Protein AF-A0A1Y2H604-F1 (afdb_monomer_lite)

Sequence (660 aa):
MEHTRHADSGSDPVETLRKCTEHIHALYSLLQQQQFPTAHSVPIAALVSTASDILSSHQLALAACRTLLATVADIRLENAQLRAKLTAARFDQTQTSELSQARKPPSANRRPLKRARVLDSESESDDGQNEEREIGIMRETELVAPLPLPLPQARPGSRPPKRPHAIPSSFRSLTTFARRRYMDGKFAISTPNTLVLAHSLATPRRFDAADAQLFTGKLCDEFRSHGELVQSIASLLIHAGSIMSFSLADVLASAPKVKTHMQFEETVFAYLMRWTLRPLVVVRVLAKGENSDIVDQLVDAVAENERYMIQAAQLVVMVGIECDGYDDGLFEDSVFPAKESARFRVRERYGLVAGDLTDQRHAIAGDNEEEGELAHGYDWDQKVGGPNAVGLPPPTRKLISTLPPFDNVEPPNFDIHLDIPAELIKSVRSRNPTCRLRYEHGHLLSNQSSLRILSHLLVPARVLDQPALNNYLAILNANASFKRKMSPAIVQALLPYGLGTPVSHETLRGKLAATDANYTFVYTWRSMLYSFVRPVLVLETATKGERPDLWAVLRARIEPGVDVPKDAHLALLLGVECVGMEEPTREAQVQPVGERWYTLRERVGIVAKAKRQVGKRRRTAAIAEEEEQRERRRADAGDQQRDQEDDEEEDEDEDPVDID

Radius of gyration: 36.84 Å; chains: 1; bounding box: 116×135×80 Å

Structure (mmCIF, N/CA/C/O backbone):
data_AF-A0A1Y2H604-F1
#
_entry.id   AF-A0A1Y2H604-F1
#
loop_
_atom_site.group_PDB
_atom_site.id
_atom_site.type_symbol
_atom_site.label_atom_id
_atom_site.label_alt_id
_atom_site.label_comp_id
_atom_site.label_asym_id
_atom_site.label_entity_id
_atom_site.label_seq_id
_atom_site.pdbx_PDB_ins_code
_atom_site.Cartn_x
_atom_site.Cartn_y
_atom_site.Cartn_z
_atom_site.occupancy
_atom_site.B_iso_or_equiv
_atom_site.auth_seq_id
_atom_site.auth_comp_id
_atom_site.auth_asym_id
_atom_site.auth_atom_id
_atom_site.pdbx_PDB_model_num
ATOM 1 N N . MET A 1 1 ? -7.056 22.194 -39.343 1.00 43.56 1 MET A N 1
ATOM 2 C CA . MET A 1 1 ? -6.606 20.791 -39.477 1.00 43.56 1 MET A CA 1
ATOM 3 C C . MET A 1 1 ? -5.267 20.688 -40.196 1.00 43.56 1 MET A C 1
ATOM 5 O O . MET A 1 1 ? -4.355 20.128 -39.614 1.00 43.56 1 MET A O 1
ATOM 9 N N . GLU A 1 2 ? -5.089 21.246 -41.399 1.00 42.53 2 GLU A N 1
ATOM 10 C CA . GLU A 1 2 ? -3.748 21.292 -42.026 1.00 42.53 2 GLU A CA 1
ATOM 11 C C . GLU A 1 2 ? -2.777 22.229 -41.296 1.00 42.53 2 GLU A C 1
ATOM 13 O O . GLU A 1 2 ? -1.636 21.854 -41.067 1.00 42.53 2 GLU A O 1
ATOM 18 N N . HIS A 1 3 ? -3.229 23.393 -40.815 1.00 46.41 3 HIS A N 1
ATOM 19 C CA . HIS A 1 3 ? -2.372 24.263 -39.995 1.00 46.41 3 HIS A CA 1
ATOM 20 C C . HIS A 1 3 ? -1.946 23.629 -38.666 1.00 46.41 3 HIS A C 1
ATOM 22 O O . HIS A 1 3 ? -0.806 23.806 -38.260 1.00 46.41 3 HIS A O 1
ATOM 28 N N . THR A 1 4 ? -2.809 22.833 -38.030 1.00 50.03 4 THR A N 1
ATOM 29 C CA . THR A 1 4 ? -2.434 22.063 -36.836 1.00 50.03 4 THR A CA 1
ATOM 30 C C . THR A 1 4 ? -1.451 20.935 -37.149 1.00 50.03 4 THR A C 1
ATOM 32 O O . THR A 1 4 ? -0.633 20.629 -36.302 1.00 50.03 4 THR A O 1
ATOM 35 N N . ARG A 1 5 ? -1.464 20.371 -38.366 1.00 46.69 5 ARG A N 1
ATOM 36 C CA . ARG A 1 5 ? -0.437 19.415 -38.825 1.00 46.69 5 ARG A CA 1
ATOM 37 C C . ARG A 1 5 ? 0.901 20.071 -39.175 1.00 46.69 5 ARG A C 1
ATOM 39 O O . ARG A 1 5 ? 1.921 19.398 -39.157 1.00 46.69 5 ARG A O 1
ATOM 46 N N . HIS A 1 6 ? 0.906 21.358 -39.517 1.00 44.44 6 HIS A N 1
ATOM 47 C CA . HIS A 1 6 ? 2.137 22.112 -39.772 1.00 44.44 6 HIS A CA 1
ATOM 48 C C . HIS A 1 6 ? 2.744 22.736 -38.506 1.00 44.44 6 HIS A C 1
ATOM 50 O O . HIS A 1 6 ? 3.927 23.068 -38.527 1.00 44.44 6 HIS A O 1
ATOM 56 N N . ALA A 1 7 ? 1.994 22.827 -37.401 1.00 50.00 7 ALA A N 1
ATOM 57 C CA . ALA A 1 7 ? 2.526 23.223 -36.093 1.00 50.00 7 ALA A CA 1
ATOM 58 C C . ALA A 1 7 ? 3.688 22.318 -35.645 1.00 50.00 7 ALA A C 1
ATOM 60 O O . ALA A 1 7 ? 4.695 22.815 -35.152 1.00 50.00 7 ALA A O 1
ATOM 61 N N . ASP A 1 8 ? 3.604 21.023 -35.967 1.00 45.94 8 ASP A N 1
ATOM 62 C CA . ASP A 1 8 ? 4.630 20.008 -35.688 1.00 45.94 8 ASP A CA 1
ATOM 63 C C . ASP A 1 8 ? 5.952 20.220 -36.466 1.00 45.94 8 ASP A C 1
ATOM 65 O O . ASP A 1 8 ? 6.914 19.484 -36.272 1.00 45.94 8 ASP A O 1
ATOM 69 N N . SER A 1 9 ? 6.023 21.217 -37.362 1.00 48.94 9 SER A N 1
ATOM 70 C CA . SER A 1 9 ? 7.208 21.525 -38.185 1.00 48.94 9 SER A CA 1
ATOM 71 C C . SER A 1 9 ? 7.973 22.787 -37.754 1.00 48.94 9 SER A C 1
ATOM 73 O O . SER A 1 9 ? 8.768 23.321 -38.527 1.00 48.94 9 SER A O 1
ATOM 75 N N . GLY A 1 10 ? 7.757 23.262 -36.521 1.00 49.47 10 GLY A N 1
ATOM 76 C CA . GLY A 1 10 ? 8.507 24.384 -35.938 1.00 49.47 10 GLY A CA 1
ATOM 77 C C . GLY A 1 10 ? 7.938 25.771 -36.254 1.00 49.47 10 GLY A C 1
ATOM 78 O O . GLY A 1 10 ? 8.649 26.771 -36.165 1.00 49.47 10 GLY A O 1
ATOM 79 N N . SER A 1 11 ? 6.665 25.864 -36.645 1.00 55.75 11 SER A N 1
ATOM 80 C CA . SER A 1 11 ? 5.993 27.157 -36.805 1.00 55.75 11 SER A CA 1
ATOM 81 C C . SER A 1 11 ? 5.521 27.705 -35.457 1.00 55.75 11 SER A C 1
ATOM 83 O O . SER A 1 11 ? 4.957 26.952 -34.668 1.00 55.75 11 SER A O 1
ATOM 85 N N . ASP A 1 12 ? 5.666 29.017 -35.238 1.00 68.25 12 ASP A N 1
ATOM 86 C CA . ASP A 1 12 ? 5.225 29.706 -34.017 1.00 68.25 12 ASP A CA 1
ATOM 87 C C . ASP A 1 12 ? 3.766 29.325 -33.649 1.00 68.25 12 ASP A C 1
ATOM 89 O O . ASP A 1 12 ? 2.833 29.578 -34.433 1.00 68.25 12 ASP A O 1
ATOM 93 N N . PRO A 1 13 ? 3.539 28.695 -32.479 1.00 54.88 13 PRO A N 1
ATOM 94 C CA . PRO A 1 13 ? 2.218 28.230 -32.068 1.00 54.88 13 PRO A CA 1
ATOM 95 C C . PRO A 1 13 ? 1.211 29.377 -31.910 1.00 54.88 13 PRO A C 1
ATOM 97 O O . PRO A 1 13 ? 0.018 29.181 -32.157 1.00 54.88 13 PRO A O 1
ATOM 100 N N . VAL A 1 14 ? 1.668 30.594 -31.590 1.00 60.12 14 VAL A N 1
ATOM 101 C CA . VAL A 1 14 ? 0.806 31.781 -31.485 1.00 60.12 14 VAL A CA 1
ATOM 102 C C . VAL A 1 14 ? 0.290 32.199 -32.863 1.00 60.12 14 VAL A C 1
ATOM 104 O O . VAL A 1 14 ? -0.899 32.484 -33.030 1.00 60.12 14 VAL A O 1
ATOM 107 N N . GLU A 1 15 ? 1.156 32.173 -33.873 1.00 66.94 15 GLU A N 1
ATOM 108 C CA . GLU A 1 15 ? 0.805 32.502 -35.256 1.00 66.94 15 GLU A CA 1
ATOM 109 C C . GLU A 1 15 ? -0.122 31.444 -35.878 1.00 66.94 15 GLU A C 1
ATOM 111 O O . GLU A 1 15 ? -1.049 31.765 -36.629 1.00 66.94 15 GLU A O 1
ATOM 116 N N . THR A 1 16 ? 0.067 30.175 -35.512 1.00 63.69 16 THR A N 1
ATOM 117 C CA . THR A 1 16 ? -0.793 29.067 -35.951 1.00 63.69 16 THR A CA 1
ATOM 118 C C . THR A 1 16 ? -2.198 29.167 -35.351 1.00 63.69 16 THR A C 1
ATOM 120 O O . THR A 1 16 ? -3.195 29.005 -36.065 1.00 63.69 16 THR A O 1
ATOM 123 N N . LEU A 1 17 ? -2.296 29.505 -34.061 1.00 60.12 17 LEU A N 1
ATOM 124 C CA . LEU A 1 17 ? -3.566 29.785 -33.383 1.00 60.12 17 LEU A CA 1
ATOM 125 C C . LEU A 1 17 ? -4.271 31.014 -33.972 1.00 60.12 17 LEU A C 1
ATOM 127 O O . LEU A 1 17 ? -5.488 30.977 -34.185 1.00 60.12 17 LEU A O 1
ATOM 131 N N . ARG A 1 18 ? -3.524 32.075 -34.304 1.00 75.12 18 ARG A N 1
ATOM 132 C CA . ARG A 1 18 ? -4.063 33.274 -34.963 1.00 75.12 18 ARG A CA 1
ATOM 133 C C . ARG A 1 18 ? -4.690 32.936 -36.318 1.00 75.12 18 ARG A C 1
ATOM 135 O O . ARG A 1 18 ? -5.856 33.256 -36.535 1.00 75.12 18 ARG A O 1
ATOM 142 N N . LYS A 1 19 ? -3.978 32.206 -37.184 1.00 69.12 19 LYS A N 1
ATOM 143 C CA . LYS A 1 19 ? -4.485 31.787 -38.507 1.00 69.12 19 LYS A CA 1
ATOM 144 C C . LYS A 1 19 ? -5.702 30.870 -38.417 1.00 69.12 19 LYS A C 1
ATOM 146 O O . LYS A 1 19 ? -6.653 31.024 -39.180 1.00 69.12 19 LYS A O 1
ATOM 151 N N . CYS A 1 20 ? -5.716 29.936 -37.463 1.00 63.97 20 CYS A N 1
ATOM 152 C CA . CYS A 1 20 ? -6.896 29.101 -37.228 1.00 63.97 20 CYS A CA 1
ATOM 153 C C . CYS A 1 20 ? -8.107 29.946 -36.806 1.00 63.97 20 CYS A C 1
ATOM 155 O O . CYS A 1 20 ? -9.208 29.729 -37.307 1.00 63.97 20 CYS A O 1
ATOM 157 N N . THR A 1 21 ? -7.895 30.944 -35.946 1.00 66.50 21 THR A N 1
ATOM 158 C CA . THR A 1 21 ? -8.944 31.873 -35.501 1.00 66.50 21 THR A CA 1
ATOM 159 C C . THR A 1 21 ? -9.486 32.713 -36.663 1.00 66.50 21 THR A C 1
ATOM 161 O O . THR A 1 21 ? -10.700 32.852 -36.805 1.00 66.50 21 THR A O 1
ATOM 164 N N . GLU A 1 22 ? -8.612 33.214 -37.540 1.00 72.94 22 GLU A N 1
ATOM 165 C CA . GLU A 1 22 ? -8.994 33.966 -38.744 1.00 72.94 22 GLU A CA 1
ATOM 166 C C . GLU A 1 22 ? -9.815 33.117 -39.719 1.00 72.94 22 GLU A C 1
ATOM 168 O O . GLU A 1 22 ? -10.846 33.571 -40.218 1.00 72.94 22 GLU A O 1
ATOM 173 N N . HIS A 1 23 ? -9.425 31.858 -39.936 1.00 69.31 23 HIS A N 1
ATOM 174 C CA . HIS A 1 23 ? -10.181 30.939 -40.785 1.00 69.31 23 HIS A CA 1
ATOM 175 C C . HIS A 1 23 ? -11.556 30.597 -40.205 1.00 69.31 23 HIS A C 1
ATOM 177 O O . HIS A 1 23 ? -12.526 30.558 -40.959 1.00 69.31 23 HIS A O 1
ATOM 183 N N . ILE A 1 24 ? -11.675 30.403 -38.887 1.00 67.69 24 ILE A N 1
ATOM 184 C CA . ILE A 1 24 ? -12.978 30.179 -38.241 1.00 67.69 24 ILE A CA 1
ATOM 185 C C . ILE A 1 24 ? -13.859 31.431 -38.381 1.00 67.69 24 ILE A C 1
ATOM 187 O O . ILE A 1 24 ? -15.034 31.310 -38.727 1.00 67.69 24 ILE A O 1
ATOM 191 N N . HIS A 1 25 ? -13.302 32.634 -38.204 1.00 67.25 25 HIS A N 1
ATOM 192 C CA . HIS A 1 25 ? -14.031 33.891 -38.413 1.00 67.25 25 HIS A CA 1
ATOM 193 C C . HIS A 1 25 ? -14.490 34.090 -39.866 1.00 67.25 25 HIS A C 1
ATOM 195 O O . HIS A 1 25 ? -15.610 34.555 -40.100 1.00 67.25 25 HIS A O 1
ATOM 201 N N . ALA A 1 26 ? -13.662 33.720 -40.845 1.00 68.88 26 ALA A N 1
ATOM 202 C CA . ALA A 1 26 ? -14.024 33.771 -42.260 1.00 68.88 26 ALA A CA 1
ATOM 203 C C . ALA A 1 26 ? -15.165 32.792 -42.588 1.00 68.88 26 ALA A C 1
ATOM 205 O O . ALA A 1 26 ? -16.122 33.163 -43.268 1.00 68.88 26 ALA A O 1
ATOM 206 N N . LEU A 1 27 ? -15.111 31.573 -42.041 1.00 62.81 27 LEU A N 1
ATOM 207 C CA . LEU A 1 27 ? -16.161 30.558 -42.182 1.00 62.81 27 LEU A CA 1
ATOM 208 C C . LEU A 1 27 ? -17.479 31.016 -41.544 1.00 62.81 27 LEU A C 1
ATOM 210 O O . LEU A 1 27 ? -18.541 30.883 -42.148 1.00 62.81 27 LEU A O 1
ATOM 214 N N . TYR A 1 28 ? -17.404 31.626 -40.361 1.00 63.88 28 TYR A N 1
ATOM 215 C CA . TYR A 1 28 ? -18.552 32.213 -39.673 1.00 63.88 28 TYR A CA 1
ATOM 216 C C . TYR A 1 28 ? -19.184 33.360 -40.478 1.00 63.88 28 TYR A C 1
ATOM 218 O O . TYR A 1 28 ? -20.404 33.429 -40.619 1.00 63.88 28 TYR A O 1
ATOM 226 N N . SER A 1 29 ? -18.360 34.224 -41.076 1.00 68.25 29 SER A N 1
ATOM 227 C CA . SER A 1 29 ? -18.825 35.339 -41.912 1.00 68.25 29 SER A CA 1
ATOM 228 C C . SER A 1 29 ? -19.491 34.851 -43.205 1.00 68.25 29 SER A C 1
ATOM 230 O O . SER A 1 29 ? -20.533 35.375 -43.596 1.00 68.25 29 SER A O 1
ATOM 232 N N . LEU A 1 30 ? -18.946 33.806 -43.838 1.00 64.44 30 LEU A N 1
ATOM 233 C CA . LEU A 1 30 ? -19.553 33.151 -45.004 1.00 64.44 30 LEU A CA 1
ATOM 234 C C . LEU A 1 30 ? -20.908 32.513 -44.666 1.00 64.44 30 LEU A C 1
ATOM 236 O O . LEU A 1 30 ? -21.855 32.639 -45.441 1.00 64.44 30 LEU A O 1
ATOM 240 N N . LEU A 1 31 ? -21.021 31.879 -43.495 1.00 62.19 31 LEU A N 1
ATOM 241 C CA . LEU A 1 31 ? -22.278 31.305 -43.008 1.00 62.19 31 LEU A CA 1
ATOM 242 C C . LEU A 1 31 ? -23.338 32.376 -42.706 1.00 62.19 31 LEU A C 1
ATOM 244 O O . LEU A 1 31 ? -24.520 32.121 -42.915 1.00 62.19 31 LEU A O 1
ATOM 248 N N . GLN A 1 32 ? -22.940 33.575 -42.268 1.00 63.56 32 GLN A N 1
ATOM 249 C CA . GLN A 1 32 ? -23.864 34.701 -42.073 1.00 63.56 32 GLN A CA 1
ATOM 250 C C . GLN A 1 32 ? -24.319 35.357 -43.386 1.00 63.56 32 GLN A C 1
ATOM 252 O O . GLN A 1 32 ? -25.426 35.889 -43.447 1.00 63.56 32 GLN A O 1
ATOM 257 N N . GLN A 1 33 ? -23.484 35.339 -44.429 1.00 71.38 33 GLN A N 1
ATOM 258 C CA . GLN A 1 33 ? -23.800 35.961 -45.720 1.00 71.38 33 GLN A CA 1
ATOM 259 C C . GLN A 1 33 ? -24.717 35.104 -46.603 1.00 71.38 33 GLN A C 1
ATOM 261 O O . GLN A 1 33 ? -25.425 35.650 -47.451 1.00 71.38 33 GLN A O 1
ATOM 266 N N . GLN A 1 34 ? -24.748 33.781 -46.418 1.00 55.66 34 GLN A N 1
ATOM 267 C CA . GLN A 1 34 ? -25.672 32.923 -47.157 1.00 55.66 34 GLN A CA 1
ATOM 268 C C . GLN A 1 34 ? -27.065 32.922 -46.512 1.00 55.66 34 GLN A C 1
ATOM 270 O O . GLN A 1 34 ? -27.313 32.256 -45.508 1.00 55.66 34 GLN A O 1
ATOM 275 N N . GLN A 1 35 ? -28.007 33.645 -47.127 1.00 53.78 35 GLN A N 1
ATOM 276 C CA . GLN A 1 35 ? -29.438 33.512 -46.842 1.00 53.78 35 GLN A CA 1
ATOM 277 C C . GLN A 1 35 ? -29.939 32.156 -47.362 1.00 53.78 35 GLN A C 1
ATOM 279 O O . GLN A 1 35 ? -30.432 32.046 -48.483 1.00 53.78 35 GLN A O 1
ATOM 284 N N . PHE A 1 36 ? -29.793 31.101 -46.561 1.00 51.78 36 PHE A N 1
ATOM 285 C CA . PHE A 1 36 ? -30.382 29.804 -46.886 1.00 51.78 36 PHE A CA 1
ATOM 286 C C . PHE A 1 36 ? -31.911 29.856 -46.725 1.00 51.78 36 PHE A C 1
ATOM 288 O O . PHE A 1 36 ? -32.395 30.224 -45.650 1.00 51.78 36 PHE A O 1
ATOM 295 N N . PRO A 1 37 ? -32.691 29.476 -47.755 1.00 47.25 37 PRO A N 1
ATOM 296 C CA . PRO A 1 37 ? -34.139 29.436 -47.654 1.00 47.25 37 PRO A CA 1
ATOM 297 C C . PRO A 1 37 ? -34.573 28.330 -46.684 1.00 47.25 37 PRO A C 1
ATOM 299 O O . PRO A 1 37 ? -34.073 27.206 -46.676 1.00 47.25 37 PRO A O 1
ATOM 302 N N . THR A 1 38 ? -35.506 28.712 -45.825 1.00 51.59 38 THR A N 1
ATOM 303 C CA . THR A 1 38 ? -36.053 27.989 -44.679 1.00 51.59 38 THR A CA 1
ATOM 304 C C . THR A 1 38 ? -36.608 26.605 -45.030 1.00 51.59 38 THR A C 1
ATOM 306 O O . THR A 1 38 ? -37.676 26.513 -45.629 1.00 51.59 38 THR A O 1
ATOM 309 N N . ALA A 1 39 ? -35.941 25.535 -44.584 1.00 44.31 39 ALA A N 1
ATOM 310 C CA . ALA A 1 39 ? -36.582 24.221 -44.398 1.00 44.31 39 ALA A CA 1
ATOM 311 C C . ALA A 1 39 ? -35.905 23.319 -43.343 1.00 44.31 39 ALA A C 1
ATOM 313 O O . ALA A 1 39 ? -36.578 22.485 -42.746 1.00 44.31 39 ALA A O 1
ATOM 314 N N . HIS A 1 40 ? -34.618 23.511 -43.023 1.00 48.91 40 HIS A N 1
ATOM 315 C CA . HIS A 1 40 ? -33.917 22.733 -41.987 1.00 48.91 40 HIS A CA 1
ATOM 316 C C . HIS A 1 40 ? -32.992 23.631 -41.144 1.00 48.91 40 HIS A C 1
ATOM 318 O O . HIS A 1 40 ? -31.774 23.581 -41.266 1.00 48.91 40 HIS A O 1
ATOM 324 N N . SER A 1 41 ? -33.562 24.511 -40.315 1.00 50.34 41 SER A N 1
ATOM 325 C CA . SER A 1 41 ? -32.812 25.576 -39.618 1.00 50.34 41 SER A CA 1
ATOM 326 C C . SER A 1 41 ? -32.225 25.201 -38.249 1.00 50.34 41 SER A C 1
ATOM 328 O O . SER A 1 41 ? -31.507 26.002 -37.658 1.00 50.34 41 SER A O 1
ATOM 330 N N . VAL A 1 42 ? -32.469 23.996 -37.731 1.00 49.59 42 VAL A N 1
ATOM 331 C CA . VAL A 1 42 ? -32.002 23.606 -36.385 1.00 49.59 42 VAL A CA 1
ATOM 332 C C . VAL A 1 42 ? -30.506 23.210 -36.318 1.00 49.59 42 VAL A C 1
ATOM 334 O O . VAL A 1 42 ? -29.867 23.557 -35.326 1.00 49.59 42 VAL A O 1
ATOM 337 N N . PRO A 1 43 ? -29.873 22.581 -37.337 1.00 55.56 43 PRO A N 1
ATOM 338 C CA . PRO A 1 43 ? -28.463 22.177 -37.228 1.00 55.56 43 PRO A CA 1
ATOM 339 C C . PRO A 1 43 ? -27.469 23.344 -37.326 1.00 55.56 43 PRO A C 1
ATOM 341 O O . PRO A 1 43 ? -26.404 23.300 -36.715 1.00 55.56 43 PRO A O 1
ATOM 344 N N . ILE A 1 44 ? -27.806 24.397 -38.081 1.00 53.09 44 ILE A N 1
ATOM 345 C CA . ILE A 1 44 ? -26.874 25.500 -38.363 1.00 53.09 44 ILE A CA 1
ATOM 346 C C . ILE A 1 44 ? -26.752 26.432 -37.154 1.00 53.09 44 ILE A C 1
ATOM 348 O O . ILE A 1 44 ? -25.641 26.804 -36.797 1.00 53.09 44 ILE A O 1
ATOM 352 N N . ALA A 1 45 ? -27.854 26.749 -36.466 1.00 54.91 45 ALA A N 1
ATOM 353 C CA . ALA A 1 45 ? -27.808 27.577 -35.258 1.00 54.91 45 ALA A CA 1
ATOM 354 C C . ALA A 1 45 ? -26.988 26.918 -34.131 1.00 54.91 45 ALA A C 1
ATOM 356 O O . ALA A 1 45 ? -26.223 27.599 -33.451 1.00 54.91 45 ALA A O 1
ATOM 357 N N . ALA A 1 46 ? -27.086 25.592 -33.980 1.00 57.03 46 ALA A N 1
ATOM 358 C CA . ALA A 1 46 ? -26.278 24.834 -33.027 1.00 57.03 46 ALA A CA 1
ATOM 359 C C . ALA A 1 46 ? -24.785 24.850 -33.400 1.00 57.03 46 ALA A C 1
ATOM 361 O O . ALA A 1 46 ? -23.952 25.125 -32.545 1.00 57.03 46 ALA A O 1
ATOM 362 N N . LEU A 1 47 ? -24.446 24.650 -34.679 1.00 54.56 47 LEU A N 1
ATOM 363 C CA . LEU A 1 47 ? -23.068 24.747 -35.181 1.00 54.56 47 LEU A CA 1
ATOM 364 C C . LEU A 1 47 ? -22.468 26.149 -35.001 1.00 54.56 47 LEU A C 1
ATOM 366 O O . LEU A 1 47 ? -21.316 26.273 -34.597 1.00 54.56 47 LEU A O 1
ATOM 370 N N . VAL A 1 48 ? -23.256 27.194 -35.257 1.00 58.69 48 VAL A N 1
ATOM 371 C CA . VAL A 1 48 ? -22.880 28.603 -35.057 1.00 58.69 48 VAL A CA 1
ATOM 372 C C . VAL A 1 48 ? -22.659 28.896 -33.569 1.00 58.69 48 VAL A C 1
ATOM 374 O O . VAL A 1 48 ? -21.652 29.511 -33.222 1.00 58.69 48 VAL A O 1
ATOM 377 N N . SER A 1 49 ? -23.529 28.395 -32.683 1.00 63.25 49 SER A N 1
ATOM 378 C CA . SER A 1 49 ? -23.358 28.510 -31.227 1.00 63.25 49 SER A CA 1
ATOM 379 C C . SER A 1 49 ? -22.100 27.786 -30.749 1.00 63.25 49 SER A C 1
ATOM 381 O O . SER A 1 49 ? -21.273 28.385 -30.076 1.00 63.25 49 SER A O 1
ATOM 383 N N . THR A 1 50 ? -21.895 26.530 -31.158 1.00 61.91 50 THR A N 1
ATOM 384 C CA . THR A 1 50 ? -20.710 25.749 -30.778 1.00 61.91 50 THR A CA 1
ATOM 385 C C . THR A 1 50 ? -19.421 26.380 -31.308 1.00 61.91 50 THR A C 1
ATOM 387 O O . THR A 1 50 ? -18.429 26.438 -30.587 1.00 61.91 50 THR A O 1
ATOM 390 N N . ALA A 1 51 ? -19.418 26.907 -32.535 1.00 56.12 51 ALA A N 1
ATOM 391 C CA . ALA A 1 51 ? -18.267 27.629 -33.076 1.00 56.12 51 ALA A CA 1
ATOM 392 C C . ALA A 1 51 ? -17.977 28.921 -32.292 1.00 56.12 51 ALA A C 1
ATOM 394 O O . ALA A 1 51 ? -16.811 29.225 -32.038 1.00 56.12 51 ALA A O 1
ATOM 395 N N . SER A 1 52 ? -19.018 29.648 -31.869 1.00 62.25 52 SER A N 1
ATOM 396 C CA . SER A 1 52 ? -18.888 30.832 -31.013 1.00 62.25 52 SER A CA 1
ATOM 397 C C . SER A 1 52 ? -18.323 30.477 -29.637 1.00 62.25 52 SER A C 1
ATOM 399 O O . SER A 1 52 ? -17.388 31.131 -29.184 1.00 62.25 52 SER A O 1
ATOM 401 N N . ASP A 1 53 ? -18.813 29.410 -29.002 1.00 61.41 53 ASP A N 1
ATOM 402 C CA . ASP A 1 53 ? -18.328 28.952 -27.694 1.00 61.41 53 ASP A CA 1
ATOM 403 C C . ASP A 1 53 ? -16.862 28.499 -27.764 1.00 61.41 53 ASP A C 1
ATOM 405 O O . ASP A 1 53 ? -16.058 28.809 -26.877 1.00 61.41 53 ASP A O 1
ATOM 409 N N . ILE A 1 54 ? -16.476 27.826 -28.854 1.00 59.44 54 ILE A N 1
ATOM 410 C CA . ILE A 1 54 ? -15.086 27.439 -29.123 1.00 59.44 54 ILE A CA 1
ATOM 411 C C . ILE A 1 54 ? -14.210 28.685 -29.306 1.00 59.44 54 ILE A C 1
ATOM 413 O O . ILE A 1 54 ? -13.132 28.750 -28.714 1.00 59.44 54 ILE A O 1
ATOM 417 N N . LEU A 1 55 ? -14.659 29.681 -30.076 1.00 61.31 55 LEU A N 1
ATOM 418 C CA . LEU A 1 55 ? -13.938 30.943 -30.284 1.00 61.31 55 LEU A CA 1
ATOM 419 C C . LEU A 1 55 ? -13.763 31.726 -28.978 1.00 61.31 55 LEU A C 1
ATOM 421 O O . LEU A 1 55 ? -12.653 32.163 -28.678 1.00 61.31 55 LEU A O 1
ATOM 425 N N . SER A 1 56 ? -14.819 31.862 -28.174 1.00 67.25 56 SER A N 1
ATOM 426 C CA . SER A 1 56 ? -14.750 32.513 -26.861 1.00 67.25 56 SER A CA 1
ATOM 427 C C . SER A 1 56 ? -13.808 31.776 -25.906 1.00 67.25 56 SER A C 1
ATOM 429 O O . SER A 1 56 ? -12.992 32.415 -25.242 1.00 67.25 56 SER A O 1
ATOM 431 N N . SER A 1 57 ? -13.839 30.441 -25.892 1.00 62.53 57 SER A N 1
ATOM 432 C CA . SER A 1 57 ? -12.913 29.632 -25.088 1.00 62.53 57 SER A CA 1
ATOM 433 C C . SER A 1 57 ? -11.456 29.816 -25.531 1.00 62.53 57 SER A C 1
ATOM 435 O O . SER A 1 57 ? -10.567 29.945 -24.691 1.00 62.53 57 SER A O 1
ATOM 437 N N . HIS A 1 58 ? -11.198 29.908 -26.840 1.00 66.00 58 HIS A N 1
ATOM 438 C CA . HIS A 1 58 ? -9.853 30.152 -27.369 1.00 66.00 58 HIS A CA 1
ATOM 439 C C . HIS A 1 58 ? -9.355 31.573 -27.082 1.00 66.00 58 HIS A C 1
ATOM 441 O O . HIS A 1 58 ? -8.187 31.754 -26.746 1.00 66.00 58 HIS A O 1
ATOM 447 N N . GLN A 1 59 ? -10.220 32.587 -27.166 1.00 68.25 59 GLN A N 1
ATOM 448 C CA . GLN A 1 59 ? -9.860 33.959 -26.800 1.00 68.25 59 GLN A CA 1
ATOM 449 C C . GLN A 1 59 ? -9.536 34.079 -25.306 1.00 68.25 59 GLN A C 1
ATOM 451 O O . GLN A 1 59 ? -8.575 34.760 -24.945 1.00 68.25 59 GLN A O 1
ATOM 456 N N . LEU A 1 60 ? -10.283 33.376 -24.447 1.00 64.50 60 LEU A N 1
ATOM 457 C CA . LEU A 1 60 ? -10.002 33.296 -23.014 1.00 64.50 60 LEU A CA 1
ATOM 458 C C . LEU A 1 60 ? -8.654 32.606 -22.746 1.00 64.50 60 LEU A C 1
ATOM 460 O O . LEU A 1 60 ? -7.858 33.107 -21.952 1.00 64.50 60 LEU A O 1
ATOM 464 N N . ALA A 1 61 ? -8.366 31.505 -23.447 1.00 55.16 61 ALA A N 1
ATOM 465 C CA . ALA A 1 61 ? -7.083 30.813 -23.356 1.00 55.16 61 ALA A CA 1
ATOM 466 C C . ALA A 1 61 ? -5.916 31.708 -23.811 1.00 55.16 61 ALA A C 1
ATOM 468 O O . ALA A 1 61 ? -4.921 31.827 -23.102 1.00 55.16 61 ALA A O 1
ATOM 469 N N . LEU A 1 62 ? -6.058 32.423 -24.934 1.00 66.56 62 LEU A N 1
ATOM 470 C CA . LEU A 1 62 ? -5.053 33.381 -25.411 1.00 66.56 62 LEU A CA 1
ATOM 471 C C . LEU A 1 62 ? -4.837 34.544 -24.432 1.00 66.56 62 LEU A C 1
ATOM 473 O O . LEU A 1 62 ? -3.700 34.975 -24.237 1.00 66.56 62 LEU A O 1
ATOM 477 N N . ALA A 1 63 ? -5.900 35.050 -23.800 1.00 69.81 63 ALA A N 1
ATOM 478 C CA . ALA A 1 63 ? -5.785 36.069 -22.761 1.00 69.81 63 ALA A CA 1
ATOM 479 C C . ALA A 1 63 ? -5.019 35.538 -21.538 1.00 69.81 63 ALA A C 1
ATOM 481 O O . ALA A 1 63 ? -4.094 36.201 -21.073 1.00 69.81 63 ALA A O 1
ATOM 482 N N . ALA A 1 64 ? -5.328 34.320 -21.081 1.00 55.06 64 ALA A N 1
ATOM 483 C CA . ALA A 1 64 ? -4.617 33.668 -19.983 1.00 55.06 64 ALA A CA 1
ATOM 484 C C . ALA A 1 64 ? -3.130 33.437 -20.309 1.00 55.06 64 ALA A C 1
ATOM 486 O O . ALA A 1 64 ? -2.270 33.734 -19.480 1.00 55.06 64 ALA A O 1
ATOM 487 N N . CYS A 1 65 ? -2.807 32.995 -21.530 1.00 56.44 65 CYS A N 1
ATOM 488 C CA . CYS A 1 65 ? -1.424 32.850 -21.990 1.00 56.44 65 CYS A CA 1
ATOM 489 C C . CYS A 1 65 ? -0.674 34.191 -22.002 1.00 56.44 65 CYS A C 1
ATOM 491 O O . CYS A 1 65 ? 0.472 34.252 -21.563 1.00 56.44 65 CYS A O 1
ATOM 493 N N . ARG A 1 66 ? -1.310 35.285 -22.446 1.00 70.62 66 ARG A N 1
ATOM 494 C CA . ARG A 1 66 ? -0.706 36.632 -22.405 1.00 70.62 66 ARG A CA 1
ATOM 495 C C . ARG A 1 66 ? -0.444 37.101 -20.976 1.00 70.62 66 ARG A C 1
ATOM 497 O O . ARG A 1 66 ? 0.619 37.657 -20.716 1.00 70.62 66 ARG A O 1
ATOM 504 N N . THR A 1 67 ? -1.377 36.858 -20.056 1.00 68.19 67 THR A N 1
ATOM 505 C CA . THR A 1 67 ? -1.190 37.174 -18.634 1.00 68.19 67 THR A CA 1
ATOM 506 C C . THR A 1 67 ? -0.038 36.369 -18.039 1.00 68.19 67 THR A C 1
ATOM 508 O O . THR A 1 67 ? 0.824 36.954 -17.392 1.00 68.19 67 THR A O 1
ATOM 511 N N . LEU A 1 68 ? 0.037 35.064 -18.320 1.00 58.00 68 LEU A N 1
ATOM 512 C CA . LEU A 1 68 ? 1.139 34.208 -17.871 1.00 58.00 68 LEU A CA 1
ATOM 513 C C . LEU A 1 68 ? 2.495 34.687 -18.403 1.00 58.00 68 LEU A C 1
ATOM 515 O O . LEU A 1 68 ? 3.444 34.793 -17.632 1.00 58.00 68 LEU A O 1
ATOM 519 N N . LEU A 1 69 ? 2.585 35.038 -19.689 1.00 67.12 69 LEU A N 1
ATOM 520 C CA . LEU A 1 69 ? 3.818 35.566 -20.282 1.00 67.12 69 LEU A CA 1
ATOM 521 C C . LEU A 1 69 ? 4.254 36.892 -19.641 1.00 67.12 69 LEU A C 1
ATOM 523 O O . LEU A 1 69 ? 5.444 37.076 -19.384 1.00 67.12 69 LEU A O 1
ATOM 527 N N . ALA A 1 70 ? 3.311 37.787 -19.335 1.00 75.38 70 ALA A N 1
ATOM 528 C CA . ALA A 1 70 ? 3.605 39.021 -18.606 1.00 75.38 70 ALA A CA 1
ATOM 529 C C . ALA A 1 70 ? 4.127 38.728 -17.188 1.00 75.38 70 ALA A C 1
ATOM 531 O O . ALA A 1 70 ? 5.154 39.269 -16.788 1.00 75.38 70 ALA A O 1
ATOM 532 N N . THR A 1 71 ? 3.496 37.798 -16.462 1.00 67.88 71 THR A N 1
ATOM 533 C CA . THR A 1 71 ? 3.947 37.385 -15.123 1.00 67.88 71 THR A CA 1
ATOM 534 C C . THR A 1 71 ? 5.348 36.767 -15.148 1.00 67.88 71 THR A C 1
ATOM 536 O O . THR A 1 71 ? 6.173 37.069 -14.290 1.00 67.88 71 THR A O 1
ATOM 539 N N . VAL A 1 72 ? 5.662 35.937 -16.148 1.00 66.75 72 VAL A N 1
ATOM 540 C CA . VAL A 1 72 ? 7.007 35.358 -16.310 1.00 66.75 72 VAL A CA 1
ATOM 541 C C . VAL A 1 72 ? 8.052 36.444 -16.593 1.00 66.75 72 VAL A C 1
ATOM 543 O O . VAL A 1 72 ? 9.166 36.370 -16.070 1.00 66.75 72 VAL A O 1
ATOM 546 N N . ALA A 1 73 ? 7.713 37.467 -17.383 1.00 74.00 73 ALA A N 1
ATOM 547 C CA . ALA A 1 73 ? 8.604 38.598 -17.639 1.00 74.00 73 ALA A CA 1
ATOM 548 C C . ALA A 1 73 ? 8.897 39.406 -16.361 1.00 74.00 73 ALA 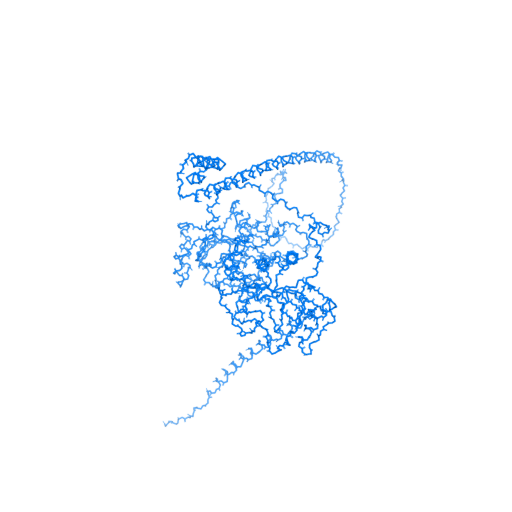A C 1
ATOM 550 O O . ALA A 1 73 ? 10.061 39.724 -16.099 1.00 74.00 73 ALA A O 1
ATOM 551 N N . ASP A 1 74 ? 7.879 39.656 -15.532 1.00 77.75 74 ASP A N 1
ATOM 552 C CA . ASP A 1 74 ? 8.031 40.349 -14.247 1.00 77.75 74 ASP A CA 1
ATOM 553 C C . ASP A 1 74 ? 8.913 39.552 -13.272 1.00 77.75 74 ASP A C 1
ATOM 555 O O . ASP A 1 74 ? 9.849 40.102 -12.686 1.00 77.75 74 ASP A O 1
ATOM 559 N N . ILE A 1 75 ? 8.702 38.233 -13.170 1.00 69.44 75 ILE A N 1
ATOM 560 C CA . ILE A 1 75 ? 9.528 37.338 -12.338 1.00 69.44 75 ILE A CA 1
ATOM 561 C C . ILE A 1 75 ? 10.992 37.350 -12.801 1.00 69.44 75 ILE A C 1
ATOM 563 O O . ILE A 1 75 ? 11.917 37.382 -11.984 1.00 69.44 75 ILE A O 1
ATOM 567 N N . ARG A 1 76 ? 11.240 37.340 -14.117 1.00 73.19 76 ARG A N 1
ATOM 568 C CA . ARG A 1 76 ? 12.604 37.422 -14.667 1.00 73.19 76 ARG A CA 1
ATOM 569 C C . ARG A 1 76 ? 13.276 38.751 -14.320 1.00 73.19 76 ARG A C 1
ATOM 571 O O . ARG A 1 76 ? 14.459 38.752 -13.973 1.00 73.19 76 ARG A O 1
ATOM 578 N N . LEU A 1 77 ? 12.536 39.858 -14.371 1.00 84.19 77 LEU A N 1
ATOM 579 C CA . LEU A 1 77 ? 13.039 41.177 -13.992 1.00 84.19 77 LEU A CA 1
ATOM 580 C C . LEU A 1 77 ? 13.377 41.246 -12.495 1.00 84.19 77 LEU A C 1
ATOM 582 O O . LEU A 1 77 ? 14.455 41.721 -12.134 1.00 84.19 77 LEU A O 1
ATOM 586 N N . GLU A 1 78 ? 12.507 40.726 -11.628 1.00 82.19 78 GLU A N 1
ATOM 587 C CA . GLU A 1 78 ? 12.743 40.672 -10.181 1.00 82.19 78 GLU A CA 1
ATOM 588 C C . GLU A 1 78 ? 13.977 39.819 -9.842 1.00 82.19 78 GLU A C 1
ATOM 590 O O . GLU A 1 78 ? 14.862 40.254 -9.099 1.00 82.19 78 GLU A O 1
ATOM 595 N N . ASN A 1 79 ? 14.112 38.647 -10.467 1.00 68.44 79 ASN A N 1
ATOM 596 C CA . ASN A 1 79 ? 15.281 37.784 -10.297 1.00 68.44 79 ASN A CA 1
ATOM 597 C C . ASN A 1 79 ? 16.584 38.456 -10.755 1.00 68.44 79 ASN A C 1
ATOM 599 O O . ASN A 1 79 ? 17.618 38.319 -10.093 1.00 68.44 79 ASN A O 1
ATOM 603 N N . ALA A 1 80 ? 16.556 39.217 -11.852 1.00 81.31 80 ALA A N 1
ATOM 604 C CA . ALA A 1 80 ? 17.712 39.990 -12.302 1.00 81.31 80 ALA A CA 1
ATOM 605 C C . ALA A 1 80 ? 18.106 41.074 -11.279 1.00 81.31 80 ALA A C 1
ATOM 607 O O . ALA A 1 80 ? 19.288 41.225 -10.959 1.00 81.31 80 ALA A O 1
ATOM 608 N N . GLN A 1 81 ? 17.127 41.775 -10.699 1.00 88.69 81 GLN A N 1
ATOM 609 C CA . GLN A 1 81 ? 17.366 42.772 -9.650 1.00 88.69 81 GLN A CA 1
ATOM 610 C C . GLN A 1 81 ? 17.929 42.144 -8.366 1.00 88.69 81 GLN A C 1
ATOM 612 O O . GLN A 1 81 ? 18.847 42.701 -7.757 1.00 88.69 81 GLN A O 1
ATOM 617 N N . LEU A 1 82 ? 17.428 40.974 -7.959 1.00 82.44 82 LEU A N 1
ATOM 618 C CA . LEU A 1 82 ? 17.944 40.236 -6.803 1.00 82.44 82 LEU A CA 1
ATOM 619 C C . LEU A 1 82 ? 19.393 39.783 -7.023 1.00 82.44 82 LEU A C 1
ATOM 621 O O . LEU A 1 82 ? 20.232 39.973 -6.141 1.00 82.44 82 LEU A O 1
ATOM 625 N N . ARG A 1 83 ? 19.723 39.265 -8.212 1.00 83.00 83 ARG A N 1
ATOM 626 C CA . ARG A 1 83 ? 21.104 38.895 -8.578 1.00 83.00 83 ARG A CA 1
ATOM 627 C C . ARG A 1 83 ? 22.050 40.100 -8.563 1.00 83.00 83 ARG A C 1
ATOM 629 O O . ARG A 1 83 ? 23.180 39.977 -8.081 1.00 83.00 83 ARG A O 1
ATOM 636 N N . ALA A 1 84 ? 21.593 41.269 -9.016 1.00 87.19 84 ALA A N 1
ATOM 637 C CA . ALA A 1 84 ? 22.371 42.506 -8.949 1.00 87.19 84 ALA A CA 1
ATOM 638 C C . ALA A 1 84 ? 22.641 42.936 -7.494 1.00 87.19 84 ALA A C 1
ATOM 640 O O . ALA A 1 84 ? 23.786 43.216 -7.136 1.00 87.19 84 ALA A O 1
ATOM 641 N N . LYS A 1 85 ? 21.620 42.900 -6.623 1.00 88.50 85 LYS A N 1
ATOM 642 C CA . LYS A 1 85 ? 21.767 43.204 -5.186 1.00 88.50 85 LYS A CA 1
ATOM 643 C C . LYS A 1 85 ? 22.715 42.235 -4.477 1.00 88.50 85 LYS A C 1
ATOM 645 O O . LYS A 1 85 ? 23.533 42.659 -3.666 1.00 88.50 85 LYS A O 1
ATOM 650 N N . LEU A 1 86 ? 22.634 40.943 -4.796 1.00 84.44 86 LEU A N 1
ATOM 651 C CA . LEU A 1 86 ? 23.470 39.914 -4.175 1.00 84.44 86 LEU A CA 1
ATOM 652 C C . LEU A 1 86 ? 24.942 40.044 -4.594 1.00 84.44 86 LEU A C 1
ATOM 654 O O . LEU A 1 86 ? 25.840 39.847 -3.777 1.00 84.44 86 LEU A O 1
ATOM 658 N N . THR A 1 87 ? 25.186 40.436 -5.846 1.00 85.56 87 THR A N 1
ATOM 659 C CA . THR A 1 87 ? 26.530 40.758 -6.345 1.00 85.56 87 THR A CA 1
ATOM 660 C C . THR A 1 87 ? 27.108 41.989 -5.640 1.00 85.56 87 THR A C 1
ATOM 662 O O . THR A 1 87 ? 28.252 41.941 -5.193 1.00 85.56 87 THR A O 1
ATOM 665 N N . ALA A 1 88 ? 26.313 43.050 -5.454 1.00 86.75 88 ALA A N 1
ATOM 666 C CA . ALA A 1 88 ? 26.738 44.243 -4.716 1.00 86.75 88 ALA A CA 1
ATOM 667 C C . ALA A 1 88 ? 27.078 43.930 -3.245 1.00 86.75 88 ALA A C 1
ATOM 669 O O . ALA A 1 88 ? 28.136 44.314 -2.756 1.00 86.75 88 ALA A O 1
ATOM 670 N N . ALA A 1 89 ? 26.240 43.143 -2.562 1.00 84.25 89 ALA A N 1
ATOM 671 C CA . ALA A 1 89 ? 26.476 42.755 -1.169 1.00 84.25 89 ALA A CA 1
ATOM 672 C C . ALA A 1 89 ? 27.743 41.897 -0.988 1.00 84.25 89 ALA A C 1
ATOM 674 O O . ALA A 1 89 ? 28.464 42.050 -0.001 1.00 84.25 89 ALA A O 1
ATOM 675 N N . ARG A 1 90 ? 28.041 41.005 -1.945 1.00 82.81 90 ARG A N 1
ATOM 676 C CA . ARG A 1 90 ? 29.283 40.214 -1.930 1.00 82.81 90 ARG A CA 1
ATOM 677 C C . ARG A 1 90 ? 30.517 41.096 -2.082 1.00 82.81 90 ARG A C 1
ATOM 679 O O . ARG A 1 90 ? 31.496 40.850 -1.387 1.00 82.81 90 ARG A O 1
ATOM 686 N N . PHE A 1 91 ? 30.449 42.119 -2.933 1.00 84.81 91 PHE A N 1
ATOM 687 C CA . PHE A 1 91 ? 31.548 43.061 -3.143 1.00 84.81 91 PHE A CA 1
ATOM 688 C C . PHE A 1 91 ? 31.898 43.839 -1.859 1.00 84.81 91 PHE A C 1
ATOM 690 O O . PHE A 1 91 ? 33.070 43.893 -1.470 1.00 84.81 91 PHE A O 1
ATOM 697 N N . ASP A 1 92 ? 30.888 44.328 -1.133 1.00 81.94 92 ASP A N 1
ATOM 698 C CA . ASP A 1 92 ? 31.069 45.018 0.156 1.00 81.94 92 ASP A CA 1
ATOM 699 C C . ASP A 1 92 ? 31.637 44.090 1.248 1.00 81.94 92 ASP A C 1
ATOM 701 O O . ASP A 1 92 ? 32.467 44.491 2.077 1.00 81.94 92 ASP A O 1
ATOM 705 N N . GLN A 1 93 ? 31.237 42.815 1.244 1.00 78.38 93 GLN A N 1
ATOM 706 C CA . GLN A 1 93 ? 31.741 41.823 2.194 1.00 78.38 93 GLN A CA 1
ATOM 707 C C . GLN A 1 93 ? 33.225 41.489 1.956 1.00 78.38 93 GLN A C 1
ATOM 709 O O . GLN A 1 93 ? 33.986 41.319 2.911 1.00 78.38 93 GLN A O 1
ATOM 714 N N . THR A 1 94 ? 33.670 41.451 0.697 1.00 76.19 94 THR A N 1
ATOM 715 C CA . THR A 1 94 ? 35.095 41.294 0.363 1.00 76.19 94 THR A CA 1
ATOM 716 C C . THR A 1 94 ? 35.930 42.497 0.801 1.00 76.19 94 THR A C 1
ATOM 718 O O . THR A 1 94 ? 36.956 42.299 1.450 1.00 76.19 94 THR A O 1
ATOM 721 N N . GLN A 1 95 ? 35.464 43.734 0.579 1.00 76.44 95 GLN A N 1
ATOM 722 C CA . GLN A 1 95 ? 36.200 44.927 1.028 1.00 76.44 95 GLN A CA 1
ATOM 723 C C . GLN A 1 95 ? 36.347 44.997 2.556 1.00 76.44 95 GLN A C 1
ATOM 725 O O . GLN A 1 95 ? 37.408 45.345 3.079 1.00 76.44 95 GLN A O 1
ATOM 730 N N . THR A 1 96 ? 35.299 44.635 3.298 1.00 73.50 96 THR A N 1
ATOM 731 C CA . THR A 1 96 ? 35.334 44.637 4.771 1.00 73.50 96 THR A CA 1
ATOM 732 C C . THR A 1 96 ? 36.210 43.517 5.345 1.00 73.50 96 THR A C 1
ATOM 734 O O . THR A 1 96 ? 36.866 43.711 6.376 1.00 73.50 96 THR A O 1
ATOM 737 N N . SER A 1 97 ? 36.295 42.369 4.666 1.00 70.81 97 SER A N 1
ATOM 738 C CA . SER A 1 97 ? 37.195 41.266 5.031 1.00 70.81 97 SER A CA 1
ATOM 739 C C . SER A 1 97 ? 38.673 41.608 4.790 1.00 70.81 97 SER A C 1
ATOM 741 O O . SER A 1 97 ? 39.524 41.308 5.627 1.00 70.81 97 SER A O 1
ATOM 743 N N . GLU A 1 98 ? 38.998 42.284 3.688 1.00 69.06 98 GLU A N 1
ATOM 744 C CA . GLU A 1 98 ? 40.377 42.697 3.390 1.00 69.06 98 GLU A CA 1
ATOM 745 C C . GLU A 1 98 ? 40.881 43.768 4.373 1.00 69.06 98 GLU A C 1
ATOM 747 O O . GLU A 1 98 ? 41.993 43.666 4.900 1.00 69.06 98 GLU A O 1
ATOM 752 N N . LEU A 1 99 ? 40.029 44.732 4.739 1.00 67.56 99 LEU A N 1
ATOM 753 C CA . LEU A 1 99 ? 40.358 45.755 5.742 1.00 67.56 99 LEU A CA 1
ATOM 754 C C . LEU A 1 99 ? 40.558 45.185 7.156 1.00 67.56 99 LEU A C 1
ATOM 756 O O . LEU A 1 99 ? 41.314 45.748 7.954 1.00 67.56 99 LEU A O 1
ATOM 760 N N . SER A 1 100 ? 39.905 44.068 7.485 1.00 64.31 100 SER A N 1
ATOM 761 C CA . SER A 1 100 ? 40.017 43.429 8.802 1.00 64.31 100 SER A CA 1
ATOM 762 C C . SER A 1 100 ? 41.203 42.461 8.914 1.00 64.31 100 SER A C 1
ATOM 764 O O . SER A 1 100 ? 41.729 42.277 10.017 1.00 64.31 100 SER A O 1
ATOM 766 N N . GLN A 1 101 ? 41.705 41.912 7.802 1.00 60.34 101 GLN A N 1
ATOM 767 C CA . GLN A 1 101 ? 42.932 41.104 7.794 1.00 60.34 101 GLN A CA 1
ATOM 768 C C . GLN A 1 101 ? 44.215 41.943 7.888 1.00 60.34 101 GLN A C 1
ATOM 770 O O . GLN A 1 101 ? 45.188 41.490 8.488 1.00 60.34 101 GLN A O 1
ATOM 775 N N . ALA A 1 102 ? 44.204 43.198 7.429 1.00 60.12 102 ALA A N 1
ATOM 776 C CA . ALA A 1 102 ? 45.363 44.094 7.504 1.00 60.12 102 ALA A CA 1
ATOM 777 C C . ALA A 1 102 ? 45.733 44.576 8.931 1.00 60.12 102 ALA A C 1
ATOM 779 O O . ALA A 1 102 ? 46.728 45.279 9.102 1.00 60.1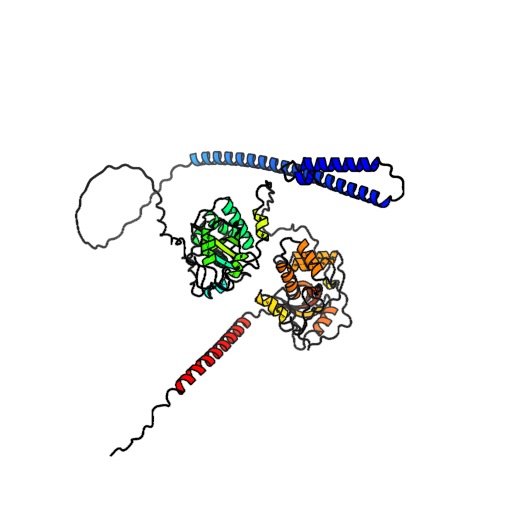2 102 ALA A O 1
ATOM 780 N N . ARG A 1 103 ? 44.957 44.232 9.976 1.00 56.09 103 ARG A N 1
ATOM 781 C CA . ARG A 1 103 ? 45.114 44.786 11.342 1.00 56.09 103 ARG A CA 1
ATOM 782 C C . ARG A 1 103 ? 45.533 43.804 12.446 1.00 56.09 103 ARG A C 1
ATOM 784 O O . ARG A 1 103 ? 45.529 44.198 13.611 1.00 56.09 103 ARG A O 1
ATOM 791 N N . LYS A 1 104 ? 45.915 42.554 12.154 1.00 47.56 104 LYS A N 1
ATOM 792 C CA . LYS A 1 104 ? 46.346 41.613 13.214 1.00 47.56 104 LYS A CA 1
ATOM 793 C C . LYS A 1 104 ? 47.874 41.591 13.413 1.00 47.56 104 LYS A C 1
ATOM 795 O O . LYS A 1 104 ? 48.582 41.230 12.478 1.00 47.56 104 LYS A O 1
ATOM 800 N N . PRO A 1 105 ? 48.397 41.910 14.617 1.00 47.62 105 PRO A N 1
ATOM 801 C CA . PRO A 1 105 ? 49.816 41.750 14.935 1.00 47.62 105 PRO A CA 1
ATOM 802 C C . PRO A 1 105 ? 50.161 40.286 15.289 1.00 47.62 105 PRO A C 1
ATOM 804 O O . PRO A 1 105 ? 49.289 39.543 15.751 1.00 47.62 105 PRO A O 1
ATOM 807 N N . PRO A 1 106 ? 51.424 39.851 15.106 1.00 45.28 106 PRO A N 1
ATOM 808 C CA . PRO A 1 106 ? 51.822 38.460 15.302 1.00 45.28 106 PRO A CA 1
ATOM 809 C C . PRO A 1 106 ? 52.036 38.142 16.790 1.00 45.28 106 PRO A C 1
ATOM 811 O O . PRO A 1 106 ? 52.859 38.765 17.459 1.00 45.28 106 PRO A O 1
ATOM 814 N N . SER A 1 107 ? 51.318 37.145 17.318 1.00 39.03 107 SER A N 1
ATOM 815 C CA . SER A 1 107 ? 51.507 36.661 18.690 1.00 39.03 107 SER A CA 1
ATOM 816 C C . SER A 1 107 ? 52.502 35.501 18.739 1.00 39.03 107 SER A C 1
ATOM 818 O O . SER A 1 107 ? 52.256 34.428 18.184 1.00 39.03 107 SER A O 1
ATOM 820 N N . ALA A 1 108 ? 53.600 35.707 19.459 1.00 46.50 108 ALA A N 1
ATOM 821 C CA . ALA A 1 108 ? 54.540 34.677 19.869 1.00 46.50 108 ALA A CA 1
ATOM 822 C C . ALA A 1 108 ? 53.972 33.857 21.040 1.00 46.50 108 ALA A C 1
ATOM 824 O O . ALA A 1 108 ? 53.525 34.439 22.024 1.00 46.50 108 ALA A O 1
ATOM 825 N N . ASN A 1 109 ? 54.038 32.522 20.966 1.00 38.59 109 ASN A N 1
ATOM 826 C CA . ASN A 1 109 ? 54.244 31.672 22.144 1.00 38.59 109 ASN A CA 1
ATOM 827 C C . ASN A 1 109 ? 54.626 30.233 21.754 1.00 38.59 109 ASN A C 1
ATOM 829 O O . ASN A 1 109 ? 53.811 29.450 21.275 1.00 38.59 109 ASN A O 1
ATOM 833 N N . ARG A 1 110 ? 55.896 29.897 22.013 1.00 42.19 110 ARG A N 1
ATOM 834 C CA . ARG A 1 110 ? 56.445 28.536 22.100 1.00 42.19 110 ARG A CA 1
ATOM 835 C C . ARG A 1 110 ? 56.323 28.038 23.545 1.00 42.19 110 ARG A C 1
ATOM 837 O O . ARG A 1 110 ? 56.613 28.795 24.468 1.00 42.19 110 ARG A O 1
ATOM 844 N N . ARG A 1 111 ? 56.052 26.743 23.745 1.00 35.94 111 ARG A N 1
ATOM 845 C CA . ARG A 1 111 ? 56.480 25.995 24.946 1.00 35.94 111 ARG A CA 1
ATOM 846 C C . ARG A 1 111 ? 56.992 24.592 24.570 1.00 35.94 111 ARG A C 1
ATOM 848 O O . ARG A 1 111 ? 56.467 24.023 23.617 1.00 35.94 111 ARG A O 1
ATOM 855 N N . PRO A 1 112 ? 58.004 24.051 25.283 1.00 47.38 112 PRO A N 1
ATOM 856 C CA . PRO A 1 112 ? 58.706 22.822 24.911 1.00 47.38 112 PRO A CA 1
ATOM 857 C C . PRO A 1 112 ? 58.212 21.582 25.681 1.00 47.38 112 PRO A C 1
ATOM 859 O O . PRO A 1 112 ? 57.777 21.680 26.829 1.00 47.38 112 PRO A O 1
ATOM 862 N N . LEU A 1 113 ? 58.344 20.406 25.059 1.00 38.38 113 LEU A N 1
ATOM 863 C CA . LEU A 1 113 ? 58.101 19.087 25.655 1.00 38.38 113 LEU A CA 1
ATOM 864 C C . LEU A 1 113 ? 59.403 18.472 26.198 1.00 38.38 113 LEU A C 1
ATOM 866 O O . LEU A 1 113 ? 60.475 18.618 25.612 1.00 38.38 113 LEU A O 1
ATOM 870 N N . LYS A 1 114 ? 59.283 17.812 27.356 1.00 39.72 114 LYS A N 1
ATOM 871 C CA . LYS A 1 114 ? 60.352 17.185 28.149 1.00 39.72 114 LYS A CA 1
ATOM 872 C C . LYS A 1 114 ? 60.700 15.768 27.659 1.00 39.72 114 LYS A C 1
ATOM 874 O O . LYS A 1 114 ? 59.827 15.026 27.227 1.00 39.72 114 LYS A O 1
ATOM 879 N N . ARG A 1 115 ? 61.981 15.413 27.828 1.00 37.12 115 ARG A N 1
ATOM 880 C CA . ARG A 1 115 ? 62.625 14.089 27.670 1.00 37.12 115 ARG A CA 1
ATOM 881 C C . ARG A 1 115 ? 62.346 13.121 28.834 1.00 37.12 115 ARG A C 1
ATOM 883 O O . ARG A 1 115 ? 62.314 13.575 29.975 1.00 37.12 115 ARG A O 1
ATOM 890 N N . ALA A 1 116 ? 62.330 11.816 28.529 1.00 33.34 116 ALA A N 1
ATOM 891 C CA . ALA A 1 116 ? 62.919 10.646 29.237 1.00 33.34 116 ALA A CA 1
ATOM 892 C C . ALA A 1 116 ? 62.377 9.364 28.545 1.00 33.34 116 ALA A C 1
ATOM 894 O O . ALA A 1 116 ? 61.242 9.412 28.093 1.00 33.34 116 ALA A O 1
ATOM 895 N N . ARG A 1 117 ? 63.009 8.188 28.405 1.00 33.81 117 ARG A N 1
ATOM 896 C CA . ARG A 1 117 ? 64.312 7.559 28.730 1.00 33.81 117 ARG A CA 1
ATOM 897 C C . ARG A 1 117 ? 64.330 6.239 27.902 1.00 33.81 117 ARG A C 1
ATOM 899 O O . ARG A 1 117 ? 63.300 5.581 27.862 1.00 33.81 117 ARG A O 1
ATOM 906 N N . VAL A 1 118 ? 65.366 5.973 27.101 1.00 35.50 118 VAL A N 1
ATOM 907 C CA . VAL A 1 118 ? 66.332 4.841 27.184 1.00 35.50 118 VAL A CA 1
ATOM 908 C C . VAL A 1 118 ? 65.747 3.448 27.486 1.00 35.50 118 VAL A C 1
ATOM 910 O O . VAL A 1 118 ? 65.292 3.227 28.605 1.00 35.50 118 VAL A O 1
ATOM 913 N N . LEU A 1 119 ? 65.890 2.511 26.537 1.00 38.22 119 LEU A N 1
ATOM 914 C CA . LEU A 1 119 ? 66.591 1.230 26.735 1.00 38.22 119 LEU A CA 1
ATOM 915 C C . LEU A 1 119 ? 67.016 0.621 25.386 1.00 38.22 119 LEU A C 1
ATOM 917 O O . LEU A 1 119 ? 66.302 0.730 24.390 1.00 38.22 119 LEU A O 1
ATOM 921 N N . ASP A 1 120 ? 68.216 0.054 25.419 1.00 34.25 120 ASP A N 1
ATOM 922 C CA . ASP A 1 120 ? 69.065 -0.412 24.327 1.00 34.25 120 ASP A CA 1
ATOM 923 C C . ASP A 1 120 ? 68.652 -1.774 23.754 1.00 34.25 120 ASP A C 1
ATOM 925 O O . ASP A 1 120 ? 68.129 -2.621 24.477 1.00 34.25 120 ASP A O 1
ATOM 929 N N . SER A 1 121 ? 69.014 -2.018 22.492 1.00 37.59 121 SER A N 1
ATOM 930 C CA . SER A 1 121 ? 69.605 -3.294 22.067 1.00 37.59 121 SER A CA 1
ATOM 931 C C . SER A 1 121 ? 70.211 -3.156 20.669 1.00 37.59 121 SER A C 1
ATOM 933 O O . SER A 1 121 ? 69.543 -2.763 19.714 1.00 37.59 121 SER A O 1
ATOM 935 N N . GLU A 1 122 ? 71.503 -3.453 20.622 1.00 34.97 122 GLU A N 1
ATOM 936 C CA . GLU A 1 122 ? 72.451 -3.385 19.516 1.00 34.97 122 GLU A CA 1
ATOM 937 C C . GLU A 1 122 ? 72.209 -4.484 18.464 1.00 34.97 122 GLU A C 1
ATOM 939 O O . GLU A 1 122 ? 71.793 -5.596 18.789 1.00 34.97 122 GLU A O 1
ATOM 944 N N . SER A 1 123 ? 72.526 -4.202 17.200 1.00 39.12 123 SER A N 1
ATOM 945 C CA . SER A 1 123 ? 73.344 -5.092 16.358 1.00 39.12 123 SER A CA 1
ATOM 946 C C . SER A 1 123 ? 73.756 -4.368 15.076 1.00 39.12 123 SER A C 1
ATOM 948 O O . SER A 1 123 ? 72.933 -3.896 14.296 1.00 39.12 123 SER A O 1
ATOM 950 N N . GLU A 1 124 ? 75.074 -4.277 14.931 1.00 36.22 124 GLU A N 1
ATOM 951 C CA . GLU A 1 124 ? 75.872 -3.945 13.752 1.00 36.22 124 GLU A CA 1
ATOM 952 C C . GLU A 1 124 ? 75.427 -4.814 12.553 1.00 36.22 124 GLU A C 1
ATOM 954 O O . GLU A 1 124 ? 74.979 -5.942 12.727 1.00 36.22 124 GLU A O 1
ATOM 959 N N . SER A 1 125 ? 75.502 -4.412 11.289 1.00 34.66 125 SER A N 1
ATOM 960 C CA . SER A 1 125 ? 76.665 -3.909 10.561 1.00 34.66 125 SER A CA 1
ATOM 961 C C . SER A 1 125 ? 76.234 -3.645 9.108 1.00 34.66 125 SER A C 1
ATOM 963 O O . SER A 1 125 ? 75.327 -4.304 8.601 1.00 34.66 125 SER A O 1
ATOM 965 N N . ASP A 1 126 ? 76.915 -2.707 8.456 1.00 38.69 126 ASP A N 1
ATOM 966 C CA . ASP A 1 126 ? 77.680 -2.930 7.218 1.00 38.69 126 ASP A CA 1
ATOM 967 C C . ASP A 1 126 ? 77.533 -1.810 6.175 1.00 38.69 126 ASP A C 1
ATOM 969 O O . ASP A 1 126 ? 76.465 -1.246 5.929 1.00 38.69 126 ASP A O 1
ATOM 973 N N . ASP A 1 127 ? 78.699 -1.465 5.647 1.00 38.47 127 ASP A N 1
ATOM 974 C CA . ASP A 1 127 ? 79.094 -0.232 4.989 1.00 38.47 127 ASP A CA 1
ATOM 975 C C . ASP A 1 127 ? 78.627 -0.118 3.531 1.00 38.47 127 ASP A C 1
ATOM 977 O O . ASP A 1 127 ? 78.444 -1.105 2.821 1.00 38.47 127 ASP A O 1
ATOM 981 N N . GLY A 1 128 ? 78.542 1.119 3.026 1.00 34.28 128 GLY A N 1
ATOM 982 C CA . GLY A 1 128 ? 78.423 1.338 1.583 1.00 34.28 128 GLY A CA 1
ATOM 983 C C . GLY A 1 128 ? 78.063 2.752 1.142 1.00 34.28 128 GLY A C 1
ATOM 984 O O . GLY A 1 128 ? 76.936 3.004 0.741 1.00 34.28 128 GLY A O 1
ATOM 985 N N . GLN A 1 129 ? 79.045 3.652 1.225 1.00 32.81 129 GLN A N 1
ATOM 986 C CA . GLN A 1 129 ? 79.290 4.840 0.384 1.00 32.81 129 GLN A CA 1
ATOM 987 C C . GLN A 1 129 ? 78.308 5.074 -0.794 1.00 32.81 129 GLN A C 1
ATOM 989 O O . GLN A 1 129 ? 78.180 4.205 -1.649 1.00 32.81 129 GLN A O 1
ATOM 994 N N . ASN A 1 130 ? 77.730 6.277 -0.944 1.00 33.94 130 ASN A N 1
ATOM 995 C CA . ASN A 1 130 ? 78.292 7.286 -1.860 1.00 33.94 130 ASN A CA 1
ATOM 996 C C . ASN A 1 130 ? 77.500 8.616 -1.921 1.00 33.94 130 ASN A C 1
ATOM 998 O O . ASN A 1 130 ? 76.276 8.636 -1.991 1.00 33.94 130 ASN A O 1
ATOM 1002 N N . GLU A 1 131 ? 78.289 9.688 -2.003 1.00 38.69 131 GLU A N 1
ATOM 1003 C CA . GLU A 1 131 ? 78.097 10.958 -2.724 1.00 38.69 131 GLU A CA 1
ATOM 1004 C C . GLU A 1 131 ? 77.009 11.986 -2.344 1.00 38.69 131 GLU A C 1
ATOM 1006 O O . GLU A 1 131 ? 75.813 11.882 -2.609 1.00 38.69 131 GLU A O 1
ATOM 1011 N N . GLU A 1 132 ? 77.551 13.092 -1.833 1.00 36.12 132 GLU A N 1
ATOM 1012 C CA . GLU A 1 132 ? 77.034 14.452 -1.759 1.00 36.12 132 GLU A CA 1
ATOM 1013 C C . GLU A 1 132 ? 76.425 14.939 -3.086 1.00 36.12 132 GLU A C 1
ATOM 1015 O O . GLU A 1 132 ? 77.123 15.023 -4.096 1.00 36.12 132 GLU A O 1
ATOM 1020 N N . ARG A 1 133 ? 75.167 15.408 -3.060 1.00 37.56 133 ARG A N 1
ATOM 1021 C CA . ARG A 1 133 ? 74.723 16.516 -3.921 1.00 37.56 133 ARG A CA 1
ATOM 1022 C C . ARG A 1 133 ? 73.761 17.461 -3.204 1.00 37.56 133 ARG A C 1
ATOM 1024 O O . ARG A 1 133 ? 72.735 17.070 -2.662 1.00 37.56 133 ARG A O 1
ATOM 1031 N N . GLU A 1 134 ? 74.205 18.708 -3.236 1.00 36.16 134 GLU A N 1
ATOM 1032 C CA . GLU A 1 134 ? 73.587 20.010 -3.006 1.00 36.16 134 GLU A CA 1
ATOM 1033 C C . GLU A 1 134 ? 72.096 20.113 -2.648 1.00 36.16 134 GLU A C 1
ATOM 1035 O O . GLU A 1 134 ? 71.178 19.648 -3.319 1.00 36.16 134 GLU A O 1
ATOM 1040 N N . ILE A 1 135 ? 71.906 20.900 -1.592 1.00 35.09 135 ILE A N 1
ATOM 1041 C CA . ILE A 1 135 ? 70.666 21.399 -1.017 1.00 35.09 135 ILE A CA 1
ATOM 1042 C C . ILE A 1 135 ? 70.002 22.385 -1.990 1.00 35.09 135 ILE A C 1
ATOM 1044 O O . ILE A 1 135 ? 70.443 23.523 -2.137 1.00 35.09 135 ILE A O 1
ATOM 1048 N N . GLY A 1 136 ? 68.888 21.967 -2.590 1.00 30.00 136 GLY A N 1
ATOM 1049 C CA . GLY A 1 136 ? 67.910 22.831 -3.247 1.00 30.00 136 GLY A CA 1
ATOM 1050 C C . GLY A 1 136 ? 66.585 22.790 -2.490 1.00 30.00 136 GLY A C 1
ATOM 1051 O O . GLY A 1 136 ? 65.823 21.835 -2.592 1.00 30.00 136 GLY A O 1
ATOM 1052 N N . ILE A 1 137 ? 66.317 23.822 -1.694 1.00 38.81 137 ILE A N 1
ATOM 1053 C CA . ILE A 1 137 ? 65.061 24.012 -0.964 1.00 38.81 137 ILE A CA 1
ATOM 1054 C C . ILE A 1 137 ? 63.955 24.363 -1.970 1.00 38.81 137 ILE A C 1
ATOM 1056 O O . ILE A 1 137 ? 63.915 25.497 -2.436 1.00 38.81 137 ILE A O 1
ATOM 1060 N N . MET A 1 138 ? 63.011 23.454 -2.230 1.00 31.70 138 MET A N 1
ATOM 1061 C CA . MET A 1 138 ? 61.629 23.812 -2.574 1.00 31.70 138 MET A CA 1
ATOM 1062 C C . MET A 1 138 ? 60.648 22.830 -1.927 1.00 31.70 138 MET A C 1
ATOM 1064 O O . MET A 1 138 ? 60.772 21.614 -2.026 1.00 31.70 138 MET A O 1
ATOM 1068 N N . ARG A 1 139 ? 59.698 23.406 -1.188 1.00 41.59 139 ARG A N 1
ATOM 1069 C CA . ARG A 1 139 ? 58.578 22.733 -0.537 1.00 41.59 139 ARG A CA 1
ATOM 1070 C C . ARG A 1 139 ? 57.473 22.499 -1.563 1.00 41.59 139 ARG A C 1
ATOM 1072 O O . ARG A 1 139 ? 56.810 23.462 -1.928 1.00 41.59 139 ARG A O 1
ATOM 1079 N N . GLU A 1 140 ? 57.189 21.244 -1.874 1.00 35.31 140 GLU A N 1
ATOM 1080 C CA . GLU A 1 140 ? 55.861 20.796 -2.295 1.00 35.31 140 GLU A CA 1
ATOM 1081 C C . GLU A 1 140 ? 55.531 19.529 -1.502 1.00 35.31 140 GLU A C 1
ATOM 1083 O O . GLU A 1 140 ? 56.071 18.452 -1.729 1.00 35.31 140 GLU A O 1
ATOM 1088 N N . THR A 1 141 ? 54.686 19.672 -0.483 1.00 35.53 141 THR A N 1
ATOM 1089 C CA . THR A 1 141 ? 54.001 18.535 0.131 1.00 35.53 141 THR A CA 1
ATOM 1090 C C . THR A 1 141 ? 52.894 18.102 -0.820 1.00 35.53 141 THR A C 1
ATOM 1092 O O . THR A 1 141 ? 51.754 18.548 -0.684 1.00 35.53 141 THR A O 1
ATOM 1095 N N . GLU A 1 142 ? 53.232 17.258 -1.792 1.00 33.47 142 GLU A N 1
ATOM 1096 C CA . GLU A 1 142 ? 52.244 16.415 -2.453 1.00 33.47 142 GLU A CA 1
ATOM 1097 C C . GLU A 1 142 ? 51.670 15.452 -1.409 1.00 33.47 142 GLU A C 1
ATOM 1099 O O . GLU A 1 142 ? 52.375 14.634 -0.810 1.00 33.47 142 GLU A O 1
ATOM 1104 N N . LEU A 1 143 ? 50.366 15.577 -1.152 1.00 34.09 143 LEU A N 1
ATOM 1105 C CA . LEU A 1 143 ? 49.598 14.517 -0.519 1.00 34.09 143 LEU A CA 1
ATOM 1106 C C . LEU A 1 143 ? 49.675 13.291 -1.432 1.00 34.09 143 LEU A C 1
ATOM 1108 O O . LEU A 1 143 ? 48.966 13.208 -2.432 1.00 34.09 143 LEU A O 1
ATOM 1112 N N . VAL A 1 144 ? 50.526 12.336 -1.067 1.00 29.28 144 VAL A N 1
ATOM 1113 C CA . VAL A 1 144 ? 50.502 10.981 -1.616 1.00 29.28 144 VAL A CA 1
ATOM 1114 C C . VAL A 1 144 ? 49.132 10.388 -1.285 1.00 29.28 144 VAL A C 1
ATOM 1116 O O . VAL A 1 144 ? 48.866 9.983 -0.152 1.00 29.28 144 VAL A O 1
ATOM 1119 N N . ALA A 1 145 ? 48.229 10.399 -2.265 1.00 38.38 145 ALA A N 1
ATOM 1120 C CA . ALA A 1 145 ? 46.981 9.659 -2.192 1.00 38.38 145 ALA A CA 1
ATOM 1121 C C . ALA A 1 145 ? 47.320 8.168 -2.007 1.00 38.38 145 ALA A C 1
ATOM 1123 O O . ALA A 1 145 ? 48.209 7.664 -2.701 1.00 38.38 145 ALA A O 1
ATOM 1124 N N . PRO A 1 146 ? 46.660 7.445 -1.085 1.00 35.56 146 PRO A N 1
ATOM 1125 C CA . PRO A 1 146 ? 46.879 6.013 -0.950 1.00 35.56 146 PRO A CA 1
ATOM 1126 C C . PRO A 1 146 ? 46.580 5.339 -2.293 1.00 35.56 146 PRO A C 1
ATOM 1128 O O . PRO A 1 146 ? 45.507 5.534 -2.867 1.00 35.56 146 PRO A O 1
ATOM 1131 N N . LEU A 1 147 ? 47.558 4.582 -2.798 1.00 33.97 147 LEU A N 1
ATOM 1132 C CA . LEU A 1 147 ? 47.430 3.785 -4.015 1.00 33.97 147 LEU A CA 1
ATOM 1133 C C . LEU A 1 147 ? 46.136 2.954 -3.939 1.00 33.97 147 LEU A C 1
ATOM 1135 O O . LEU A 1 147 ? 45.919 2.272 -2.931 1.00 33.97 147 LEU A O 1
ATOM 1139 N N . PRO A 1 148 ? 45.264 3.002 -4.963 1.00 36.94 148 PRO A N 1
ATOM 1140 C CA . PRO A 1 148 ? 44.065 2.184 -4.977 1.00 36.94 148 PRO A CA 1
ATOM 1141 C C . PRO A 1 148 ? 44.475 0.711 -4.923 1.00 36.94 148 PRO A C 1
ATOM 1143 O O . PRO A 1 148 ? 45.347 0.272 -5.675 1.00 36.94 148 PRO A O 1
ATOM 1146 N N . LEU A 1 149 ? 43.835 -0.053 -4.032 1.00 41.06 149 LEU A N 1
ATOM 1147 C CA . LEU A 1 149 ? 43.887 -1.513 -4.081 1.00 41.06 149 LEU A CA 1
ATOM 1148 C C . LEU A 1 149 ? 43.578 -1.955 -5.522 1.00 41.06 149 LEU A C 1
ATOM 1150 O O . LEU A 1 149 ? 42.680 -1.367 -6.138 1.00 41.06 149 LEU A O 1
ATOM 1154 N N . PRO A 1 150 ? 44.292 -2.952 -6.078 1.00 33.56 150 PRO A N 1
ATOM 1155 C CA . PRO A 1 150 ? 44.011 -3.440 -7.418 1.00 33.56 150 PRO A CA 1
ATOM 1156 C C . PRO A 1 150 ? 42.535 -3.825 -7.500 1.00 33.56 150 PRO A C 1
ATOM 1158 O O . PRO A 1 150 ? 42.060 -4.707 -6.784 1.00 33.56 150 PRO A O 1
ATOM 1161 N N . LEU A 1 151 ? 41.800 -3.095 -8.341 1.00 39.69 151 LEU A N 1
ATOM 1162 C CA . LEU A 1 151 ? 40.400 -3.367 -8.622 1.00 39.69 151 LEU A CA 1
ATOM 1163 C C . LEU A 1 151 ? 40.293 -4.825 -9.089 1.00 39.69 151 LEU A C 1
ATOM 1165 O O . LEU A 1 151 ? 41.070 -5.224 -9.964 1.00 39.69 151 LEU A O 1
ATOM 1169 N N . PRO A 1 152 ? 39.332 -5.617 -8.582 1.00 39.66 152 PRO A N 1
ATOM 1170 C CA . PRO A 1 152 ? 38.917 -6.822 -9.275 1.00 39.66 152 PRO A CA 1
ATOM 1171 C C . PRO A 1 152 ? 38.480 -6.378 -10.671 1.00 39.66 152 PRO A C 1
ATOM 1173 O O . PRO A 1 152 ? 37.455 -5.713 -10.831 1.00 39.66 152 PRO A O 1
ATOM 1176 N N . GLN A 1 153 ? 39.306 -6.643 -11.683 1.00 38.03 153 GLN A N 1
ATOM 1177 C CA . GLN A 1 153 ? 38.904 -6.401 -13.057 1.00 38.03 153 GLN A CA 1
ATOM 1178 C C . GLN A 1 153 ? 37.712 -7.317 -13.318 1.00 38.03 153 GLN A C 1
ATOM 1180 O O . GLN A 1 153 ? 37.837 -8.542 -13.232 1.00 38.03 153 GLN A O 1
ATOM 1185 N N . ALA A 1 154 ? 36.553 -6.725 -13.609 1.00 40.16 154 ALA A N 1
ATOM 1186 C CA . ALA A 1 154 ? 35.449 -7.455 -14.205 1.00 40.16 154 ALA A CA 1
ATOM 1187 C C . ALA A 1 154 ? 36.015 -8.119 -15.461 1.00 40.16 154 ALA A C 1
ATOM 1189 O O . ALA A 1 154 ? 36.434 -7.416 -16.380 1.00 40.16 154 ALA A O 1
ATOM 1190 N N . ARG A 1 155 ? 36.129 -9.452 -15.463 1.00 43.91 155 ARG A N 1
ATOM 1191 C CA . ARG A 1 155 ? 36.615 -10.179 -16.636 1.00 43.91 155 ARG A CA 1
ATOM 1192 C C . ARG A 1 155 ? 35.644 -9.870 -17.776 1.00 43.91 155 ARG A C 1
ATOM 1194 O O . ARG A 1 155 ? 34.482 -10.264 -17.662 1.00 43.91 155 ARG A O 1
ATOM 1201 N N . PRO A 1 156 ? 36.072 -9.183 -18.849 1.00 40.38 156 PRO A N 1
ATOM 1202 C CA . PRO A 1 156 ? 35.239 -9.048 -20.032 1.00 40.38 156 PRO A CA 1
ATOM 1203 C C . PRO A 1 156 ? 34.896 -10.467 -20.506 1.00 40.38 156 PRO A C 1
ATOM 1205 O O . PRO A 1 156 ? 35.800 -11.274 -20.724 1.00 40.38 156 PRO A O 1
ATOM 1208 N N . GLY A 1 157 ? 33.605 -10.803 -20.562 1.00 50.00 157 GLY A N 1
ATOM 1209 C CA . GLY A 1 157 ? 33.138 -12.145 -20.925 1.00 50.00 157 GLY A CA 1
ATOM 1210 C C . GLY A 1 157 ? 32.936 -13.129 -19.765 1.00 50.00 157 GLY A C 1
ATOM 1211 O O . GLY A 1 157 ? 33.015 -14.341 -19.983 1.00 50.00 157 GLY A O 1
ATOM 1212 N N . SER A 1 158 ? 32.675 -12.671 -18.532 1.00 52.19 158 SER A N 1
ATOM 1213 C CA . SER A 1 158 ? 32.183 -13.576 -17.484 1.00 52.19 158 SER A CA 1
ATOM 1214 C C . SER A 1 158 ? 30.882 -14.232 -17.951 1.00 52.19 158 SER A C 1
ATOM 1216 O O . SER A 1 158 ? 29.877 -13.563 -18.193 1.00 52.19 158 SER A O 1
ATOM 1218 N N . ARG A 1 159 ? 30.917 -15.561 -18.125 1.00 54.34 159 ARG A N 1
ATOM 1219 C CA . ARG A 1 159 ? 29.726 -16.320 -18.502 1.00 54.34 159 ARG A CA 1
ATOM 1220 C C . ARG A 1 159 ? 28.634 -16.068 -17.458 1.00 54.34 159 ARG A C 1
ATOM 1222 O O . ARG A 1 159 ? 28.946 -16.074 -16.267 1.00 54.34 159 ARG A O 1
ATOM 1229 N N . PRO A 1 160 ? 27.383 -15.886 -17.889 1.00 58.47 160 PRO A N 1
ATOM 1230 C CA . PRO A 1 160 ? 26.278 -15.635 -16.984 1.00 58.47 160 PRO A CA 1
ATOM 1231 C C . PRO A 1 160 ? 26.167 -16.728 -15.917 1.00 58.47 160 PRO A C 1
ATOM 1233 O O . PRO A 1 160 ? 26.522 -17.890 -16.162 1.00 58.47 160 PRO A O 1
ATOM 1236 N N . PRO A 1 161 ? 25.688 -16.363 -14.720 1.00 60.16 161 PRO A N 1
ATOM 1237 C CA . PRO A 1 161 ? 25.644 -17.271 -13.590 1.00 60.16 161 PRO A CA 1
ATOM 1238 C C . PRO A 1 161 ? 24.744 -18.469 -13.899 1.00 60.16 161 PRO A C 1
ATOM 1240 O O . PRO A 1 161 ? 23.567 -18.321 -14.212 1.00 60.16 161 PRO A O 1
ATOM 1243 N N . LYS A 1 162 ? 25.307 -19.677 -13.777 1.00 67.31 162 LYS A N 1
ATOM 1244 C CA . LYS A 1 162 ? 24.571 -20.941 -13.956 1.00 67.31 162 LYS A CA 1
ATOM 1245 C C . LYS A 1 162 ? 23.662 -21.285 -12.773 1.00 67.31 162 LYS A C 1
ATOM 1247 O O . LYS A 1 162 ? 22.816 -22.165 -12.890 1.00 67.31 162 LYS A O 1
ATOM 1252 N N . ARG A 1 163 ? 23.888 -20.658 -11.615 1.00 77.62 163 ARG A N 1
ATOM 1253 C CA . ARG A 1 163 ? 23.122 -20.901 -10.387 1.00 77.62 163 ARG A CA 1
ATOM 1254 C C . ARG A 1 163 ? 21.932 -19.938 -10.317 1.00 77.62 163 ARG A C 1
ATOM 1256 O O . ARG A 1 163 ? 22.094 -18.778 -10.694 1.00 77.62 163 ARG A O 1
ATOM 1263 N N . PRO A 1 164 ? 20.765 -20.385 -9.823 1.00 83.25 164 PRO A N 1
ATOM 1264 C CA . PRO A 1 164 ? 19.628 -19.499 -9.617 1.00 83.25 164 PRO A CA 1
ATOM 1265 C C . PRO A 1 164 ? 19.941 -18.480 -8.519 1.00 83.25 164 PRO A C 1
ATOM 1267 O O . PRO A 1 164 ? 20.500 -18.825 -7.477 1.00 83.25 164 PRO A O 1
ATOM 1270 N N . HIS A 1 165 ? 19.550 -17.228 -8.744 1.00 88.19 165 HIS A N 1
ATOM 1271 C CA . HIS A 1 165 ? 19.688 -16.163 -7.754 1.00 88.19 165 HIS A CA 1
ATOM 1272 C C . HIS A 1 165 ? 18.748 -16.384 -6.572 1.00 88.19 165 HIS A C 1
ATOM 1274 O O . HIS A 1 165 ? 17.568 -16.695 -6.747 1.00 88.19 165 HIS A O 1
ATOM 1280 N N . ALA A 1 166 ? 19.233 -16.155 -5.359 1.00 88.00 166 ALA A N 1
ATOM 1281 C CA . ALA A 1 166 ? 18.436 -16.277 -4.147 1.00 88.00 166 ALA A CA 1
ATOM 1282 C C . ALA A 1 166 ? 18.850 -15.221 -3.121 1.00 88.00 166 ALA A C 1
ATOM 1284 O O . ALA A 1 166 ? 19.988 -14.764 -3.100 1.00 88.00 166 ALA A O 1
ATOM 1285 N N . ILE A 1 167 ? 17.905 -14.802 -2.276 1.00 88.56 167 ILE A N 1
ATOM 1286 C CA . ILE A 1 167 ? 18.198 -13.888 -1.167 1.00 88.56 167 ILE A CA 1
ATOM 1287 C C . ILE A 1 167 ? 18.438 -14.739 0.081 1.00 88.56 167 ILE A C 1
ATOM 1289 O O . ILE A 1 167 ? 17.453 -15.284 0.595 1.00 88.56 167 ILE A O 1
ATOM 1293 N N . PRO A 1 168 ? 19.674 -14.790 0.616 1.00 88.94 168 PRO A N 1
ATOM 1294 C CA . PRO A 1 168 ? 19.955 -15.545 1.826 1.00 88.94 168 PRO A CA 1
ATOM 1295 C C . PRO A 1 168 ? 19.072 -15.117 2.994 1.00 88.94 168 PRO A C 1
ATOM 1297 O O . PRO A 1 168 ? 18.644 -13.960 3.115 1.00 88.94 168 PRO A O 1
ATOM 1300 N N . SER A 1 169 ? 18.864 -16.042 3.928 1.00 84.50 169 SER A N 1
ATOM 1301 C CA . SER A 1 169 ? 18.112 -15.790 5.162 1.00 84.50 169 SER A CA 1
ATOM 1302 C C . SER A 1 169 ? 18.627 -14.576 5.955 1.00 84.50 169 SER A C 1
ATOM 1304 O O . SER A 1 169 ? 17.818 -13.809 6.485 1.00 84.50 169 SER A O 1
ATOM 1306 N N . SER A 1 170 ? 19.942 -14.337 5.952 1.00 87.75 170 SER A N 1
ATOM 1307 C CA . SER A 1 170 ? 20.606 -13.204 6.613 1.00 87.75 170 SER A CA 1
ATOM 1308 C C . SER A 1 170 ? 20.173 -11.832 6.074 1.00 87.75 170 SER A C 1
ATOM 1310 O O . SER A 1 170 ? 20.161 -10.853 6.817 1.00 87.75 170 SER A O 1
ATOM 1312 N N . PHE A 1 171 ? 19.721 -11.754 4.819 1.00 87.81 171 PHE A N 1
ATOM 1313 C CA . PHE A 1 171 ? 19.234 -10.522 4.193 1.00 87.81 171 PHE A CA 1
ATOM 1314 C C . PHE A 1 171 ? 17.724 -10.302 4.397 1.00 87.81 171 PHE A C 1
ATOM 1316 O O . PHE A 1 171 ? 17.207 -9.230 4.070 1.00 87.81 171 PHE A O 1
ATOM 1323 N N . ARG A 1 172 ? 16.975 -11.274 4.950 1.00 82.00 172 ARG A N 1
ATOM 1324 C CA . ARG A 1 172 ? 15.496 -11.223 5.025 1.00 82.00 172 ARG A CA 1
ATOM 1325 C C . ARG A 1 172 ? 14.962 -9.994 5.753 1.00 82.00 172 ARG A C 1
ATOM 1327 O O . ARG A 1 172 ? 13.954 -9.435 5.317 1.00 82.00 172 ARG A O 1
ATOM 1334 N N . SER A 1 173 ? 15.640 -9.533 6.804 1.00 81.12 173 SER A N 1
ATOM 1335 C CA . SER A 1 173 ? 15.258 -8.330 7.564 1.00 81.12 173 SER A CA 1
ATOM 1336 C C . SER A 1 173 ? 15.220 -7.057 6.700 1.00 81.12 173 SER A C 1
ATOM 1338 O O . SER A 1 173 ? 14.481 -6.114 7.000 1.00 81.12 173 SER A O 1
ATOM 1340 N N . LEU A 1 174 ? 15.955 -7.044 5.583 1.00 81.12 174 LEU A N 1
ATOM 1341 C CA . LEU A 1 174 ? 16.022 -5.936 4.634 1.00 81.12 174 LEU A CA 1
ATOM 1342 C C . LEU A 1 174 ? 14.969 -6.024 3.515 1.00 81.12 174 LEU A C 1
ATOM 1344 O O . LEU A 1 174 ? 14.705 -5.028 2.848 1.00 81.12 174 LEU A O 1
ATOM 1348 N N . THR A 1 175 ? 14.301 -7.168 3.337 1.00 71.50 175 THR A N 1
ATOM 1349 C CA . THR A 1 175 ? 13.375 -7.435 2.212 1.00 71.50 175 THR A CA 1
ATOM 1350 C C . THR A 1 175 ? 11.946 -6.905 2.399 1.00 71.50 175 THR A C 1
ATOM 1352 O O . THR A 1 175 ? 11.015 -7.350 1.731 1.00 71.50 175 THR A O 1
ATOM 1355 N N . THR A 1 176 ? 11.730 -5.938 3.292 1.00 59.62 176 THR A N 1
ATOM 1356 C CA . THR A 1 176 ? 10.397 -5.477 3.741 1.00 59.62 176 THR A CA 1
ATOM 1357 C C . THR A 1 176 ? 9.578 -4.680 2.706 1.00 59.62 176 THR A C 1
ATOM 1359 O O . THR A 1 176 ? 8.563 -4.077 3.056 1.00 59.62 176 THR A O 1
ATOM 1362 N N . PHE A 1 177 ? 9.946 -4.705 1.420 1.00 55.19 177 PHE A N 1
ATOM 1363 C CA . PHE A 1 177 ? 9.270 -3.968 0.349 1.00 55.19 177 PHE A CA 1
ATOM 1364 C C . PHE A 1 177 ? 8.739 -4.877 -0.765 1.00 55.19 177 PHE A C 1
ATOM 1366 O O . PHE A 1 177 ? 9.226 -5.977 -0.996 1.00 55.19 177 PHE A O 1
ATOM 1373 N N . ALA A 1 178 ? 7.708 -4.386 -1.458 1.00 49.50 178 ALA A N 1
ATOM 1374 C CA . ALA A 1 178 ? 6.799 -5.156 -2.311 1.00 49.50 178 ALA A CA 1
ATOM 1375 C C . ALA A 1 178 ? 7.419 -5.817 -3.562 1.00 49.50 178 ALA A C 1
ATOM 1377 O O . ALA A 1 178 ? 6.708 -6.543 -4.255 1.00 49.50 178 ALA A O 1
ATOM 1378 N N . ARG A 1 179 ? 8.698 -5.568 -3.875 1.00 64.56 179 ARG A N 1
ATOM 1379 C CA . ARG A 1 179 ? 9.419 -6.194 -4.993 1.00 64.56 179 ARG A CA 1
ATOM 1380 C C . ARG A 1 179 ? 10.868 -6.472 -4.612 1.00 64.56 179 ARG A C 1
ATOM 1382 O O . ARG A 1 179 ? 11.538 -5.596 -4.068 1.00 64.56 179 ARG A O 1
ATOM 1389 N N . ARG A 1 180 ? 11.316 -7.693 -4.894 1.00 80.88 180 ARG A N 1
ATOM 1390 C CA . ARG A 1 180 ? 12.662 -8.204 -4.606 1.00 80.88 180 ARG A CA 1
ATOM 1391 C C . ARG A 1 180 ? 13.527 -8.101 -5.863 1.00 80.88 180 ARG A C 1
ATOM 1393 O O . ARG A 1 180 ? 12.994 -8.259 -6.954 1.00 80.88 180 ARG A O 1
ATOM 1400 N N . ARG A 1 181 ? 14.838 -7.874 -5.701 1.00 86.62 181 ARG A N 1
ATOM 1401 C CA . ARG A 1 181 ? 15.858 -7.925 -6.772 1.00 86.62 181 ARG A CA 1
ATOM 1402 C C . ARG A 1 181 ? 15.824 -9.241 -7.541 1.00 86.62 181 ARG A C 1
ATOM 1404 O O . ARG A 1 181 ? 16.154 -9.230 -8.720 1.00 86.62 181 ARG A O 1
ATOM 1411 N N . TYR A 1 182 ? 15.388 -10.322 -6.891 1.00 87.25 182 TYR A N 1
ATOM 1412 C CA . TYR A 1 182 ? 15.268 -11.637 -7.503 1.00 87.25 182 TYR A CA 1
ATOM 1413 C C . TYR A 1 182 ? 13.846 -12.194 -7.400 1.00 87.25 182 TYR A C 1
ATOM 1415 O O . TYR A 1 182 ? 13.226 -12.132 -6.332 1.00 87.25 182 TYR A O 1
ATOM 1423 N N . MET A 1 183 ? 13.344 -12.744 -8.504 1.00 80.31 183 MET A N 1
ATOM 1424 C CA . MET A 1 183 ? 12.092 -13.496 -8.605 1.00 80.31 183 MET A CA 1
ATOM 1425 C C . MET A 1 183 ? 12.377 -14.784 -9.375 1.00 80.31 183 MET A C 1
ATOM 1427 O O . MET A 1 183 ? 13.009 -14.727 -10.424 1.00 80.31 183 MET A O 1
ATOM 1431 N N . ASP A 1 184 ? 11.965 -15.928 -8.827 1.00 82.88 184 ASP A N 1
ATOM 1432 C CA . ASP A 1 184 ? 12.114 -17.248 -9.457 1.00 82.88 184 ASP A CA 1
ATOM 1433 C C . ASP A 1 184 ? 13.538 -17.540 -9.967 1.00 82.88 184 ASP A C 1
ATOM 1435 O O . ASP A 1 184 ? 13.744 -18.006 -11.083 1.00 82.88 184 ASP A O 1
ATOM 1439 N N . GLY A 1 185 ? 14.553 -17.220 -9.156 1.00 86.88 185 GLY A N 1
ATOM 1440 C CA . GLY A 1 185 ? 15.950 -17.467 -9.522 1.00 86.88 185 GLY A CA 1
ATOM 1441 C C . GLY A 1 185 ? 16.570 -16.428 -10.460 1.00 86.88 185 GLY A C 1
ATOM 1442 O O . GLY A 1 185 ? 17.714 -16.603 -10.871 1.00 86.88 185 GLY A O 1
ATOM 1443 N N . LYS A 1 186 ? 15.849 -15.358 -10.813 1.00 88.56 186 LYS A N 1
ATOM 1444 C CA . LYS A 1 186 ? 16.239 -14.390 -11.850 1.00 88.56 186 LYS A CA 1
ATOM 1445 C C . LYS A 1 186 ? 16.192 -12.960 -11.362 1.00 88.56 186 LYS A C 1
ATOM 1447 O O . LYS A 1 186 ? 15.468 -12.651 -10.422 1.00 88.56 186 LYS A O 1
ATOM 1452 N N . PHE A 1 187 ? 16.921 -12.071 -12.031 1.00 89.00 187 PHE A N 1
ATOM 1453 C CA . PHE A 1 187 ? 16.819 -10.639 -11.770 1.00 89.00 187 PHE A CA 1
ATOM 1454 C C . PHE A 1 187 ? 15.414 -10.118 -12.094 1.00 89.00 187 PHE A C 1
ATOM 1456 O O . PHE A 1 187 ? 14.805 -10.474 -13.100 1.00 89.00 187 PHE A O 1
ATOM 1463 N N . ALA A 1 188 ? 14.916 -9.235 -11.237 1.00 88.00 188 ALA A N 1
ATOM 1464 C CA . ALA A 1 188 ? 13.714 -8.457 -11.469 1.00 88.00 188 ALA A CA 1
ATOM 1465 C C . ALA A 1 188 ? 14.093 -7.026 -11.854 1.00 88.00 188 ALA A C 1
ATOM 1467 O O . ALA A 1 188 ? 15.016 -6.442 -11.275 1.00 88.00 188 ALA A O 1
ATOM 1468 N N . ILE A 1 189 ? 13.326 -6.440 -12.772 1.00 90.62 189 ILE A N 1
ATOM 1469 C CA . ILE A 1 189 ? 13.392 -5.011 -13.088 1.00 90.62 189 ILE A CA 1
ATOM 1470 C C . ILE A 1 189 ? 12.176 -4.258 -12.531 1.00 90.62 189 ILE A C 1
ATOM 1472 O O . ILE A 1 189 ? 11.181 -4.857 -12.111 1.00 90.62 189 ILE A O 1
ATOM 1476 N N . SER A 1 190 ? 12.264 -2.930 -12.487 1.00 85.06 190 SER A N 1
ATOM 1477 C CA . SER A 1 190 ? 11.208 -2.041 -11.989 1.00 85.06 190 SER A CA 1
ATOM 1478 C C . SER A 1 190 ? 9.901 -2.146 -12.783 1.00 85.06 190 SER A C 1
ATOM 1480 O O . SER A 1 190 ? 8.819 -1.925 -12.230 1.00 85.06 190 SER A O 1
ATOM 1482 N N . THR A 1 191 ? 9.952 -2.555 -14.051 1.00 83.88 191 THR A N 1
ATOM 1483 C CA . THR A 1 191 ? 8.756 -2.713 -14.884 1.00 83.88 191 THR A CA 1
ATOM 1484 C C . THR A 1 191 ? 7.948 -3.964 -14.482 1.00 83.88 191 THR A C 1
ATOM 1486 O O . THR A 1 191 ? 8.490 -5.070 -14.484 1.00 83.88 191 THR A O 1
ATOM 1489 N N . PRO A 1 192 ? 6.650 -3.847 -14.113 1.00 75.94 192 PRO A N 1
ATOM 1490 C CA . PRO A 1 192 ? 5.784 -5.006 -13.853 1.00 75.94 192 PRO A CA 1
ATOM 1491 C C . PRO A 1 192 ? 5.758 -6.006 -15.012 1.00 75.94 192 PRO A C 1
ATOM 1493 O O . PRO A 1 192 ? 5.857 -5.605 -16.159 1.00 75.94 192 PRO A O 1
ATOM 1496 N N . ASN A 1 193 ? 5.478 -7.279 -14.708 1.00 78.56 193 ASN A N 1
ATOM 1497 C CA . ASN A 1 193 ? 5.172 -8.318 -15.705 1.00 78.56 193 ASN A CA 1
ATOM 1498 C C . ASN A 1 193 ? 6.270 -8.529 -16.762 1.00 78.56 193 ASN A C 1
ATOM 1500 O O . ASN A 1 193 ? 5.990 -8.977 -17.870 1.00 78.56 193 ASN A O 1
ATOM 1504 N N . THR A 1 194 ? 7.510 -8.207 -16.412 1.00 86.81 194 THR A N 1
ATOM 1505 C CA . THR A 1 194 ? 8.683 -8.463 -17.240 1.00 86.81 194 THR A CA 1
ATOM 1506 C C . THR A 1 194 ? 9.533 -9.553 -16.605 1.00 86.81 194 THR A C 1
ATOM 1508 O O . THR A 1 194 ? 9.511 -9.753 -15.385 1.00 86.81 194 THR A O 1
ATOM 1511 N N . LEU A 1 195 ? 10.276 -10.262 -17.445 1.00 88.06 195 LEU A N 1
ATOM 1512 C CA . LEU A 1 195 ? 11.177 -11.331 -17.052 1.00 88.06 195 LEU A CA 1
ATOM 1513 C C . LEU A 1 195 ? 12.553 -11.066 -17.657 1.00 88.06 195 LEU A C 1
ATOM 1515 O O . LEU A 1 195 ? 12.692 -10.994 -18.876 1.00 88.06 195 LEU A O 1
ATOM 1519 N N . VAL A 1 196 ? 13.577 -10.952 -16.811 1.00 94.00 196 VAL A N 1
ATOM 1520 C CA . VAL A 1 196 ? 14.969 -10.920 -17.275 1.00 94.00 196 VAL A CA 1
ATOM 1521 C C . VAL A 1 196 ? 15.377 -12.354 -17.607 1.00 94.00 196 VAL A C 1
ATOM 1523 O O . VAL A 1 196 ? 15.489 -13.193 -16.714 1.00 94.00 196 VAL A O 1
ATOM 1526 N N . LEU A 1 197 ? 15.557 -12.651 -18.893 1.00 92.94 197 LEU A N 1
ATOM 1527 C CA . LEU A 1 197 ? 15.963 -13.975 -19.372 1.00 92.94 197 LEU A CA 1
ATOM 1528 C C . LEU A 1 197 ? 17.447 -14.223 -19.099 1.00 92.94 197 LEU A C 1
ATOM 1530 O O . LEU A 1 197 ? 17.814 -15.269 -18.577 1.00 92.94 197 LEU A O 1
ATOM 1534 N N . ALA A 1 198 ? 18.273 -13.226 -19.409 1.00 93.88 198 ALA A N 1
ATOM 1535 C CA . ALA A 1 198 ? 19.709 -13.222 -19.178 1.00 93.88 198 ALA A CA 1
ATOM 1536 C C . ALA A 1 198 ? 20.193 -11.788 -18.929 1.00 93.88 198 ALA A C 1
ATOM 1538 O O . ALA A 1 198 ? 19.557 -10.821 -19.360 1.00 93.88 198 ALA A O 1
ATOM 1539 N N . HIS A 1 199 ? 21.323 -11.645 -18.239 1.00 94.81 199 HIS A N 1
ATOM 1540 C CA . HIS A 1 199 ? 21.983 -10.357 -18.026 1.00 94.81 199 HIS A CA 1
ATOM 1541 C C . HIS A 1 199 ? 23.503 -10.513 -18.004 1.00 94.81 199 HIS A C 1
ATOM 1543 O O . HIS A 1 199 ? 24.022 -11.599 -17.742 1.00 94.81 199 HIS A O 1
ATOM 1549 N N . SER A 1 200 ? 24.200 -9.415 -18.271 1.00 94.06 200 SER A N 1
ATOM 1550 C CA . SER A 1 200 ? 25.651 -9.296 -18.174 1.00 94.06 200 SER A CA 1
ATOM 1551 C C . SER A 1 200 ? 26.022 -7.922 -17.620 1.00 94.06 200 SER A C 1
ATOM 1553 O O . SER A 1 200 ? 25.275 -6.948 -17.751 1.00 94.06 200 SER A O 1
ATOM 1555 N N . LEU A 1 201 ? 27.173 -7.835 -16.954 1.00 94.06 201 LEU A N 1
ATOM 1556 C CA . LEU A 1 201 ? 27.713 -6.555 -16.504 1.00 94.06 201 LEU A CA 1
ATOM 1557 C C . LEU A 1 201 ? 28.171 -5.732 -17.710 1.00 94.06 201 LEU A C 1
ATOM 1559 O O . LEU A 1 201 ? 28.895 -6.237 -18.567 1.00 94.06 201 LEU A O 1
ATOM 1563 N N . ALA A 1 202 ? 27.782 -4.459 -17.751 1.00 94.12 202 ALA A N 1
ATOM 1564 C CA . ALA A 1 202 ? 28.349 -3.524 -18.709 1.00 94.12 202 ALA A CA 1
ATOM 1565 C C . ALA A 1 202 ? 29.779 -3.141 -18.299 1.00 94.12 202 ALA A C 1
ATOM 1567 O O . ALA A 1 202 ? 30.150 -3.203 -17.121 1.00 94.12 202 ALA A O 1
ATOM 1568 N N . THR A 1 203 ? 30.586 -2.721 -19.273 1.00 92.88 203 THR A N 1
ATOM 1569 C CA . THR A 1 203 ? 31.945 -2.240 -19.016 1.00 92.88 203 THR A CA 1
ATOM 1570 C C . THR A 1 203 ? 31.906 -1.035 -18.068 1.00 92.88 203 THR A C 1
ATOM 1572 O O . THR A 1 203 ? 31.192 -0.069 -18.350 1.00 92.88 203 THR A O 1
ATOM 1575 N N . PRO A 1 204 ? 32.669 -1.049 -16.957 1.00 93.94 204 PRO A N 1
ATOM 1576 C CA . PRO A 1 204 ? 32.710 0.080 -16.039 1.00 93.94 204 PRO A CA 1
ATOM 1577 C C . PRO A 1 204 ? 33.130 1.372 -16.748 1.00 93.94 204 PRO A C 1
ATOM 1579 O O . PRO A 1 204 ? 34.154 1.409 -17.430 1.00 93.94 204 PRO A O 1
ATOM 1582 N N . ARG A 1 205 ? 32.355 2.442 -16.567 1.00 94.75 205 ARG A N 1
ATOM 1583 C CA . ARG A 1 205 ? 32.572 3.749 -17.196 1.00 94.75 205 ARG A CA 1
ATOM 1584 C C . ARG A 1 205 ? 32.154 4.889 -16.272 1.00 94.75 205 ARG A C 1
ATOM 1586 O O . ARG A 1 205 ? 31.375 4.705 -15.334 1.00 94.75 205 ARG A O 1
ATOM 1593 N N . ARG A 1 206 ? 32.668 6.087 -16.548 1.00 93.88 206 ARG A N 1
ATOM 1594 C CA . ARG A 1 206 ? 32.079 7.315 -16.002 1.00 93.88 206 ARG A CA 1
ATOM 1595 C C . ARG A 1 206 ? 30.816 7.634 -16.794 1.00 93.88 206 ARG A C 1
ATOM 1597 O O . ARG A 1 206 ? 30.787 7.418 -18.006 1.00 93.88 206 ARG A O 1
ATOM 1604 N N . PHE A 1 207 ? 29.791 8.117 -16.108 1.00 94.00 207 PHE A N 1
ATOM 1605 C CA . PHE A 1 207 ? 28.590 8.617 -16.764 1.00 94.00 207 PHE A CA 1
ATOM 1606 C C . PHE A 1 207 ? 28.821 10.075 -17.152 1.00 94.00 207 PHE A C 1
ATOM 1608 O O . PHE A 1 207 ? 29.444 10.826 -16.397 1.00 94.00 207 PHE A O 1
ATOM 1615 N N . ASP A 1 208 ? 28.366 10.458 -18.340 1.00 94.44 208 ASP A N 1
ATOM 1616 C CA . ASP A 1 208 ? 28.284 11.872 -18.685 1.00 94.44 208 ASP A CA 1
ATOM 1617 C C . ASP A 1 208 ? 27.157 12.546 -17.881 1.00 94.44 208 ASP A C 1
ATOM 1619 O O . ASP A 1 208 ? 26.417 11.897 -17.137 1.00 94.44 208 ASP A O 1
ATOM 1623 N N . ALA A 1 209 ? 27.054 13.872 -17.981 1.00 92.06 209 ALA A N 1
ATOM 1624 C CA . ALA A 1 209 ? 26.072 14.626 -17.209 1.00 92.06 209 ALA A CA 1
ATOM 1625 C C . ALA A 1 209 ? 24.622 14.222 -17.540 1.00 92.06 209 ALA A C 1
ATOM 1627 O O . ALA A 1 209 ? 23.785 14.188 -16.637 1.00 92.06 209 ALA A O 1
ATOM 1628 N N . ALA A 1 210 ? 24.341 13.880 -18.802 1.00 93.06 210 ALA A N 1
ATOM 1629 C CA . ALA A 1 210 ? 23.008 13.497 -19.256 1.00 93.06 210 ALA A CA 1
ATOM 1630 C C . ALA A 1 210 ? 22.605 12.124 -18.694 1.00 93.06 210 ALA A C 1
ATOM 1632 O O . ALA A 1 210 ? 21.552 11.995 -18.069 1.00 93.06 210 ALA A O 1
ATOM 1633 N N . ASP A 1 211 ? 23.480 11.122 -18.817 1.00 93.19 211 ASP A N 1
ATOM 1634 C CA . ASP A 1 211 ? 23.298 9.796 -18.227 1.00 93.19 211 ASP A CA 1
ATOM 1635 C C . ASP A 1 211 ? 23.178 9.888 -16.701 1.00 93.19 211 ASP A C 1
ATOM 1637 O O . ASP A 1 211 ? 22.293 9.272 -16.106 1.00 93.19 211 ASP A O 1
ATOM 1641 N N . ALA A 1 212 ? 24.031 10.685 -16.047 1.00 93.19 212 ALA A N 1
ATOM 1642 C CA . ALA A 1 212 ? 23.987 10.854 -14.599 1.00 93.19 212 ALA A CA 1
ATOM 1643 C C . ALA A 1 212 ? 22.650 11.452 -14.131 1.00 93.19 212 ALA A C 1
ATOM 1645 O O . ALA A 1 212 ? 22.066 10.971 -13.154 1.00 93.19 212 ALA A O 1
ATOM 1646 N N . GLN A 1 213 ? 22.130 12.461 -14.836 1.00 90.62 213 GLN A N 1
ATOM 1647 C CA . GLN A 1 213 ? 20.832 13.065 -14.537 1.00 90.62 213 GLN A CA 1
ATOM 1648 C C . GLN A 1 213 ? 19.684 12.074 -14.770 1.00 90.62 213 GLN A C 1
ATOM 1650 O O . GLN A 1 213 ? 18.857 11.878 -13.873 1.00 90.62 213 GLN A O 1
ATOM 1655 N N . LEU A 1 214 ? 19.675 11.391 -15.920 1.00 91.25 214 LEU A N 1
ATOM 1656 C CA . LEU A 1 214 ? 18.679 10.375 -16.266 1.00 91.25 214 LEU A CA 1
ATOM 1657 C C . LEU A 1 214 ? 18.641 9.250 -15.224 1.00 91.25 214 LEU A C 1
ATOM 1659 O O . LEU A 1 214 ? 17.573 8.891 -14.720 1.00 91.25 214 LEU A O 1
ATOM 1663 N N . PHE A 1 215 ? 19.804 8.699 -14.872 1.00 93.38 215 PHE A N 1
ATOM 1664 C CA . PHE A 1 215 ? 19.908 7.581 -13.935 1.00 93.38 215 PHE A CA 1
ATOM 1665 C C . PHE A 1 215 ? 19.476 8.005 -12.533 1.00 93.38 215 PHE A C 1
ATOM 1667 O O . PHE A 1 215 ? 18.783 7.248 -11.851 1.00 93.38 215 PHE A O 1
ATOM 1674 N N . THR A 1 216 ? 19.840 9.223 -12.118 1.00 90.06 216 THR A N 1
ATOM 1675 C CA . THR A 1 216 ? 19.439 9.778 -10.819 1.00 90.06 216 THR A CA 1
ATOM 1676 C C . THR A 1 216 ? 17.926 9.913 -10.734 1.00 90.06 216 THR A C 1
ATOM 1678 O O . THR A 1 216 ? 17.344 9.431 -9.761 1.00 90.06 216 THR A O 1
ATOM 1681 N N . GLY A 1 217 ? 17.285 10.497 -11.753 1.00 87.75 217 GLY A N 1
ATOM 1682 C CA . GLY A 1 217 ? 15.827 10.626 -11.816 1.00 87.75 217 GLY A CA 1
ATOM 1683 C C . GLY A 1 217 ? 15.134 9.267 -11.723 1.00 87.75 217 GLY A C 1
ATOM 1684 O O . GLY A 1 217 ? 14.386 9.011 -10.781 1.00 87.75 217 GLY A O 1
ATOM 1685 N N . LYS A 1 218 ? 15.494 8.338 -12.618 1.00 89.12 218 LYS A N 1
ATOM 1686 C CA . LYS A 1 218 ? 14.899 6.992 -12.685 1.00 89.12 218 LYS A CA 1
ATOM 1687 C C . LYS A 1 218 ? 15.065 6.194 -11.383 1.00 89.12 218 LYS A C 1
ATOM 1689 O O . LYS A 1 218 ? 14.126 5.523 -10.950 1.00 89.12 218 LYS A O 1
ATOM 1694 N N . LEU A 1 219 ? 16.236 6.253 -10.739 1.00 88.19 219 LEU A N 1
ATOM 1695 C CA . LEU A 1 219 ? 16.464 5.573 -9.456 1.00 88.19 219 LEU A CA 1
ATOM 1696 C C . LEU A 1 219 ? 15.673 6.221 -8.315 1.00 88.19 219 LEU A C 1
ATOM 1698 O O . LEU A 1 219 ? 15.094 5.503 -7.497 1.00 88.19 219 LEU A O 1
ATOM 1702 N N . CYS A 1 220 ? 15.609 7.553 -8.256 1.00 85.81 220 CYS A N 1
ATOM 1703 C CA . CYS A 1 220 ? 14.842 8.258 -7.228 1.00 85.81 220 CYS A CA 1
ATOM 1704 C C . CYS A 1 220 ? 13.336 7.978 -7.342 1.00 85.81 220 CYS A C 1
ATOM 1706 O O . CYS A 1 220 ? 12.685 7.723 -6.319 1.00 85.81 220 CYS A O 1
ATOM 1708 N N . ASP A 1 221 ? 12.809 7.949 -8.569 1.00 83.88 221 ASP A N 1
ATOM 1709 C CA . ASP A 1 221 ? 11.416 7.608 -8.861 1.00 83.88 221 ASP A CA 1
ATOM 1710 C C . ASP A 1 221 ? 11.085 6.184 -8.399 1.00 83.88 221 ASP A C 1
ATOM 1712 O O . ASP A 1 221 ? 10.109 5.964 -7.671 1.00 83.88 221 ASP A O 1
ATOM 1716 N N . GLU A 1 222 ? 11.937 5.210 -8.738 1.00 82.69 222 GLU A N 1
ATOM 1717 C CA . GLU A 1 222 ? 11.717 3.813 -8.351 1.00 82.69 222 GLU A CA 1
ATOM 1718 C C . GLU A 1 222 ? 11.855 3.598 -6.838 1.00 82.69 222 GLU A C 1
ATOM 1720 O O . GLU A 1 222 ? 11.096 2.833 -6.226 1.00 82.69 222 GLU A O 1
ATOM 1725 N N . PHE A 1 223 ? 12.795 4.286 -6.186 1.00 76.19 223 PHE A N 1
ATOM 1726 C CA . PHE A 1 223 ? 12.966 4.176 -4.740 1.00 76.19 223 PHE A CA 1
ATOM 1727 C C . PHE A 1 223 ? 11.806 4.803 -3.957 1.00 76.19 223 PHE A C 1
ATOM 1729 O O . PHE A 1 223 ? 11.608 4.440 -2.790 1.00 76.19 223 PHE A O 1
ATOM 1736 N N . ARG A 1 224 ? 10.982 5.657 -4.594 1.00 67.44 224 ARG A N 1
ATOM 1737 C CA . ARG A 1 224 ? 9.801 6.329 -4.007 1.00 67.44 224 ARG A CA 1
ATOM 1738 C C . ARG A 1 224 ? 10.100 7.001 -2.667 1.00 67.44 224 ARG A C 1
ATOM 1740 O O . ARG A 1 224 ? 9.250 7.084 -1.778 1.00 67.44 224 ARG A O 1
ATOM 1747 N N . SER A 1 225 ? 11.342 7.425 -2.493 1.00 60.31 225 SER A N 1
ATOM 1748 C CA . SER A 1 225 ? 11.854 8.024 -1.272 1.00 60.31 225 SER A CA 1
ATOM 1749 C C . SER A 1 225 ? 12.270 9.445 -1.599 1.00 60.31 225 SER A C 1
ATOM 1751 O O . SER A 1 225 ? 13.398 9.683 -2.011 1.00 60.31 225 SER A O 1
ATOM 1753 N N . HIS A 1 226 ? 11.351 10.388 -1.401 1.00 53.81 226 HIS A N 1
ATOM 1754 C CA . HIS A 1 226 ? 11.556 11.822 -1.648 1.00 53.81 226 HIS A CA 1
ATOM 1755 C C . HIS A 1 226 ? 12.373 12.496 -0.531 1.00 53.81 226 HIS A C 1
ATOM 1757 O O . HIS A 1 226 ? 12.129 13.640 -0.169 1.00 53.81 226 HIS A O 1
ATOM 1763 N N . GLY A 1 227 ? 13.278 11.751 0.105 1.00 71.69 227 GLY A N 1
ATOM 1764 C CA . GLY A 1 227 ? 14.156 12.307 1.123 1.00 71.69 227 GLY A CA 1
ATOM 1765 C C . GLY A 1 227 ? 15.401 12.868 0.455 1.00 71.69 227 GLY A C 1
ATOM 1766 O O . GLY A 1 227 ? 16.073 12.127 -0.259 1.00 71.69 227 GLY A O 1
ATOM 1767 N N . GLU A 1 228 ? 15.746 14.120 0.753 1.00 80.56 228 GLU A N 1
ATOM 1768 C CA . GLU A 1 228 ? 16.973 14.776 0.269 1.00 80.56 228 GLU A CA 1
ATOM 1769 C C . GLU A 1 228 ? 18.218 13.907 0.484 1.00 80.56 228 GLU A C 1
ATOM 1771 O O . GLU A 1 228 ? 19.088 13.832 -0.378 1.00 80.56 228 GLU A O 1
ATOM 1776 N N . LEU A 1 229 ? 18.278 13.180 1.607 1.00 82.25 229 LEU A N 1
ATOM 1777 C CA . LEU A 1 229 ? 19.361 12.245 1.909 1.00 82.25 229 LEU A CA 1
ATOM 1778 C C . LEU A 1 229 ? 19.498 11.142 0.853 1.00 82.25 229 LEU A C 1
ATOM 1780 O O . LEU A 1 229 ? 20.605 10.843 0.419 1.00 82.25 229 LEU A O 1
ATOM 1784 N N . VAL A 1 230 ? 18.386 10.524 0.450 1.00 81.75 230 VAL A N 1
ATOM 1785 C CA . VAL A 1 230 ? 18.404 9.428 -0.525 1.00 81.75 230 VAL A CA 1
ATOM 1786 C C . VAL A 1 230 ? 18.852 9.941 -1.879 1.00 81.75 230 VAL A C 1
ATOM 1788 O O . VAL A 1 230 ? 19.746 9.350 -2.480 1.00 81.75 230 VAL A O 1
ATOM 1791 N N . GLN A 1 231 ? 18.265 11.050 -2.321 1.00 85.88 231 GLN A N 1
ATOM 1792 C CA . GLN A 1 231 ? 18.642 11.689 -3.573 1.00 85.88 231 GLN A CA 1
ATOM 1793 C C . GLN A 1 231 ? 20.123 12.076 -3.561 1.00 85.88 231 GLN A C 1
ATOM 1795 O O . GLN A 1 231 ? 20.829 11.785 -4.515 1.00 85.88 231 GLN A O 1
ATOM 1800 N N . SER A 1 232 ? 20.628 12.624 -2.453 1.00 86.62 232 SER A N 1
ATOM 1801 C CA . SER A 1 232 ? 22.045 12.980 -2.318 1.00 86.62 232 SER A CA 1
ATOM 1802 C C . SER A 1 232 ? 22.968 11.767 -2.424 1.00 86.62 232 SER A C 1
ATOM 1804 O O . SER A 1 232 ? 23.974 11.826 -3.125 1.00 86.62 232 SER A O 1
ATOM 1806 N N . ILE A 1 233 ? 22.630 10.655 -1.761 1.00 89.94 233 ILE A N 1
ATOM 1807 C CA . ILE A 1 233 ? 23.438 9.429 -1.824 1.00 89.94 233 ILE A CA 1
ATOM 1808 C C . ILE A 1 233 ? 23.379 8.819 -3.230 1.00 89.94 233 ILE A C 1
ATOM 1810 O O . ILE A 1 233 ? 24.413 8.423 -3.763 1.00 89.94 233 ILE A O 1
ATOM 1814 N N . ALA A 1 234 ? 22.194 8.746 -3.843 1.00 89.75 234 ALA A N 1
ATOM 1815 C CA . ALA A 1 234 ? 22.041 8.233 -5.200 1.00 89.75 234 ALA A CA 1
ATOM 1816 C C . ALA A 1 234 ? 22.843 9.084 -6.193 1.00 89.75 234 ALA A C 1
ATOM 1818 O O . ALA A 1 234 ? 23.670 8.540 -6.919 1.00 89.75 234 ALA A O 1
ATOM 1819 N N . SER A 1 235 ? 22.690 10.410 -6.148 1.00 90.69 235 SER A N 1
ATOM 1820 C CA . SER A 1 235 ? 23.472 11.345 -6.956 1.00 90.69 235 SER A CA 1
ATOM 1821 C C . SER A 1 235 ? 24.970 11.144 -6.756 1.00 90.69 235 SER A C 1
ATOM 1823 O O . SER A 1 235 ? 25.682 11.027 -7.746 1.00 90.69 235 SER A O 1
ATOM 1825 N N . LEU A 1 236 ? 25.456 11.047 -5.514 1.00 92.19 236 LEU A N 1
ATOM 1826 C CA . LEU A 1 236 ? 26.875 10.810 -5.227 1.00 92.19 236 LEU A CA 1
ATOM 1827 C C . LEU A 1 236 ? 27.402 9.563 -5.949 1.00 92.19 236 LEU A C 1
ATOM 1829 O O . LEU A 1 236 ? 28.406 9.637 -6.655 1.00 92.19 236 LEU A O 1
ATOM 1833 N N . LEU A 1 237 ? 26.716 8.427 -5.786 1.00 94.19 237 LEU A N 1
ATOM 1834 C CA . LEU A 1 237 ? 27.146 7.165 -6.387 1.00 94.19 237 LEU A CA 1
ATOM 1835 C C . LEU A 1 237 ? 27.061 7.202 -7.921 1.00 94.19 237 LEU A C 1
ATOM 1837 O O . LEU A 1 237 ? 27.908 6.622 -8.592 1.00 94.19 237 LEU A O 1
ATOM 1841 N N . ILE A 1 238 ? 26.058 7.883 -8.481 1.00 93.56 238 ILE A N 1
ATOM 1842 C CA . ILE A 1 238 ? 25.848 7.981 -9.930 1.00 93.56 238 ILE A CA 1
ATOM 1843 C C . ILE A 1 238 ? 26.880 8.911 -10.572 1.00 93.56 238 ILE A C 1
ATOM 1845 O O . ILE A 1 238 ? 27.481 8.541 -11.573 1.00 93.56 238 ILE A O 1
ATOM 1849 N N . HIS A 1 239 ? 27.163 10.076 -9.988 1.00 90.88 239 HIS A N 1
ATOM 1850 C CA . HIS A 1 239 ? 28.160 11.009 -10.531 1.00 90.88 239 HIS A CA 1
ATOM 1851 C C . HIS A 1 239 ? 29.574 10.415 -10.534 1.00 90.88 239 HIS A C 1
ATOM 1853 O O . HIS A 1 239 ? 30.398 10.759 -11.378 1.00 90.88 239 HIS A O 1
ATOM 1859 N N . ALA A 1 240 ? 29.856 9.491 -9.616 1.00 91.00 240 ALA A N 1
ATOM 1860 C CA . ALA A 1 240 ? 31.111 8.751 -9.602 1.00 91.00 240 ALA A CA 1
ATOM 1861 C C . ALA A 1 240 ? 31.219 7.694 -10.725 1.00 91.00 240 ALA A C 1
ATOM 1863 O O . ALA A 1 240 ? 32.317 7.221 -11.035 1.00 91.00 240 ALA A O 1
ATOM 1864 N N . GLY A 1 241 ? 30.094 7.341 -11.354 1.00 91.56 241 GLY A N 1
ATOM 1865 C CA . GLY A 1 241 ? 29.993 6.315 -12.385 1.00 91.56 241 GLY A CA 1
ATOM 1866 C C . GLY A 1 241 ? 30.078 4.889 -11.840 1.00 91.56 241 GLY A C 1
ATOM 1867 O O . GLY A 1 241 ? 30.118 4.651 -10.633 1.00 91.56 241 GLY A O 1
ATOM 1868 N N . SER A 1 242 ? 30.160 3.915 -12.746 1.00 92.44 242 SER A N 1
ATOM 1869 C CA . SER A 1 242 ? 30.269 2.492 -12.386 1.00 92.44 242 SER A CA 1
ATOM 1870 C C . SER A 1 242 ? 31.689 2.030 -12.030 1.00 92.44 242 SER A C 1
ATOM 1872 O O . SER A 1 242 ? 31.899 0.877 -11.646 1.00 92.44 242 SER A O 1
ATOM 1874 N N . ILE A 1 243 ? 32.672 2.932 -12.121 1.00 92.44 243 ILE A N 1
ATOM 1875 C CA . ILE A 1 243 ? 34.090 2.650 -11.848 1.00 92.44 243 ILE A CA 1
ATOM 1876 C C . ILE A 1 243 ? 34.394 2.697 -10.347 1.00 92.44 243 ILE A C 1
ATOM 1878 O O . ILE A 1 243 ? 35.200 1.909 -9.854 1.00 92.44 243 ILE A O 1
ATOM 1882 N N . MET A 1 244 ? 33.778 3.630 -9.618 1.00 93.88 244 MET A N 1
ATOM 1883 C CA . MET A 1 244 ? 34.130 3.915 -8.227 1.00 93.88 244 MET A CA 1
ATOM 1884 C C . MET A 1 244 ? 33.175 3.244 -7.249 1.00 93.88 244 MET A C 1
ATOM 1886 O O . MET A 1 244 ? 31.986 3.098 -7.509 1.00 93.88 244 MET A O 1
ATOM 1890 N N . SER A 1 245 ? 33.713 2.836 -6.103 1.00 95.19 245 SER A N 1
ATOM 1891 C CA . SER A 1 245 ? 32.954 2.236 -5.003 1.00 95.19 245 SER A CA 1
ATOM 1892 C C . SER A 1 245 ? 33.202 3.012 -3.729 1.00 95.19 245 SER A C 1
ATOM 1894 O O . SER A 1 245 ? 34.310 3.492 -3.503 1.00 95.19 245 SER A O 1
ATOM 1896 N N . PHE A 1 246 ? 32.176 3.114 -2.898 1.00 96.44 246 PHE A N 1
ATOM 1897 C CA . PHE A 1 246 ? 32.190 3.947 -1.707 1.00 96.44 246 PHE A CA 1
ATOM 1898 C C . PHE A 1 246 ? 32.011 3.095 -0.461 1.00 96.44 246 PHE A C 1
ATOM 1900 O O . PHE A 1 246 ? 31.106 2.258 -0.390 1.00 96.44 246 PHE A O 1
ATOM 1907 N N . SER A 1 247 ? 32.849 3.341 0.544 1.00 96.44 247 SER A N 1
ATOM 1908 C CA . SER A 1 247 ? 32.562 2.941 1.920 1.00 96.44 247 SER A CA 1
ATOM 1909 C C . SER A 1 247 ? 31.265 3.574 2.396 1.00 96.44 247 SER A C 1
ATOM 1911 O O . SER A 1 247 ? 30.901 4.668 1.965 1.00 96.44 247 SER A O 1
ATOM 1913 N N . LEU A 1 248 ? 30.682 3.009 3.450 1.00 94.19 248 LEU A N 1
ATOM 1914 C CA . LEU A 1 248 ? 29.739 3.763 4.270 1.00 94.19 248 LEU A CA 1
ATOM 1915 C C . LEU A 1 248 ? 30.342 5.086 4.787 1.00 94.19 248 LEU A C 1
ATOM 1917 O O . LEU A 1 248 ? 29.677 6.115 4.734 1.00 94.19 248 LEU A O 1
ATOM 1921 N N . ALA A 1 249 ? 31.604 5.075 5.232 1.00 92.88 249 ALA A N 1
ATOM 1922 C CA . ALA A 1 249 ? 32.310 6.279 5.679 1.00 92.88 249 ALA A CA 1
ATOM 1923 C C . ALA A 1 249 ? 32.392 7.365 4.587 1.00 92.88 249 ALA A C 1
ATOM 1925 O O . ALA A 1 249 ? 32.089 8.523 4.862 1.00 92.88 249 ALA A O 1
ATOM 1926 N N . ASP A 1 250 ? 32.715 6.988 3.346 1.00 94.06 250 ASP A N 1
ATOM 1927 C CA . ASP A 1 250 ? 32.813 7.910 2.207 1.00 94.06 250 ASP A CA 1
ATOM 1928 C C . ASP A 1 250 ? 31.447 8.510 1.856 1.00 94.06 250 ASP A C 1
ATOM 1930 O O . ASP A 1 250 ? 31.331 9.716 1.619 1.00 94.06 250 ASP A O 1
ATOM 1934 N N . VAL A 1 251 ? 30.394 7.681 1.879 1.00 92.44 251 VAL A N 1
ATOM 1935 C CA . VAL A 1 251 ? 29.013 8.137 1.674 1.00 92.44 251 VAL A CA 1
ATOM 1936 C C . VAL A 1 251 ? 28.614 9.140 2.755 1.00 92.44 251 VAL A C 1
ATOM 1938 O O . VAL A 1 251 ? 28.054 10.185 2.440 1.00 92.44 251 VAL A O 1
ATOM 1941 N N . LEU A 1 252 ? 28.918 8.863 4.023 1.00 90.12 252 LEU A N 1
ATOM 1942 C CA . LEU A 1 252 ? 28.569 9.746 5.140 1.00 90.12 252 LEU A CA 1
ATOM 1943 C C . LEU A 1 252 ? 29.368 11.049 5.152 1.00 90.12 252 LEU A C 1
ATOM 1945 O O . LEU A 1 252 ? 28.829 12.077 5.552 1.00 90.12 252 LEU A O 1
ATOM 1949 N N . ALA A 1 253 ? 30.628 11.013 4.716 1.00 89.69 253 ALA A N 1
ATOM 1950 C CA . ALA A 1 253 ? 31.459 12.205 4.580 1.00 89.69 253 ALA A CA 1
ATOM 1951 C C . ALA A 1 253 ? 30.950 13.138 3.469 1.00 89.69 253 ALA A C 1
ATOM 1953 O O . ALA A 1 253 ? 31.092 14.356 3.576 1.00 89.69 253 ALA A O 1
ATOM 1954 N N . SER A 1 254 ? 30.346 12.561 2.428 1.00 84.56 254 SER A N 1
ATOM 1955 C CA . SER A 1 254 ? 29.886 13.278 1.234 1.00 84.56 254 SER A CA 1
ATOM 1956 C C . SER A 1 254 ? 28.400 13.654 1.280 1.00 84.56 254 SER A C 1
ATOM 1958 O O . SER A 1 254 ? 27.973 14.573 0.584 1.00 84.56 254 SER A O 1
ATOM 1960 N N . ALA A 1 255 ? 27.593 12.958 2.084 1.00 78.94 255 ALA A N 1
ATOM 1961 C CA . ALA A 1 255 ? 26.178 13.263 2.248 1.00 78.94 255 ALA A CA 1
ATOM 1962 C C . ALA A 1 255 ? 25.987 14.585 3.019 1.00 78.94 255 ALA A C 1
ATOM 1964 O O . ALA A 1 255 ? 26.735 14.870 3.962 1.00 78.94 255 ALA A O 1
ATOM 1965 N N . PRO A 1 256 ? 24.972 15.400 2.673 1.00 71.25 256 PRO A N 1
ATOM 1966 C CA . PRO A 1 256 ? 24.669 16.616 3.416 1.00 71.25 256 PRO A CA 1
ATOM 1967 C C . PRO A 1 256 ? 24.469 16.288 4.898 1.00 71.25 256 PRO A C 1
ATOM 1969 O O . PRO A 1 256 ? 23.849 15.281 5.246 1.00 71.25 256 PRO A O 1
ATOM 1972 N N . LYS A 1 257 ? 25.019 17.137 5.779 1.00 65.88 257 LYS A N 1
ATOM 1973 C CA . LYS A 1 257 ? 24.966 16.968 7.239 1.00 65.88 257 LYS A CA 1
ATOM 1974 C C . LYS A 1 257 ? 23.525 17.104 7.739 1.00 65.88 257 LYS A C 1
ATOM 1976 O O . LYS A 1 257 ? 23.134 18.145 8.264 1.00 65.88 257 LYS A O 1
ATOM 1981 N N . VAL A 1 258 ? 22.728 16.050 7.599 1.00 59.16 258 VAL A N 1
ATOM 1982 C CA . VAL A 1 258 ? 21.424 15.944 8.253 1.00 59.16 258 VAL A CA 1
ATOM 1983 C C . VAL A 1 258 ? 21.694 15.925 9.756 1.00 59.16 258 VAL A C 1
ATOM 1985 O O . VAL A 1 258 ? 22.482 15.115 10.244 1.00 59.16 258 VAL A O 1
ATOM 1988 N N . LYS A 1 259 ? 21.108 16.874 10.495 1.00 52.66 259 LYS A N 1
ATOM 1989 C CA . LYS A 1 259 ? 21.379 17.077 11.924 1.00 52.66 259 LYS A CA 1
ATOM 1990 C C . LYS A 1 259 ? 21.176 15.776 12.717 1.00 52.66 259 LYS A C 1
ATOM 1992 O O . LYS A 1 259 ? 20.053 15.329 12.913 1.00 52.66 259 LYS A O 1
ATOM 1997 N N . THR A 1 260 ? 22.294 15.209 13.179 1.00 48.75 260 THR A N 1
ATOM 1998 C CA . THR A 1 260 ? 22.471 14.460 14.436 1.00 48.75 260 THR A CA 1
ATOM 1999 C C . THR A 1 260 ? 21.303 13.568 14.873 1.00 48.75 260 THR A C 1
ATOM 2001 O O . THR A 1 260 ? 20.520 13.937 15.745 1.00 48.75 260 THR A O 1
ATOM 2004 N N . HIS A 1 261 ? 21.272 12.333 14.373 1.00 51.50 261 HIS A N 1
ATOM 2005 C CA . HIS A 1 261 ? 20.664 11.210 15.088 1.00 51.50 261 HIS A CA 1
ATOM 2006 C C . HIS A 1 261 ? 21.720 10.119 15.288 1.00 51.50 261 HIS A C 1
ATOM 2008 O O . HIS A 1 261 ? 22.400 9.744 14.337 1.00 51.50 261 HIS A O 1
ATOM 2014 N N . MET A 1 262 ? 21.824 9.570 16.505 1.00 51.66 262 MET A N 1
ATOM 2015 C CA . MET A 1 262 ? 22.739 8.463 16.853 1.00 51.66 262 MET A CA 1
ATOM 2016 C C . MET A 1 262 ? 22.548 7.192 15.994 1.00 51.66 262 MET A C 1
ATOM 2018 O O . MET A 1 262 ? 23.381 6.302 16.039 1.00 51.66 262 MET A O 1
ATOM 2022 N N . GLN A 1 263 ? 21.484 7.114 15.187 1.00 68.88 263 GLN A N 1
ATOM 2023 C CA . GLN A 1 263 ? 21.170 5.990 14.292 1.00 68.88 263 GLN A CA 1
ATOM 2024 C C . GLN A 1 263 ? 21.371 6.312 12.801 1.00 68.88 263 GLN A C 1
ATOM 2026 O O . GLN A 1 263 ? 20.962 5.533 11.939 1.00 68.88 263 GLN A O 1
ATOM 2031 N N . PHE A 1 264 ? 21.956 7.466 12.464 1.00 81.88 264 PHE A N 1
ATOM 2032 C CA . PHE A 1 264 ? 22.079 7.916 11.074 1.00 81.88 264 PHE A CA 1
ATOM 2033 C C . PHE A 1 264 ? 22.911 6.951 10.222 1.00 81.88 264 PHE A C 1
ATOM 2035 O O . PHE A 1 264 ? 22.481 6.549 9.145 1.00 81.88 264 PHE A O 1
ATOM 2042 N N . GLU A 1 265 ? 24.054 6.509 10.738 1.00 88.06 265 GLU A N 1
ATOM 2043 C CA . GLU A 1 265 ? 24.953 5.593 10.037 1.00 88.06 265 GLU A CA 1
ATOM 2044 C C . GLU A 1 265 ? 24.308 4.216 9.784 1.00 88.06 265 GLU A C 1
ATOM 2046 O O . GLU A 1 265 ? 24.340 3.719 8.660 1.00 88.06 265 GLU A O 1
ATOM 2051 N N . GLU A 1 266 ? 23.673 3.614 10.798 1.00 87.06 266 GLU A N 1
ATOM 2052 C CA . GLU A 1 266 ? 22.937 2.347 10.642 1.00 87.06 266 GLU A CA 1
ATOM 2053 C C . GLU A 1 266 ? 21.800 2.477 9.628 1.00 87.06 266 GLU A C 1
ATOM 2055 O O . GLU A 1 266 ? 21.555 1.575 8.828 1.00 87.06 266 GLU A O 1
ATOM 2060 N N . THR A 1 267 ? 21.126 3.626 9.634 1.00 84.75 267 THR A N 1
ATOM 2061 C CA . THR A 1 267 ? 20.038 3.923 8.706 1.00 84.75 267 THR A CA 1
ATOM 2062 C C . THR A 1 267 ? 20.547 4.029 7.269 1.00 84.75 267 THR A C 1
ATOM 2064 O O . THR A 1 267 ? 19.952 3.429 6.375 1.00 84.75 267 THR A O 1
ATOM 2067 N N . VAL A 1 268 ? 21.652 4.746 7.035 1.00 89.06 268 VAL A N 1
ATOM 2068 C CA . VAL A 1 268 ? 22.272 4.876 5.705 1.00 89.06 268 VAL A CA 1
ATOM 2069 C C . VAL A 1 268 ? 22.758 3.520 5.201 1.00 89.06 268 VAL A C 1
ATOM 2071 O O . VAL A 1 268 ? 22.445 3.147 4.071 1.00 89.06 268 VAL A O 1
ATOM 2074 N N . PHE A 1 269 ? 23.433 2.739 6.046 1.00 92.31 269 PHE A N 1
ATOM 2075 C CA . PHE A 1 269 ? 23.860 1.387 5.691 1.00 92.31 269 PHE A CA 1
ATOM 2076 C C . PHE A 1 269 ? 22.675 0.486 5.332 1.00 92.31 269 PHE A C 1
ATOM 2078 O O . PHE A 1 269 ? 22.677 -0.172 4.292 1.00 92.31 269 PHE A O 1
ATOM 2085 N N . ALA A 1 270 ? 21.617 0.506 6.147 1.00 88.50 270 ALA A N 1
ATOM 2086 C CA . ALA A 1 270 ? 20.404 -0.248 5.869 1.00 88.50 270 ALA A CA 1
ATOM 2087 C C . ALA A 1 270 ? 19.735 0.195 4.558 1.00 88.50 270 ALA A C 1
ATOM 2089 O O . ALA A 1 270 ? 19.184 -0.651 3.859 1.00 88.50 270 ALA A O 1
ATOM 2090 N N . TYR A 1 271 ? 19.771 1.484 4.197 1.00 88.31 271 TYR A N 1
ATOM 2091 C CA . TYR A 1 271 ? 19.268 1.954 2.902 1.00 88.31 271 TYR A CA 1
ATOM 2092 C C . TYR A 1 271 ? 20.103 1.440 1.734 1.00 88.31 271 TYR A C 1
ATOM 2094 O O . TYR A 1 271 ? 19.529 0.869 0.809 1.00 88.31 271 TYR A O 1
ATOM 2102 N N . LEU A 1 272 ? 21.428 1.571 1.806 1.00 92.56 272 LEU A N 1
ATOM 2103 C CA . LEU A 1 272 ? 22.341 1.077 0.776 1.00 92.56 272 LEU A CA 1
ATOM 2104 C C . LEU A 1 272 ? 22.142 -0.427 0.547 1.00 92.56 272 LEU A C 1
ATOM 2106 O O . LEU A 1 272 ? 21.868 -0.847 -0.575 1.00 92.56 272 LEU A O 1
ATOM 2110 N N . MET A 1 273 ? 22.136 -1.223 1.620 1.00 92.62 273 MET A N 1
ATOM 2111 C CA . MET A 1 273 ? 21.875 -2.665 1.549 1.00 92.62 273 MET A CA 1
ATOM 2112 C C . MET A 1 273 ? 20.452 -3.002 1.086 1.00 92.62 273 MET A C 1
ATOM 2114 O O . MET A 1 273 ? 20.225 -4.030 0.461 1.00 92.62 273 MET A O 1
ATOM 2118 N N . ARG A 1 274 ? 19.451 -2.162 1.363 1.00 88.88 274 ARG A N 1
ATOM 2119 C CA . ARG A 1 274 ? 18.105 -2.362 0.803 1.00 88.88 274 ARG A CA 1
ATOM 2120 C C . ARG A 1 274 ? 18.080 -2.112 -0.695 1.00 88.88 274 ARG A C 1
ATOM 2122 O O . ARG A 1 274 ? 17.351 -2.815 -1.388 1.00 88.88 274 ARG A O 1
ATOM 2129 N N . TRP A 1 275 ? 18.827 -1.131 -1.196 1.00 89.81 275 TRP A N 1
ATOM 2130 C CA . TRP A 1 275 ? 18.882 -0.828 -2.626 1.00 89.81 275 TRP A CA 1
ATOM 2131 C C . TRP A 1 275 ? 19.586 -1.911 -3.435 1.00 89.81 275 TRP A C 1
ATOM 2133 O O . TRP A 1 275 ? 19.145 -2.183 -4.550 1.00 89.81 275 TRP A O 1
ATOM 2143 N N . THR A 1 276 ? 20.561 -2.616 -2.853 1.00 91.31 276 THR A N 1
ATOM 2144 C CA . THR A 1 276 ? 21.138 -3.815 -3.491 1.00 91.31 276 THR A CA 1
ATOM 2145 C C . THR A 1 276 ? 20.118 -4.945 -3.662 1.00 91.31 276 THR A C 1
ATOM 2147 O O . THR A 1 276 ? 20.243 -5.766 -4.567 1.00 91.31 276 THR A O 1
ATOM 2150 N N . LEU A 1 277 ? 19.057 -4.950 -2.846 1.00 90.00 277 LEU A N 1
ATOM 2151 C CA . LEU A 1 277 ? 17.951 -5.911 -2.898 1.00 90.00 277 LEU A CA 1
ATOM 2152 C C . LEU A 1 277 ? 16.705 -5.401 -3.641 1.00 90.00 277 LEU A C 1
ATOM 2154 O O . LEU A 1 277 ? 15.699 -6.118 -3.693 1.00 90.00 277 LEU A O 1
ATOM 2158 N N . ARG A 1 278 ? 16.724 -4.189 -4.209 1.00 87.38 278 ARG A N 1
ATOM 2159 C CA . ARG A 1 278 ? 15.621 -3.663 -5.036 1.00 87.38 278 ARG A CA 1
ATOM 2160 C C . ARG A 1 278 ? 15.736 -4.137 -6.481 1.00 87.38 278 ARG A C 1
ATOM 2162 O O . ARG A 1 278 ? 16.848 -4.409 -6.904 1.00 87.38 278 ARG A O 1
ATOM 2169 N N . PRO A 1 279 ? 14.641 -4.210 -7.255 1.00 88.44 279 PRO A N 1
ATOM 2170 C CA . PRO A 1 279 ? 14.721 -4.439 -8.697 1.00 88.44 279 PRO A CA 1
ATOM 2171 C C . PRO A 1 279 ? 15.665 -3.450 -9.393 1.00 88.44 279 PRO A C 1
ATOM 2173 O O . PRO A 1 279 ? 15.807 -2.312 -8.945 1.00 88.44 279 PRO A O 1
ATOM 2176 N N . LEU A 1 280 ? 16.301 -3.890 -10.477 1.00 93.25 280 LEU A N 1
ATOM 2177 C CA . LEU A 1 280 ? 17.082 -3.005 -11.341 1.00 93.25 280 LEU A CA 1
ATOM 2178 C C . LEU A 1 280 ? 16.151 -2.052 -12.100 1.00 93.25 280 LEU A C 1
ATOM 2180 O O . LEU A 1 280 ? 15.020 -2.406 -12.428 1.00 93.25 280 LEU A O 1
ATOM 2184 N N . VAL A 1 281 ? 16.617 -0.846 -12.401 1.00 93.62 281 VAL A N 1
ATOM 2185 C CA . VAL A 1 281 ? 15.821 0.154 -13.117 1.00 93.62 281 VAL A CA 1
ATOM 2186 C C . VAL A 1 281 ? 16.219 0.161 -14.581 1.00 93.62 281 VAL A C 1
ATOM 2188 O O . VAL A 1 281 ? 17.392 0.338 -14.894 1.00 93.62 281 VAL A O 1
ATOM 2191 N N . VAL A 1 282 ? 15.254 -0.023 -15.483 1.00 94.81 282 VAL A N 1
ATOM 2192 C CA . VAL A 1 282 ? 15.503 0.135 -16.922 1.00 94.81 282 VAL A CA 1
ATOM 2193 C C . VAL A 1 282 ? 15.708 1.614 -17.221 1.00 94.81 282 VAL A C 1
ATOM 2195 O O . VAL A 1 282 ? 14.829 2.431 -16.942 1.00 94.81 282 VAL A O 1
ATOM 2198 N N . VAL A 1 283 ? 16.870 1.942 -17.779 1.00 94.31 283 VAL A N 1
ATOM 2199 C CA . VAL A 1 283 ? 17.244 3.315 -18.149 1.00 94.31 283 VAL A CA 1
ATOM 2200 C C . VAL A 1 283 ? 17.219 3.527 -19.658 1.00 94.31 283 VAL A C 1
ATOM 2202 O O . VAL A 1 283 ? 16.992 4.646 -20.106 1.00 94.31 283 VAL A O 1
ATOM 2205 N N . ARG A 1 284 ? 17.403 2.463 -20.450 1.00 93.69 284 ARG A N 1
ATOM 2206 C CA . ARG A 1 284 ? 17.365 2.528 -21.915 1.00 93.69 284 ARG A CA 1
ATOM 2207 C C . ARG A 1 284 ? 16.887 1.208 -22.505 1.00 93.69 284 ARG A C 1
ATOM 2209 O O . ARG A 1 284 ? 17.321 0.147 -22.064 1.00 93.69 284 ARG A O 1
ATOM 2216 N N . VAL A 1 285 ? 16.032 1.273 -23.520 1.00 93.88 285 VAL A N 1
ATOM 2217 C CA . VAL A 1 285 ? 15.717 0.130 -24.390 1.00 93.88 285 VAL A CA 1
ATOM 2218 C C . VAL A 1 285 ? 16.537 0.306 -25.662 1.00 93.88 285 VAL A C 1
ATOM 2220 O O . VAL A 1 285 ? 16.428 1.348 -26.302 1.00 93.88 285 VAL A O 1
ATOM 2223 N N . LEU A 1 286 ? 17.377 -0.670 -25.992 1.00 93.62 286 LEU A N 1
ATOM 2224 C CA . LEU A 1 286 ? 18.290 -0.588 -27.131 1.00 93.62 286 LEU A CA 1
ATOM 2225 C C . LEU A 1 286 ? 17.586 -1.010 -28.423 1.00 93.62 286 LEU A C 1
ATOM 2227 O O . LEU A 1 286 ? 16.694 -1.869 -28.415 1.00 93.62 286 LEU A O 1
ATOM 2231 N N . ALA A 1 287 ? 17.966 -0.384 -29.536 1.00 90.56 287 ALA A N 1
ATOM 2232 C CA . ALA A 1 287 ? 17.382 -0.700 -30.831 1.00 90.56 287 ALA A CA 1
ATOM 2233 C C . ALA A 1 287 ? 17.850 -2.080 -31.318 1.00 90.56 287 ALA A C 1
ATOM 2235 O O . ALA A 1 287 ? 18.927 -2.571 -30.975 1.00 90.56 287 ALA A O 1
ATOM 2236 N N . LYS A 1 288 ? 17.030 -2.734 -32.148 1.00 85.44 288 LYS A N 1
ATOM 2237 C CA . LYS A 1 288 ? 17.380 -4.046 -32.701 1.00 85.44 288 LYS A CA 1
ATOM 2238 C C . LYS A 1 288 ? 18.639 -3.918 -33.569 1.00 85.44 288 LYS A C 1
ATOM 2240 O O . LYS A 1 288 ? 18.623 -3.189 -34.554 1.00 85.44 288 LYS A O 1
ATOM 2245 N N . GLY A 1 289 ? 19.688 -4.660 -33.220 1.00 85.00 289 GLY A N 1
ATOM 2246 C CA . GLY A 1 289 ? 20.980 -4.651 -33.916 1.00 85.00 289 GLY A CA 1
ATOM 2247 C C . GLY A 1 289 ? 22.079 -3.849 -33.211 1.00 85.00 289 GLY A C 1
ATOM 2248 O O . GLY A 1 289 ? 23.247 -4.028 -33.544 1.00 85.00 289 GLY A O 1
ATOM 2249 N N . GLU A 1 290 ? 21.742 -3.026 -32.213 1.00 87.94 290 GLU A N 1
ATOM 2250 C CA . GLU A 1 290 ? 22.739 -2.404 -31.336 1.00 87.94 290 GLU A CA 1
ATOM 2251 C C . GLU A 1 290 ? 23.344 -3.449 -30.391 1.00 87.94 290 GLU A C 1
ATOM 2253 O O . GLU A 1 290 ? 22.612 -4.247 -29.805 1.00 87.94 290 GLU A O 1
ATOM 2258 N N . ASN A 1 291 ? 24.670 -3.413 -30.209 1.00 90.38 291 ASN A N 1
ATOM 2259 C CA . ASN A 1 291 ? 25.412 -4.333 -29.334 1.00 90.38 291 ASN A CA 1
ATOM 2260 C C . ASN A 1 291 ? 25.125 -5.816 -29.641 1.00 90.38 291 ASN A C 1
ATOM 2262 O O . ASN A 1 291 ? 24.835 -6.608 -28.743 1.00 90.38 291 ASN A O 1
ATOM 2266 N N . SER A 1 292 ? 25.146 -6.182 -30.927 1.00 89.50 292 SER A N 1
ATOM 2267 C CA . SER A 1 292 ? 24.858 -7.544 -31.402 1.00 89.50 292 SER A CA 1
ATOM 2268 C C . SER A 1 292 ? 25.745 -8.606 -30.747 1.00 89.50 292 SER A C 1
ATOM 2270 O O . SER A 1 292 ? 25.254 -9.664 -30.373 1.00 89.50 292 SER A O 1
ATOM 2272 N N . ASP A 1 293 ? 27.008 -8.279 -30.493 1.00 92.00 293 ASP A N 1
ATOM 2273 C CA . ASP A 1 293 ? 27.964 -9.098 -29.751 1.00 92.00 293 ASP A CA 1
ATOM 2274 C C . ASP A 1 293 ? 27.504 -9.415 -28.318 1.00 92.00 293 ASP A C 1
ATOM 2276 O O . ASP A 1 293 ? 27.706 -10.527 -27.827 1.00 92.00 293 ASP A O 1
ATOM 2280 N N . ILE A 1 294 ? 26.853 -8.462 -27.647 1.00 93.38 294 ILE A N 1
ATOM 2281 C CA . ILE A 1 294 ? 26.267 -8.661 -26.315 1.00 93.38 294 ILE A CA 1
ATOM 2282 C C . ILE A 1 294 ? 24.966 -9.458 -26.417 1.00 93.38 294 ILE A C 1
ATOM 2284 O O . ILE A 1 294 ? 24.708 -10.316 -25.572 1.00 93.38 294 ILE A O 1
ATOM 2288 N N . VAL A 1 295 ? 24.147 -9.203 -27.443 1.00 93.69 295 VAL A N 1
ATOM 2289 C CA . VAL A 1 295 ? 22.915 -9.969 -27.684 1.00 93.69 295 VAL A CA 1
ATOM 2290 C C . VAL A 1 295 ? 23.233 -11.447 -27.853 1.00 93.69 295 VAL A C 1
ATOM 2292 O O . VAL A 1 295 ? 22.608 -12.259 -27.179 1.00 93.69 295 VAL A O 1
ATOM 2295 N N . ASP A 1 296 ? 24.221 -11.791 -28.678 1.00 92.44 296 ASP A N 1
ATOM 2296 C CA . ASP A 1 296 ? 24.605 -13.180 -28.934 1.00 92.44 296 ASP A CA 1
ATOM 2297 C C . ASP A 1 296 ? 25.051 -13.876 -27.638 1.00 92.44 296 ASP A C 1
ATOM 2299 O O . ASP A 1 296 ? 24.556 -14.951 -27.299 1.00 92.44 296 ASP A O 1
ATOM 2303 N N . GLN A 1 297 ? 25.879 -13.204 -26.829 1.00 93.31 297 GLN A N 1
ATOM 2304 C CA . GLN A 1 297 ? 26.293 -13.710 -25.514 1.00 93.31 297 GLN A CA 1
ATOM 2305 C C . GLN A 1 297 ? 25.109 -13.942 -24.564 1.00 93.31 297 GLN A C 1
ATOM 2307 O O . GLN A 1 297 ? 25.089 -14.925 -23.821 1.00 93.31 297 GLN A O 1
ATOM 2312 N N . LEU A 1 298 ? 24.129 -13.034 -24.554 1.00 94.25 298 LEU A N 1
ATOM 2313 C CA . LEU A 1 298 ? 22.939 -13.154 -23.714 1.00 94.25 298 LEU A CA 1
ATOM 2314 C C . LEU A 1 298 ? 21.959 -14.205 -24.238 1.00 94.25 298 LEU A C 1
ATOM 2316 O O . LEU A 1 298 ? 21.289 -14.838 -23.434 1.00 94.25 298 LEU A O 1
ATOM 2320 N N . VAL A 1 299 ? 21.867 -14.409 -25.550 1.00 94.38 299 VAL A N 1
ATOM 2321 C CA . VAL A 1 299 ? 21.052 -15.466 -26.166 1.00 94.38 299 VAL A CA 1
ATOM 2322 C C . VAL A 1 299 ? 21.618 -16.841 -25.822 1.00 94.38 299 VAL A C 1
ATOM 2324 O O . VAL A 1 299 ? 20.865 -17.716 -25.390 1.00 94.38 299 VAL A O 1
ATOM 2327 N N . ASP A 1 300 ? 22.940 -17.005 -25.906 1.00 92.44 300 ASP A N 1
ATOM 2328 C CA . ASP A 1 300 ? 23.640 -18.233 -25.510 1.00 92.44 300 ASP A CA 1
ATOM 2329 C C . ASP A 1 300 ? 23.468 -18.561 -24.020 1.00 92.44 300 ASP A C 1
ATOM 2331 O O . ASP A 1 300 ? 23.558 -19.718 -23.604 1.00 92.44 300 ASP A O 1
ATOM 2335 N N . ALA A 1 301 ? 23.203 -17.536 -23.213 1.00 90.31 301 ALA A N 1
ATOM 2336 C CA . ALA A 1 301 ? 22.975 -17.635 -21.782 1.00 90.31 301 ALA A CA 1
ATOM 2337 C C . ALA A 1 301 ? 21.560 -18.047 -21.376 1.00 90.31 301 ALA A C 1
ATOM 2339 O O . ALA A 1 301 ? 21.360 -18.460 -20.231 1.00 90.31 301 ALA A O 1
ATOM 2340 N N . VAL A 1 302 ? 20.573 -17.870 -22.258 1.00 91.75 302 VAL A N 1
ATOM 2341 C CA . VAL A 1 302 ? 19.177 -18.182 -21.943 1.00 91.75 302 VAL A CA 1
ATOM 2342 C C . VAL A 1 302 ? 19.027 -19.691 -21.780 1.00 91.75 302 VAL A C 1
ATOM 2344 O O . VAL A 1 302 ? 19.497 -20.471 -22.612 1.00 91.75 302 VAL A O 1
ATOM 2347 N N . ALA A 1 303 ? 18.339 -20.107 -20.715 1.00 88.00 303 ALA A N 1
ATOM 2348 C CA . ALA A 1 303 ? 18.048 -21.512 -20.475 1.00 88.00 303 ALA A CA 1
ATOM 2349 C C . ALA A 1 303 ? 17.266 -22.119 -21.654 1.00 88.00 303 ALA A C 1
ATOM 2351 O O . ALA A 1 303 ? 16.398 -21.469 -22.238 1.00 88.00 303 ALA A O 1
ATOM 2352 N N . GLU A 1 304 ? 17.554 -23.376 -22.001 1.00 88.44 304 GLU A N 1
ATOM 2353 C CA . GLU A 1 304 ? 16.994 -24.028 -23.197 1.00 88.44 304 GLU A CA 1
ATOM 2354 C C . GLU A 1 304 ? 15.460 -23.959 -23.235 1.00 88.44 304 GLU A C 1
ATOM 2356 O O . GLU A 1 304 ? 14.858 -23.624 -24.254 1.00 88.44 304 GLU A O 1
ATOM 2361 N N . ASN A 1 305 ? 14.826 -24.191 -22.084 1.00 88.12 305 ASN A N 1
ATOM 2362 C CA . ASN A 1 305 ? 13.377 -24.164 -21.916 1.00 88.12 305 ASN A CA 1
ATOM 2363 C C . ASN A 1 305 ? 12.756 -22.763 -22.051 1.00 88.12 305 ASN A C 1
ATOM 2365 O O . ASN A 1 305 ? 11.537 -22.657 -22.042 1.00 88.12 305 ASN A O 1
ATOM 2369 N N . GLU A 1 306 ? 13.551 -21.701 -22.169 1.00 89.81 306 GLU A N 1
ATOM 2370 C CA . GLU A 1 306 ? 13.098 -20.307 -22.252 1.00 89.81 306 GLU A CA 1
ATOM 2371 C C . GLU A 1 306 ? 13.460 -19.645 -23.581 1.00 89.81 306 GLU A C 1
ATOM 2373 O O . GLU A 1 306 ? 13.040 -18.518 -23.851 1.00 89.81 306 GLU A O 1
ATOM 2378 N N . ARG A 1 307 ? 14.191 -20.348 -24.454 1.00 92.12 307 ARG A N 1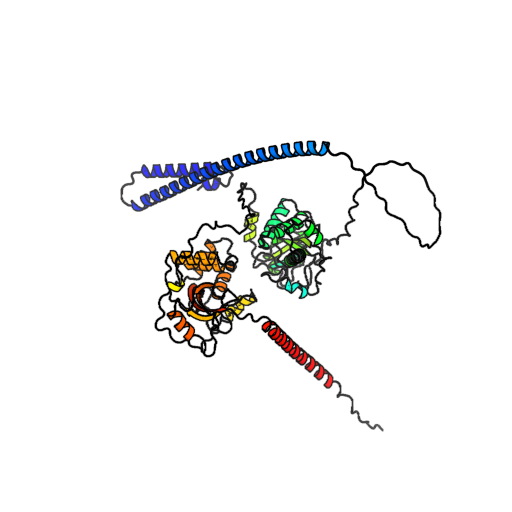
ATOM 2379 C CA . ARG A 1 307 ? 14.617 -19.827 -25.760 1.00 92.12 307 ARG A CA 1
ATOM 2380 C C . ARG A 1 307 ? 13.458 -19.375 -26.640 1.00 92.12 307 ARG A C 1
ATOM 2382 O O . ARG A 1 307 ? 13.611 -18.437 -27.418 1.00 92.12 307 ARG A O 1
ATOM 2389 N N . TYR A 1 308 ? 12.278 -19.971 -26.477 1.00 91.00 308 TYR A N 1
ATOM 2390 C CA . TYR A 1 308 ? 11.072 -19.543 -27.190 1.00 91.00 308 TYR A CA 1
ATOM 2391 C C . TYR A 1 308 ? 10.670 -18.089 -26.875 1.00 91.00 308 TYR A C 1
ATOM 2393 O O . TYR A 1 308 ? 10.038 -17.439 -27.705 1.00 91.00 308 TYR A O 1
ATOM 2401 N N . MET A 1 309 ? 11.056 -17.548 -25.711 1.00 91.25 309 MET A N 1
ATOM 2402 C CA . MET A 1 309 ? 10.757 -16.168 -25.315 1.00 91.25 309 MET A CA 1
ATOM 2403 C C . MET A 1 309 ? 11.678 -15.132 -25.973 1.00 91.25 309 MET A C 1
ATOM 2405 O O . MET A 1 309 ? 11.333 -13.951 -26.003 1.00 91.25 309 MET A O 1
ATOM 2409 N N . ILE A 1 310 ? 12.826 -15.548 -26.521 1.00 93.00 310 ILE A N 1
ATOM 2410 C CA . ILE A 1 310 ? 13.838 -14.644 -27.098 1.00 93.00 310 ILE A CA 1
ATOM 2411 C C . ILE A 1 310 ? 13.253 -13.809 -28.240 1.00 93.00 310 ILE A C 1
ATOM 2413 O O . ILE A 1 310 ? 13.583 -12.635 -28.374 1.00 93.00 310 ILE A O 1
ATOM 2417 N N . GLN A 1 311 ? 12.332 -14.377 -29.024 1.00 88.81 311 GLN A N 1
ATOM 2418 C CA . GLN A 1 311 ? 11.699 -13.681 -30.151 1.00 88.81 311 GLN A CA 1
ATOM 2419 C C . GLN A 1 311 ? 10.926 -12.424 -29.726 1.00 88.81 311 GLN A C 1
ATOM 2421 O O . GLN A 1 311 ? 10.837 -11.468 -30.495 1.00 88.81 311 GLN A O 1
ATOM 2426 N N . ALA A 1 312 ? 10.378 -12.427 -28.508 1.00 87.75 312 ALA A N 1
ATOM 2427 C CA . ALA A 1 312 ? 9.638 -11.310 -27.930 1.00 87.75 312 ALA A CA 1
ATOM 2428 C C . ALA A 1 312 ? 10.489 -10.465 -26.967 1.00 87.75 312 ALA A C 1
ATOM 2430 O O . ALA A 1 312 ? 9.993 -9.482 -26.413 1.00 87.75 312 ALA A O 1
ATOM 2431 N N . ALA A 1 313 ? 11.746 -10.849 -26.735 1.00 93.75 313 ALA A N 1
ATOM 2432 C CA . ALA A 1 313 ? 12.616 -10.166 -25.797 1.00 93.75 313 ALA A CA 1
ATOM 2433 C C . ALA A 1 313 ? 13.245 -8.908 -26.410 1.00 93.75 313 ALA A C 1
ATOM 2435 O O . ALA A 1 313 ? 13.460 -8.802 -27.618 1.00 93.75 313 ALA A O 1
ATOM 2436 N N . GLN A 1 314 ? 13.552 -7.942 -25.552 1.00 95.44 314 GLN A N 1
ATOM 2437 C CA . GLN A 1 314 ? 14.203 -6.688 -25.909 1.00 95.44 314 GLN A CA 1
ATOM 2438 C C . GLN A 1 314 ? 15.512 -6.561 -25.135 1.00 95.44 314 GLN A C 1
ATOM 2440 O O . GLN A 1 314 ? 15.581 -6.926 -23.959 1.00 95.44 314 GLN A O 1
ATOM 2445 N N . LEU A 1 315 ? 16.544 -6.033 -25.792 1.00 96.19 315 LEU A N 1
ATOM 2446 C CA . LEU A 1 315 ? 17.789 -5.687 -25.124 1.00 96.19 315 LEU A CA 1
ATOM 2447 C C . LEU A 1 315 ? 17.602 -4.358 -24.387 1.00 96.19 315 LEU A C 1
ATOM 2449 O O . LEU A 1 315 ? 17.161 -3.367 -24.971 1.00 96.19 315 LEU A O 1
ATOM 2453 N N . VAL A 1 316 ? 17.943 -4.333 -23.103 1.00 96.56 316 VAL A N 1
ATOM 2454 C CA . VAL A 1 316 ? 17.853 -3.129 -22.276 1.00 96.56 316 VAL A CA 1
ATOM 2455 C C . VAL A 1 316 ? 19.148 -2.875 -21.526 1.00 96.56 316 VAL A C 1
ATOM 2457 O O . VAL A 1 316 ? 19.871 -3.805 -21.165 1.00 96.56 316 VAL A O 1
ATOM 2460 N N . VAL A 1 317 ? 19.389 -1.600 -21.241 1.00 96.00 317 VAL A N 1
ATOM 2461 C CA . VAL A 1 317 ? 20.349 -1.151 -20.241 1.00 96.00 317 VAL A CA 1
ATOM 2462 C C . VAL A 1 317 ? 19.589 -0.907 -18.949 1.00 96.00 317 VAL A C 1
ATOM 2464 O O . VAL A 1 317 ? 18.585 -0.185 -18.913 1.00 96.00 317 VAL A O 1
ATOM 2467 N N . MET A 1 318 ? 20.074 -1.517 -17.879 1.00 96.12 318 MET A N 1
ATOM 2468 C CA . MET A 1 318 ? 19.489 -1.408 -16.557 1.00 96.12 318 MET A CA 1
ATOM 2469 C C . MET A 1 318 ? 20.542 -1.065 -15.514 1.00 96.12 318 MET A C 1
ATOM 2471 O O . MET A 1 318 ? 21.694 -1.483 -15.599 1.00 96.12 318 MET A O 1
ATOM 2475 N N . VAL A 1 319 ? 20.129 -0.273 -14.532 1.00 95.75 319 VAL A N 1
ATOM 2476 C CA . VAL A 1 319 ? 21.007 0.311 -13.527 1.00 95.75 319 VAL A CA 1
ATOM 2477 C C . VAL A 1 319 ? 20.489 -0.003 -12.132 1.00 95.75 319 VAL A C 1
ATOM 2479 O O . VAL A 1 319 ? 19.285 0.000 -11.868 1.00 95.75 319 VAL A O 1
ATOM 2482 N N . GLY A 1 320 ? 21.406 -0.260 -11.207 1.00 94.50 320 GLY A N 1
ATOM 2483 C CA . GLY A 1 320 ? 21.084 -0.353 -9.791 1.00 94.50 320 GLY A CA 1
ATOM 2484 C C . GLY A 1 320 ? 22.294 -0.118 -8.907 1.00 94.50 320 GLY A C 1
ATOM 2485 O O . GLY A 1 320 ? 23.435 -0.178 -9.352 1.00 94.50 320 GLY A O 1
ATOM 2486 N N . ILE A 1 321 ? 22.031 0.137 -7.630 1.00 94.00 321 ILE A N 1
ATOM 2487 C CA . ILE A 1 321 ? 23.075 0.179 -6.606 1.00 94.00 321 ILE A CA 1
ATOM 2488 C C . ILE A 1 321 ? 23.386 -1.263 -6.208 1.00 94.00 321 ILE A C 1
ATOM 2490 O O . ILE A 1 321 ? 22.469 -2.053 -5.977 1.00 94.00 321 ILE A O 1
ATOM 2494 N N . GLU A 1 322 ? 24.664 -1.615 -6.166 1.00 94.50 322 GLU A N 1
ATOM 2495 C CA . GLU A 1 322 ? 25.164 -2.947 -5.828 1.00 94.50 322 GLU A CA 1
ATOM 2496 C C . GLU A 1 322 ? 26.261 -2.856 -4.772 1.00 94.50 322 GLU A C 1
ATOM 2498 O O . GLU A 1 322 ? 26.902 -1.815 -4.614 1.00 94.50 322 GLU A O 1
ATOM 2503 N N . CYS A 1 323 ? 26.438 -3.947 -4.027 1.00 95.19 323 CYS A N 1
ATOM 2504 C CA . CYS A 1 323 ? 27.532 -4.100 -3.079 1.00 95.19 323 CYS A CA 1
ATOM 2505 C C . CYS A 1 323 ? 28.611 -4.969 -3.723 1.00 95.19 323 CYS A C 1
ATOM 2507 O O . CYS A 1 323 ? 28.302 -5.979 -4.360 1.00 95.19 323 CYS A O 1
ATOM 2509 N N . ASP A 1 324 ? 29.863 -4.568 -3.556 1.00 94.44 324 ASP A N 1
ATOM 2510 C CA . ASP A 1 324 ? 31.009 -5.307 -4.072 1.00 94.44 324 ASP A CA 1
ATOM 2511 C C . ASP A 1 324 ? 31.082 -6.709 -3.472 1.00 94.44 324 ASP A C 1
ATOM 2513 O O . ASP A 1 324 ? 30.740 -6.911 -2.305 1.00 94.44 324 ASP A O 1
ATOM 2517 N N . GLY A 1 325 ? 31.518 -7.672 -4.288 1.00 90.50 325 GLY A N 1
ATOM 2518 C CA . GLY A 1 325 ? 31.514 -9.091 -3.936 1.00 90.50 325 GLY A CA 1
ATOM 2519 C C . GLY A 1 325 ? 30.238 -9.833 -4.345 1.00 90.50 325 GLY A C 1
ATOM 2520 O O . GLY A 1 325 ? 30.203 -11.054 -4.234 1.00 90.50 325 GLY A O 1
ATOM 2521 N N . TYR A 1 326 ? 29.219 -9.130 -4.859 1.00 90.44 326 TYR A N 1
ATOM 2522 C CA . TYR A 1 326 ? 27.999 -9.725 -5.430 1.00 90.44 326 TYR A CA 1
ATOM 2523 C C . TYR A 1 326 ? 27.810 -9.346 -6.904 1.00 90.44 326 TYR A C 1
ATOM 2525 O O . TYR A 1 326 ? 26.697 -9.083 -7.361 1.00 90.44 326 TYR A O 1
ATOM 2533 N N . ASP A 1 327 ? 28.913 -9.293 -7.649 1.00 85.19 327 ASP A N 1
ATOM 2534 C CA . ASP A 1 327 ? 28.976 -8.914 -9.063 1.00 85.19 327 ASP A CA 1
ATOM 2535 C C . ASP A 1 327 ? 28.038 -9.733 -9.962 1.00 85.19 327 ASP A C 1
ATOM 2537 O O . ASP A 1 327 ? 27.505 -9.213 -10.941 1.00 85.19 327 ASP A O 1
ATOM 2541 N N . ASP A 1 328 ? 27.787 -10.994 -9.623 1.00 84.38 328 ASP A N 1
ATOM 2542 C CA . ASP A 1 328 ? 26.887 -11.862 -10.385 1.00 84.38 328 ASP A CA 1
ATOM 2543 C C . ASP A 1 328 ? 25.447 -11.844 -9.858 1.00 84.38 328 ASP A C 1
ATOM 2545 O O . ASP A 1 328 ? 24.552 -12.353 -10.527 1.00 84.38 328 ASP A O 1
ATOM 2549 N N . GLY A 1 329 ? 25.201 -11.212 -8.710 1.00 86.31 329 GLY A N 1
ATOM 2550 C CA . GLY A 1 329 ? 23.966 -11.314 -7.937 1.00 86.31 329 GLY A CA 1
ATOM 2551 C C . GLY A 1 329 ? 24.189 -12.003 -6.589 1.00 86.31 329 GLY A C 1
ATOM 2552 O O . GLY A 1 329 ? 25.314 -12.321 -6.207 1.00 86.31 329 GLY A O 1
ATOM 2553 N N . LEU A 1 330 ? 23.100 -12.197 -5.846 1.00 89.81 330 LEU A N 1
ATOM 2554 C CA . LEU A 1 330 ? 23.090 -12.945 -4.592 1.00 89.81 330 LEU A CA 1
ATOM 2555 C C . LEU A 1 330 ? 22.612 -14.371 -4.849 1.00 89.81 330 LEU A C 1
ATOM 2557 O O . LEU A 1 330 ? 21.676 -14.614 -5.612 1.00 89.81 330 LEU A O 1
ATOM 2561 N N . PHE A 1 331 ? 23.233 -15.290 -4.131 1.00 91.31 331 PHE A N 1
ATOM 2562 C CA . PHE A 1 331 ? 22.924 -16.713 -4.098 1.00 91.31 331 PHE A CA 1
ATOM 2563 C C . PHE A 1 331 ? 22.652 -17.124 -2.652 1.00 91.31 331 PHE A C 1
ATOM 2565 O O . PHE A 1 331 ? 22.975 -16.373 -1.737 1.00 91.31 331 PHE A O 1
ATOM 2572 N N . GLU A 1 332 ? 22.077 -18.304 -2.417 1.00 88.56 332 GLU A N 1
ATOM 2573 C CA . GLU A 1 332 ? 21.675 -18.738 -1.066 1.00 88.56 332 GLU A CA 1
ATOM 2574 C C . GLU A 1 332 ? 22.854 -18.791 -0.071 1.00 88.56 332 GLU A C 1
ATOM 2576 O O . GLU A 1 332 ? 22.674 -18.545 1.119 1.00 88.56 332 GLU A O 1
ATOM 2581 N N . ASP A 1 333 ? 24.068 -19.040 -0.568 1.00 90.19 333 ASP A N 1
ATOM 2582 C CA . ASP A 1 333 ? 25.329 -19.092 0.180 1.00 90.19 333 ASP A CA 1
ATOM 2583 C C . ASP A 1 333 ? 26.025 -17.725 0.338 1.00 90.19 333 ASP A C 1
ATOM 2585 O O . ASP A 1 333 ? 27.103 -17.637 0.928 1.00 90.19 333 ASP A O 1
ATOM 2589 N N . SER A 1 334 ? 25.427 -16.633 -0.152 1.00 92.12 334 SER A N 1
ATOM 2590 C CA . SER A 1 334 ? 26.017 -15.297 -0.028 1.00 92.12 334 SER A CA 1
ATOM 2591 C C . SER A 1 334 ? 26.070 -14.832 1.432 1.00 92.12 334 SER A C 1
ATOM 2593 O O . SER A 1 334 ? 25.059 -14.741 2.133 1.00 92.12 334 SER A O 1
ATOM 2595 N N . VAL A 1 335 ? 27.270 -14.483 1.894 1.00 93.38 335 VAL A N 1
ATOM 2596 C CA . VAL A 1 335 ? 27.516 -13.984 3.256 1.00 93.38 335 VAL A CA 1
ATOM 2597 C C . VAL A 1 335 ? 27.103 -12.522 3.346 1.00 93.38 335 VAL A C 1
ATOM 2599 O O . VAL A 1 335 ? 27.390 -11.769 2.429 1.00 93.38 335 VAL A O 1
ATOM 2602 N N . PHE A 1 336 ? 26.459 -12.094 4.433 1.00 91.50 336 PHE A N 1
ATOM 2603 C CA . PHE A 1 336 ? 26.116 -10.683 4.645 1.00 91.50 336 PHE A CA 1
ATOM 2604 C C . PHE A 1 336 ? 27.388 -9.854 4.916 1.00 91.50 336 PHE A C 1
ATOM 2606 O O . PHE A 1 336 ? 28.166 -10.246 5.789 1.00 91.50 336 PHE A O 1
ATOM 2613 N N . PRO A 1 337 ? 27.626 -8.726 4.222 1.00 93.44 337 PRO A N 1
ATOM 2614 C CA . PRO A 1 337 ? 28.890 -8.014 4.346 1.00 93.44 337 PRO A CA 1
ATOM 2615 C C . PRO A 1 337 ? 28.943 -7.249 5.673 1.00 93.44 337 PRO A C 1
ATOM 2617 O O . PRO A 1 337 ? 27.946 -6.666 6.113 1.00 93.44 337 PRO A O 1
ATOM 2620 N N . ALA A 1 338 ? 30.117 -7.226 6.309 1.00 93.62 338 ALA A N 1
ATOM 2621 C CA . ALA A 1 338 ? 30.339 -6.370 7.468 1.00 93.62 338 ALA A CA 1
ATOM 2622 C C . ALA A 1 338 ? 30.239 -4.895 7.052 1.00 93.62 338 ALA A C 1
ATOM 2624 O O . ALA A 1 338 ? 30.607 -4.509 5.941 1.00 93.62 338 ALA A O 1
ATOM 2625 N N . LYS A 1 339 ? 29.727 -4.059 7.951 1.00 93.25 339 LYS A N 1
ATOM 2626 C CA . LYS A 1 339 ? 29.427 -2.648 7.681 1.00 93.25 339 LYS A CA 1
ATOM 2627 C C . LYS A 1 339 ? 30.671 -1.855 7.270 1.00 93.25 339 LYS A C 1
ATOM 2629 O O . LYS A 1 339 ? 30.595 -0.973 6.419 1.00 93.25 339 LYS A O 1
ATOM 2634 N N . GLU A 1 340 ? 31.808 -2.190 7.868 1.00 92.94 340 GLU A N 1
ATOM 2635 C CA . GLU A 1 340 ? 33.099 -1.528 7.693 1.00 92.94 340 GLU A CA 1
ATOM 2636 C C . GLU A 1 340 ? 33.761 -1.900 6.359 1.00 92.94 340 GLU A C 1
ATOM 2638 O O . GLU A 1 340 ? 34.467 -1.079 5.766 1.00 92.94 340 GLU A O 1
ATOM 2643 N N . SER A 1 341 ? 33.519 -3.123 5.874 1.00 93.56 341 SER A N 1
ATOM 2644 C CA . SER A 1 341 ? 34.097 -3.644 4.631 1.00 93.56 341 SER A CA 1
ATOM 2645 C C . SER A 1 341 ? 33.176 -3.502 3.422 1.00 93.56 341 SER A C 1
ATOM 2647 O O . SER A 1 341 ? 33.662 -3.538 2.293 1.00 93.56 341 SER A O 1
ATOM 2649 N N . ALA A 1 342 ? 31.872 -3.305 3.631 1.00 95.56 342 ALA A N 1
ATOM 2650 C CA . ALA A 1 342 ? 30.919 -3.110 2.550 1.00 95.56 342 ALA A CA 1
ATOM 2651 C C . ALA A 1 342 ? 31.290 -1.887 1.697 1.00 95.56 342 ALA A C 1
ATOM 2653 O O . ALA A 1 342 ? 31.540 -0.782 2.202 1.00 95.56 342 ALA A O 1
ATOM 2654 N N . ARG A 1 343 ? 31.302 -2.098 0.381 1.00 97.25 343 ARG A N 1
ATOM 2655 C CA . ARG A 1 343 ? 31.522 -1.065 -0.629 1.00 97.25 343 ARG A CA 1
ATOM 2656 C C . ARG A 1 343 ? 30.349 -1.058 -1.588 1.00 97.25 343 ARG A C 1
ATOM 2658 O O . ARG A 1 343 ? 29.924 -2.116 -2.042 1.00 97.25 343 ARG A O 1
ATOM 2665 N N . PHE A 1 344 ? 29.832 0.128 -1.883 1.00 96.19 344 PHE A N 1
ATOM 2666 C CA . PHE A 1 344 ? 28.656 0.308 -2.726 1.00 96.19 344 PHE A CA 1
ATOM 2667 C C . PHE A 1 344 ? 29.015 1.085 -3.981 1.00 96.19 344 PHE A C 1
ATOM 2669 O O . PHE A 1 344 ? 29.737 2.080 -3.912 1.00 96.19 344 PHE A O 1
ATOM 2676 N N . ARG A 1 345 ? 28.471 0.664 -5.119 1.00 95.56 345 ARG A N 1
ATOM 2677 C CA . ARG A 1 345 ? 28.602 1.379 -6.389 1.00 95.56 345 ARG A CA 1
ATOM 2678 C C . ARG A 1 345 ? 27.321 1.287 -7.199 1.00 95.56 345 ARG A C 1
ATOM 2680 O O . ARG A 1 345 ? 26.500 0.397 -6.981 1.00 95.56 345 ARG A O 1
ATOM 2687 N N . VAL A 1 346 ? 27.162 2.185 -8.159 1.00 95.56 346 VAL A N 1
ATOM 2688 C CA . VAL A 1 346 ? 26.143 2.030 -9.200 1.00 95.56 346 VAL A CA 1
ATOM 2689 C C . VAL A 1 346 ? 26.693 1.089 -10.265 1.00 95.56 346 VAL A C 1
ATOM 2691 O O . VAL A 1 346 ? 27.843 1.220 -10.672 1.00 95.56 346 VAL A O 1
ATOM 2694 N N . ARG A 1 347 ? 25.894 0.124 -10.718 1.00 94.69 347 ARG A N 1
ATOM 2695 C CA . ARG A 1 347 ? 26.257 -0.770 -11.819 1.00 94.69 347 ARG A CA 1
ATOM 2696 C C . ARG A 1 347 ? 25.261 -0.688 -12.949 1.00 94.69 347 ARG A C 1
ATOM 2698 O O . ARG A 1 347 ? 24.057 -0.628 -12.720 1.00 94.69 347 ARG A O 1
ATOM 2705 N N . GLU A 1 348 ? 25.815 -0.716 -14.151 1.00 95.38 348 GLU A N 1
ATOM 2706 C CA . GLU A 1 348 ? 25.098 -0.829 -15.409 1.00 95.38 348 GLU A CA 1
ATOM 2707 C C . GLU A 1 348 ? 25.176 -2.290 -15.867 1.00 95.38 348 GLU A C 1
ATOM 2709 O O . GLU A 1 348 ? 26.223 -2.940 -15.771 1.00 95.38 348 GLU A O 1
ATOM 2714 N N . ARG A 1 349 ? 24.046 -2.829 -16.310 1.00 95.81 349 ARG A N 1
ATOM 2715 C CA . ARG A 1 349 ? 23.912 -4.185 -16.833 1.00 95.81 349 ARG A CA 1
ATOM 2716 C C . ARG A 1 349 ? 23.157 -4.139 -18.144 1.00 95.81 349 ARG A C 1
ATOM 2718 O O . ARG A 1 349 ? 22.169 -3.413 -18.270 1.00 95.81 349 ARG A O 1
ATOM 2725 N N . TYR A 1 350 ? 23.579 -4.979 -19.073 1.00 96.69 350 TYR A N 1
ATOM 2726 C CA . TYR A 1 350 ? 22.747 -5.346 -20.202 1.00 96.69 350 TYR A CA 1
ATOM 2727 C C . TYR A 1 350 ? 21.848 -6.493 -19.777 1.00 96.69 350 TYR A C 1
ATOM 2729 O O . TYR A 1 350 ? 22.275 -7.389 -19.047 1.00 96.69 350 TYR A O 1
ATOM 2737 N N . GLY A 1 351 ? 20.610 -6.510 -20.247 1.00 95.94 351 GLY A N 1
ATOM 2738 C CA . GLY A 1 351 ? 19.860 -7.751 -20.195 1.00 95.94 351 GLY A CA 1
ATOM 2739 C C . GLY A 1 351 ? 18.807 -7.881 -21.256 1.00 95.94 351 GLY A C 1
ATOM 2740 O O . GLY A 1 351 ? 18.335 -6.913 -21.850 1.00 95.94 351 GLY A O 1
ATOM 2741 N N . LEU A 1 352 ? 18.478 -9.142 -21.478 1.00 96.38 352 LEU A N 1
ATOM 2742 C CA . LEU A 1 352 ? 17.503 -9.585 -22.443 1.00 96.38 352 LEU A CA 1
ATOM 2743 C C . LEU A 1 352 ? 16.192 -9.805 -21.695 1.00 96.38 352 LEU A C 1
ATOM 2745 O O . LEU A 1 352 ? 16.080 -10.714 -20.871 1.00 96.38 352 LEU A O 1
ATOM 2749 N N . VAL A 1 353 ? 15.224 -8.924 -21.925 1.00 96.06 353 VAL A N 1
ATOM 2750 C CA . VAL A 1 353 ? 13.997 -8.845 -21.131 1.00 96.06 353 VAL A CA 1
ATOM 2751 C C . VAL A 1 353 ? 12.797 -9.202 -21.989 1.00 96.06 353 VAL A C 1
ATOM 2753 O O . VAL A 1 353 ? 12.530 -8.538 -22.986 1.00 96.06 353 VAL A O 1
ATOM 2756 N N . ALA A 1 354 ? 12.055 -10.227 -21.582 1.00 93.00 354 ALA A N 1
ATOM 2757 C CA . ALA A 1 354 ? 10.762 -10.568 -22.163 1.00 93.00 354 ALA A CA 1
ATOM 2758 C C . ALA A 1 354 ? 9.627 -9.862 -21.408 1.00 93.00 354 ALA A C 1
ATOM 2760 O O . ALA A 1 354 ? 9.667 -9.735 -20.181 1.00 93.00 354 ALA A O 1
ATOM 2761 N N . GLY A 1 355 ? 8.600 -9.430 -22.137 1.00 87.81 355 GLY A N 1
ATOM 2762 C CA . GLY A 1 355 ? 7.424 -8.755 -21.586 1.00 87.81 355 GLY A CA 1
ATOM 2763 C C . GLY A 1 355 ? 7.201 -7.369 -22.182 1.00 87.81 355 GLY A C 1
ATOM 2764 O O . GLY A 1 355 ? 7.919 -6.935 -23.083 1.00 87.81 355 GLY A O 1
ATOM 2765 N N . ASP A 1 356 ? 6.172 -6.689 -21.686 1.00 81.62 356 ASP A N 1
ATOM 2766 C CA . ASP A 1 356 ? 5.772 -5.389 -22.210 1.00 81.62 356 ASP A CA 1
ATOM 2767 C C . ASP A 1 356 ? 6.611 -4.250 -21.603 1.00 81.62 356 ASP A C 1
ATOM 2769 O O . ASP A 1 356 ? 6.585 -4.001 -20.396 1.00 81.62 356 ASP A O 1
ATOM 2773 N N . LEU A 1 357 ? 7.383 -3.579 -22.459 1.00 81.25 357 LEU A N 1
ATOM 2774 C CA . LEU A 1 357 ? 8.202 -2.408 -22.137 1.00 81.25 357 LEU A CA 1
ATOM 2775 C C . LEU A 1 357 ? 7.688 -1.140 -22.849 1.00 81.25 357 LEU A C 1
ATOM 2777 O O . LEU A 1 357 ? 8.390 -0.124 -22.852 1.00 81.25 357 LEU A O 1
ATOM 2781 N N . THR A 1 358 ? 6.501 -1.164 -23.477 1.00 65.81 358 THR A N 1
ATOM 2782 C CA . THR A 1 358 ? 6.018 -0.047 -24.315 1.00 65.81 358 THR A CA 1
ATOM 2783 C C . THR A 1 358 ? 5.859 1.264 -23.553 1.00 65.81 358 THR A C 1
ATOM 2785 O O . THR A 1 358 ? 6.144 2.316 -24.123 1.00 65.81 358 THR A O 1
ATOM 2788 N N . ASP A 1 359 ? 5.540 1.215 -22.256 1.00 56.59 359 ASP A N 1
ATOM 2789 C CA . ASP A 1 359 ? 5.435 2.407 -21.398 1.00 56.59 359 ASP A CA 1
ATOM 2790 C C . ASP A 1 359 ? 6.760 3.197 -21.299 1.00 56.59 359 ASP A C 1
ATOM 2792 O O . ASP A 1 359 ? 6.753 4.391 -21.014 1.00 56.59 359 ASP A O 1
ATOM 2796 N N . GLN A 1 360 ? 7.914 2.567 -21.564 1.00 54.88 360 GLN A N 1
ATOM 2797 C CA . GLN A 1 360 ? 9.233 3.219 -21.497 1.00 54.88 360 GLN A CA 1
ATOM 2798 C C . GLN A 1 360 ? 9.693 3.802 -22.843 1.00 54.88 360 GLN A C 1
ATOM 2800 O O . GLN A 1 360 ? 10.507 4.722 -22.850 1.00 54.88 360 GLN A O 1
ATOM 2805 N N . ARG A 1 361 ? 9.185 3.315 -23.986 1.00 50.34 361 ARG A N 1
ATOM 2806 C CA . ARG A 1 361 ? 9.602 3.804 -25.319 1.00 50.34 361 ARG A CA 1
ATOM 2807 C C . ARG A 1 361 ? 9.105 5.220 -25.604 1.00 50.34 361 ARG A C 1
ATOM 2809 O O . ARG A 1 361 ? 9.819 6.004 -26.220 1.00 50.34 361 ARG A O 1
ATOM 2816 N N . HIS A 1 362 ? 7.915 5.557 -25.112 1.00 41.44 362 HIS A N 1
ATOM 2817 C CA . HIS A 1 362 ? 7.338 6.893 -25.272 1.00 41.44 362 HIS A CA 1
ATOM 2818 C C . HIS A 1 362 ? 8.025 7.961 -24.411 1.00 41.44 362 HIS A C 1
ATOM 2820 O O . HIS A 1 362 ? 7.978 9.130 -24.765 1.00 41.44 362 HIS A O 1
ATOM 2826 N N . ALA A 1 363 ? 8.710 7.567 -23.333 1.00 46.25 363 ALA A N 1
ATOM 2827 C CA . ALA A 1 363 ? 9.427 8.493 -22.457 1.00 46.25 363 ALA A CA 1
ATOM 2828 C C . ALA A 1 363 ? 10.844 8.852 -22.949 1.00 46.25 363 ALA A C 1
ATOM 2830 O O . ALA A 1 363 ? 11.460 9.738 -22.375 1.00 46.25 363 ALA A O 1
ATOM 2831 N N . ILE A 1 364 ? 11.383 8.140 -23.950 1.00 44.47 364 ILE A N 1
ATOM 2832 C CA . ILE A 1 364 ? 12.779 8.291 -24.415 1.00 44.47 364 ILE A CA 1
ATOM 2833 C C . ILE A 1 364 ? 12.849 8.923 -25.816 1.00 44.47 364 ILE A C 1
ATOM 2835 O O . ILE A 1 364 ? 13.849 9.532 -26.169 1.00 44.47 364 ILE A O 1
ATOM 2839 N N . ALA A 1 365 ? 11.786 8.818 -26.621 1.00 35.44 365 ALA A N 1
ATOM 2840 C CA . ALA A 1 365 ? 11.733 9.420 -27.958 1.00 35.44 365 ALA A CA 1
ATOM 2841 C C . ALA A 1 365 ? 11.335 10.913 -27.963 1.00 35.44 365 ALA A C 1
ATOM 2843 O O . ALA A 1 365 ? 11.178 11.488 -29.036 1.00 35.44 365 ALA A O 1
ATOM 2844 N N . GLY A 1 366 ? 11.151 11.526 -26.792 1.00 34.75 366 GLY A N 1
ATOM 2845 C CA . GLY A 1 366 ? 10.870 12.951 -26.651 1.00 34.75 366 GLY A CA 1
ATOM 2846 C C . GLY A 1 366 ? 12.023 13.649 -25.948 1.00 34.75 366 GLY A C 1
ATOM 2847 O O . GLY A 1 366 ? 11.977 13.781 -24.735 1.00 34.75 366 GLY A O 1
ATOM 2848 N N . ASP A 1 367 ? 13.028 14.086 -26.706 1.00 43.53 367 ASP A N 1
ATOM 2849 C CA . ASP A 1 367 ? 13.966 15.115 -26.257 1.00 43.53 367 ASP A CA 1
ATOM 2850 C C . ASP A 1 367 ? 13.981 16.263 -27.272 1.00 43.53 367 ASP A C 1
ATOM 2852 O O . ASP A 1 367 ? 14.007 16.038 -28.486 1.00 43.53 367 ASP A O 1
ATOM 2856 N N . ASN A 1 368 ? 14.037 17.476 -26.715 1.00 35.53 368 ASN A N 1
ATOM 2857 C CA . ASN A 1 368 ? 14.162 18.804 -27.326 1.00 35.53 368 ASN A CA 1
ATOM 2858 C C . ASN A 1 368 ? 12.863 19.591 -27.559 1.00 35.53 368 ASN A C 1
ATOM 2860 O O . ASN A 1 368 ? 12.609 20.062 -28.664 1.00 35.53 368 ASN A O 1
ATOM 2864 N N . GLU A 1 369 ? 12.130 19.877 -26.483 1.00 34.25 369 GLU A N 1
ATOM 2865 C CA . GLU A 1 369 ? 11.544 21.213 -26.326 1.00 34.25 369 GLU A CA 1
ATOM 2866 C C . GLU A 1 369 ? 12.041 21.839 -25.019 1.00 34.25 369 GLU A C 1
ATOM 2868 O O . GLU A 1 369 ? 12.131 21.182 -23.981 1.00 34.25 369 GLU A O 1
ATOM 2873 N N . GLU A 1 370 ? 12.428 23.112 -25.106 1.00 42.25 370 GLU A N 1
ATOM 2874 C CA . GLU A 1 370 ? 12.815 23.963 -23.985 1.00 42.25 370 GLU A CA 1
ATOM 2875 C C . GLU A 1 370 ? 11.645 24.100 -22.997 1.00 42.25 370 GLU A C 1
ATOM 2877 O O . GLU A 1 370 ? 10.815 25.004 -23.109 1.00 42.25 370 GLU A O 1
ATOM 2882 N N . GLU A 1 371 ? 11.581 23.237 -21.985 1.00 32.47 371 GLU A N 1
ATOM 2883 C CA . GLU A 1 371 ? 10.737 23.502 -20.824 1.00 32.47 371 GLU A CA 1
ATOM 2884 C C . GLU A 1 371 ? 11.388 24.587 -19.961 1.00 32.47 371 GLU A C 1
ATOM 2886 O O . GLU A 1 371 ? 12.377 24.384 -19.253 1.00 32.47 371 GLU A O 1
ATOM 2891 N N . GLY A 1 372 ? 10.814 25.785 -20.055 1.00 29.80 372 GLY A N 1
ATOM 2892 C CA . GLY A 1 372 ? 11.134 26.912 -19.197 1.00 29.80 372 GLY A CA 1
ATOM 2893 C C . GLY A 1 372 ? 10.950 26.573 -17.718 1.00 29.80 372 GLY A C 1
ATOM 2894 O O . GLY A 1 372 ? 9.923 26.044 -17.298 1.00 29.80 372 GLY A O 1
ATOM 2895 N N . GLU A 1 373 ? 11.955 26.950 -16.930 1.00 34.62 373 GLU A N 1
ATOM 2896 C CA . GLU A 1 373 ? 11.970 26.925 -15.469 1.00 34.62 373 GLU A CA 1
ATOM 2897 C C . GLU A 1 373 ? 10.655 27.455 -14.859 1.00 34.62 373 GLU A C 1
ATOM 2899 O O . GLU A 1 373 ? 10.428 28.665 -14.779 1.00 34.62 373 GLU A O 1
ATOM 2904 N N . LEU A 1 374 ? 9.815 26.556 -14.339 1.00 30.59 374 LEU A N 1
ATOM 2905 C CA . LEU A 1 374 ? 8.822 26.888 -13.319 1.00 30.59 374 LEU A CA 1
ATOM 2906 C C . LEU A 1 374 ? 9.426 26.605 -11.944 1.00 30.59 374 LEU A C 1
ATOM 2908 O O . LEU A 1 374 ? 9.345 25.510 -11.388 1.00 30.59 374 LEU A O 1
ATOM 2912 N N . ALA A 1 375 ? 10.054 27.641 -11.394 1.00 27.75 375 ALA A N 1
ATOM 2913 C CA . ALA A 1 375 ? 10.492 27.687 -10.012 1.00 27.75 375 ALA A CA 1
ATOM 2914 C C . ALA A 1 375 ? 9.275 27.689 -9.069 1.00 27.75 375 ALA A C 1
ATOM 2916 O O . ALA A 1 375 ? 8.702 28.736 -8.774 1.00 27.75 375 ALA A O 1
ATOM 2917 N N . HIS A 1 376 ? 8.907 26.524 -8.535 1.00 28.84 376 HIS A N 1
ATOM 2918 C CA . HIS A 1 376 ? 8.145 26.454 -7.289 1.00 28.84 376 HIS A CA 1
ATOM 2919 C C . HIS A 1 376 ? 9.116 26.352 -6.114 1.00 28.84 376 HIS A C 1
ATOM 2921 O O . HIS A 1 376 ? 9.483 25.269 -5.662 1.00 28.84 376 HIS A O 1
ATOM 2927 N N . GLY A 1 377 ? 9.534 27.516 -5.616 1.00 25.17 377 GLY A N 1
ATOM 2928 C CA . GLY A 1 377 ? 10.158 27.632 -4.307 1.00 25.17 377 GLY A CA 1
ATOM 2929 C C . GLY A 1 377 ? 9.139 27.294 -3.222 1.00 25.17 377 GLY A C 1
ATOM 2930 O O . GLY A 1 377 ? 8.271 28.104 -2.913 1.00 25.17 377 GLY A O 1
ATOM 2931 N N . TYR A 1 378 ? 9.247 26.100 -2.642 1.00 27.08 378 TYR A N 1
ATOM 2932 C CA . TYR A 1 378 ? 8.673 25.813 -1.333 1.00 27.08 378 TYR A CA 1
ATOM 2933 C C . TYR A 1 378 ? 9.795 25.877 -0.301 1.00 27.08 378 TYR A C 1
ATOM 2935 O O . TYR A 1 378 ? 10.650 24.999 -0.225 1.00 27.08 378 TYR A O 1
ATOM 2943 N N . ASP A 1 379 ? 9.786 26.968 0.456 1.00 26.86 379 ASP A N 1
ATOM 2944 C CA . ASP A 1 379 ? 10.614 27.192 1.633 1.00 26.86 379 ASP A CA 1
ATOM 2945 C C . ASP A 1 379 ? 10.152 26.247 2.759 1.00 26.86 379 ASP A C 1
ATOM 2947 O O . ASP A 1 379 ? 9.010 26.321 3.221 1.00 26.86 379 ASP A O 1
ATOM 2951 N N . TRP A 1 380 ? 11.013 25.303 3.150 1.00 26.55 380 TRP A N 1
ATOM 2952 C CA . TRP A 1 380 ? 10.714 24.253 4.135 1.00 26.55 380 TRP A CA 1
ATOM 2953 C C . TRP A 1 380 ? 11.176 24.579 5.562 1.00 26.55 380 TRP A C 1
ATOM 2955 O O . TRP A 1 380 ? 11.005 23.746 6.453 1.00 26.55 380 TRP A O 1
ATOM 2965 N N . ASP A 1 381 ? 11.677 25.786 5.833 1.00 30.14 381 ASP A N 1
ATOM 2966 C CA . ASP A 1 381 ? 12.144 26.167 7.170 1.00 30.14 381 ASP A CA 1
ATOM 2967 C C . ASP A 1 381 ? 11.182 27.138 7.883 1.00 30.14 381 ASP A C 1
ATOM 2969 O O . ASP A 1 381 ? 11.525 28.253 8.273 1.00 30.14 381 ASP A O 1
ATOM 2973 N N . GLN A 1 382 ? 9.958 26.674 8.169 1.00 29.98 382 GLN A N 1
ATOM 2974 C CA . GLN A 1 382 ? 9.155 27.246 9.256 1.00 29.98 382 GLN A CA 1
ATOM 2975 C C . GLN A 1 382 ? 8.670 26.178 10.235 1.00 29.98 382 GLN A C 1
ATOM 2977 O O . GLN A 1 382 ? 7.806 25.347 9.961 1.00 29.98 382 GLN A O 1
ATOM 2982 N N . LYS A 1 383 ? 9.263 26.256 11.431 1.00 32.56 383 LYS A N 1
ATOM 2983 C CA . LYS A 1 383 ? 8.865 25.609 12.683 1.00 32.56 383 LYS A CA 1
ATOM 2984 C C . LYS A 1 383 ? 7.345 25.439 12.769 1.00 32.56 383 LYS A C 1
ATOM 2986 O O . LYS A 1 383 ? 6.607 26.414 12.886 1.00 32.56 383 LYS A O 1
ATOM 2991 N N . VAL A 1 384 ? 6.894 24.186 12.794 1.00 32.88 384 VAL A N 1
ATOM 2992 C CA . VAL A 1 384 ? 5.497 23.829 13.063 1.00 32.88 384 VAL A CA 1
ATOM 2993 C C . VAL A 1 384 ? 5.193 24.137 14.530 1.00 32.88 384 VAL A C 1
ATOM 2995 O O . VAL A 1 384 ? 5.425 23.335 15.431 1.00 32.88 384 VAL A O 1
ATOM 2998 N N . GLY A 1 385 ? 4.722 25.359 14.739 1.00 40.62 385 GLY A N 1
ATOM 2999 C CA . GLY A 1 385 ? 4.296 25.937 16.003 1.00 40.62 385 GLY A CA 1
ATOM 3000 C C . GLY A 1 385 ? 3.827 27.372 15.768 1.00 40.62 385 GLY A C 1
ATOM 3001 O O . GLY A 1 385 ? 4.456 28.302 16.256 1.00 40.62 385 GLY A O 1
ATOM 3002 N N . GLY A 1 386 ? 2.765 27.561 14.973 1.00 28.52 386 GLY A N 1
ATOM 3003 C CA . GLY A 1 386 ? 2.171 28.876 14.701 1.00 28.52 386 GLY A CA 1
ATOM 3004 C C . GLY A 1 386 ? 0.843 28.803 13.918 1.00 28.52 386 GLY A C 1
ATOM 3005 O O . GLY A 1 386 ? 0.644 27.857 13.159 1.00 28.52 386 GLY A O 1
ATOM 3006 N N . PRO A 1 387 ? -0.088 29.759 14.108 1.00 34.59 387 PRO A N 1
ATOM 3007 C CA . PRO A 1 387 ? -1.541 29.557 14.022 1.00 34.59 387 PRO A CA 1
ATOM 3008 C C . PRO A 1 387 ? -2.179 29.921 12.666 1.00 34.59 387 PRO A C 1
ATOM 3010 O O . PRO A 1 387 ? -3.243 30.526 12.645 1.00 34.59 387 PRO A O 1
ATOM 3013 N N . ASN A 1 388 ? -1.568 29.552 11.536 1.00 33.66 388 ASN A N 1
ATOM 3014 C CA . ASN A 1 388 ? -2.082 29.902 10.200 1.00 33.66 388 ASN A CA 1
ATOM 3015 C C . ASN A 1 388 ? -2.265 28.676 9.288 1.00 33.66 388 ASN A C 1
ATOM 3017 O O . ASN A 1 388 ? -1.854 28.672 8.130 1.00 33.66 388 ASN A O 1
ATOM 3021 N N . ALA A 1 389 ? -2.925 27.627 9.789 1.00 37.78 389 ALA A N 1
ATOM 3022 C CA . ALA A 1 389 ? -3.674 26.762 8.882 1.00 37.78 389 ALA A CA 1
ATOM 3023 C C . ALA A 1 389 ? -4.809 27.618 8.308 1.00 37.78 389 ALA A C 1
ATOM 3025 O O . ALA A 1 389 ? -5.570 28.189 9.088 1.00 37.78 389 ALA A O 1
ATOM 3026 N N . VAL A 1 390 ? -4.903 27.734 6.978 1.00 36.69 390 VAL A N 1
ATOM 3027 C CA . VAL A 1 390 ? -6.076 28.306 6.298 1.00 36.69 390 VAL A CA 1
ATOM 3028 C C . VAL A 1 390 ? -7.303 27.692 6.958 1.00 36.69 390 VAL A C 1
ATOM 3030 O O . VAL A 1 390 ? -7.488 26.475 6.904 1.00 36.69 390 VAL A O 1
ATOM 3033 N N . GLY A 1 391 ? -8.031 28.523 7.704 1.00 33.16 391 GLY A N 1
ATOM 3034 C CA . GLY A 1 391 ? -9.011 28.087 8.683 1.00 33.16 391 GLY A CA 1
ATOM 3035 C C . GLY A 1 391 ? -10.183 27.408 8.003 1.00 33.16 391 GLY A C 1
ATOM 3036 O O . GLY A 1 391 ? -11.200 28.041 7.741 1.00 33.16 391 GLY A O 1
ATOM 3037 N N . LEU A 1 392 ? -10.065 26.104 7.754 1.00 43.25 392 LEU A N 1
ATOM 3038 C CA . LEU A 1 392 ? -11.244 25.259 7.735 1.00 43.25 392 LEU A CA 1
ATOM 3039 C C . LEU A 1 392 ? -11.904 25.475 9.102 1.00 43.25 392 LEU A C 1
ATOM 3041 O O . LEU A 1 392 ? -11.233 25.273 10.122 1.00 43.25 392 LEU A O 1
ATOM 3045 N N . PRO A 1 393 ? -13.152 25.973 9.146 1.00 42.97 393 PRO A N 1
ATOM 3046 C CA . PRO A 1 393 ? -13.820 26.239 10.407 1.00 42.97 393 PRO A CA 1
ATOM 3047 C C . PRO A 1 393 ? -13.768 24.969 11.265 1.00 42.97 393 PRO A C 1
ATOM 3049 O O . PRO A 1 393 ? -13.881 23.867 10.714 1.00 42.97 393 PRO A O 1
ATOM 3052 N N . PRO A 1 394 ? -13.563 25.087 12.593 1.00 52.62 394 PRO A N 1
ATOM 3053 C CA . PRO A 1 394 ? -13.640 23.927 13.471 1.00 52.62 394 PRO A CA 1
ATOM 3054 C C . PRO A 1 394 ? -14.952 23.197 13.169 1.00 52.62 394 PRO A C 1
ATOM 3056 O O . PRO A 1 394 ? -15.960 23.879 12.967 1.00 52.62 394 PRO A O 1
ATOM 3059 N N . PRO A 1 395 ? -14.957 21.853 13.080 1.00 54.62 395 PRO A N 1
ATOM 3060 C CA . PRO A 1 395 ? -16.148 21.105 12.699 1.00 54.62 395 PRO A CA 1
ATOM 3061 C C . PRO A 1 395 ? -17.298 21.511 13.625 1.00 54.62 395 PRO A C 1
ATOM 3063 O O . PRO A 1 395 ? -17.315 21.183 14.809 1.00 54.62 395 PRO A O 1
ATOM 3066 N N . THR A 1 396 ? -18.236 22.292 13.089 1.00 58.62 396 THR A N 1
ATOM 3067 C CA . THR A 1 396 ? -19.276 22.990 13.860 1.00 58.62 396 THR A CA 1
ATOM 3068 C C . THR A 1 396 ? -20.360 22.043 14.359 1.00 58.62 396 THR A C 1
ATOM 3070 O O . THR A 1 396 ? -21.173 22.417 15.202 1.00 58.62 396 THR A O 1
ATOM 3073 N N . ARG A 1 397 ? -20.371 20.796 13.874 1.00 73.94 397 ARG A N 1
ATOM 3074 C CA . ARG A 1 397 ? -21.350 19.776 14.242 1.00 73.94 397 ARG A CA 1
ATOM 3075 C C . ARG A 1 397 ? -20.690 18.404 14.340 1.00 73.94 397 ARG A C 1
ATOM 3077 O O . ARG A 1 397 ? -20.098 17.930 13.373 1.00 73.94 397 ARG A O 1
ATOM 3084 N N . LYS A 1 398 ? -20.849 17.766 15.502 1.00 87.19 398 LYS A N 1
ATOM 3085 C CA . LYS A 1 398 ? -20.521 16.353 15.732 1.00 87.19 398 LYS A CA 1
ATOM 3086 C C . LYS A 1 398 ? -21.288 15.476 14.737 1.00 87.19 398 LYS A C 1
ATOM 3088 O O . LYS A 1 398 ? -22.511 15.537 14.681 1.00 87.19 398 LYS A O 1
ATOM 3093 N N . LEU A 1 399 ? -20.597 14.671 13.938 1.00 91.25 399 LEU A N 1
ATOM 3094 C CA . LEU A 1 399 ? -21.192 13.798 12.923 1.00 91.25 399 LEU A CA 1
ATOM 3095 C C . LEU A 1 399 ? -22.075 12.723 13.560 1.00 91.25 399 LEU A C 1
ATOM 3097 O O . LEU A 1 399 ? -23.120 12.377 13.015 1.00 91.25 399 LEU A O 1
ATOM 3101 N N . ILE A 1 400 ? -21.699 12.226 14.738 1.00 93.88 400 ILE A N 1
ATOM 3102 C CA . ILE A 1 400 ? -22.458 11.178 15.431 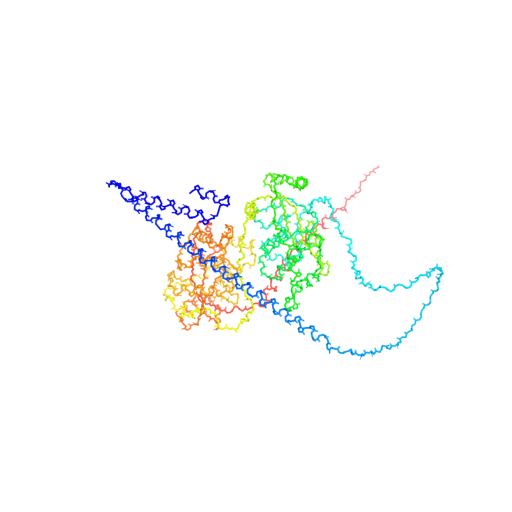1.00 93.88 400 ILE A CA 1
ATOM 3103 C C . ILE A 1 400 ? -23.814 11.673 15.963 1.00 93.88 400 ILE A C 1
ATOM 3105 O O . ILE A 1 400 ? -24.752 10.889 16.117 1.00 93.88 400 ILE A O 1
ATOM 3109 N N . SER A 1 401 ? -23.965 12.982 16.196 1.00 91.44 401 SER A N 1
ATOM 3110 C CA . SER A 1 401 ? -25.245 13.566 16.612 1.00 91.44 401 SER A CA 1
ATOM 3111 C C . SER A 1 401 ? -26.225 13.744 15.450 1.00 91.44 401 SER A C 1
ATOM 3113 O O . SER A 1 401 ? -27.400 14.001 15.687 1.00 91.44 401 SER A O 1
ATOM 3115 N N . THR A 1 402 ? -25.776 13.579 14.199 1.00 91.31 402 THR A N 1
ATOM 3116 C CA . THR A 1 402 ? -26.647 13.640 13.012 1.00 91.31 402 THR A CA 1
ATOM 3117 C C . THR A 1 402 ? -27.232 12.285 12.625 1.00 91.31 402 THR A C 1
ATOM 3119 O O . THR A 1 402 ? -28.033 12.216 11.695 1.00 91.31 402 THR A O 1
ATOM 3122 N N . LEU A 1 403 ? -26.815 11.200 13.285 1.00 92.94 403 LEU A N 1
ATOM 3123 C CA . LEU A 1 403 ? -27.316 9.862 12.985 1.00 92.94 403 LEU A CA 1
ATOM 3124 C C . LEU A 1 403 ? -28.779 9.721 13.421 1.00 92.94 403 LEU A C 1
ATOM 3126 O O . LEU A 1 403 ? -29.112 10.204 14.510 1.00 92.94 403 LEU A O 1
ATOM 3130 N N . PRO A 1 404 ? -29.618 9.012 12.645 1.00 91.25 404 PRO A N 1
ATOM 3131 C CA . PRO A 1 404 ? -30.992 8.729 13.046 1.00 91.25 404 PRO A CA 1
ATOM 3132 C C . PRO A 1 404 ? -31.044 7.915 14.357 1.00 91.25 404 PRO A C 1
ATOM 3134 O O . PRO A 1 404 ? -30.029 7.331 14.766 1.00 91.25 404 PRO A O 1
ATOM 3137 N N . PRO A 1 405 ? -32.194 7.891 15.055 1.00 89.44 405 PRO A N 1
ATOM 3138 C CA . PRO A 1 405 ? -32.436 6.917 16.114 1.00 89.44 405 PRO A CA 1
ATOM 3139 C C . PRO A 1 405 ? -32.427 5.494 15.535 1.00 89.44 405 PRO A C 1
ATOM 3141 O O . PRO A 1 405 ? -32.742 5.283 14.364 1.00 89.44 405 PRO A O 1
ATOM 3144 N N . PHE A 1 406 ? -32.028 4.524 16.355 1.00 88.94 406 PHE A N 1
ATOM 3145 C CA . PHE A 1 406 ? -31.994 3.109 15.984 1.00 88.94 406 PHE A CA 1
ATOM 3146 C C . PHE A 1 406 ? -33.095 2.378 16.738 1.00 88.94 406 PHE A C 1
ATOM 3148 O O . PHE A 1 406 ? -32.860 1.794 17.796 1.00 88.94 406 PHE A O 1
ATOM 3155 N N . ASP A 1 407 ? -34.300 2.440 16.186 1.00 82.38 407 ASP A N 1
ATOM 3156 C CA . ASP A 1 407 ? -35.459 1.753 16.739 1.00 82.38 407 ASP A CA 1
ATOM 3157 C C . ASP A 1 407 ? -35.513 0.316 16.193 1.00 82.38 407 ASP A C 1
ATOM 3159 O O . ASP A 1 407 ? -35.244 0.081 15.015 1.00 82.38 407 ASP A O 1
ATOM 3163 N N . ASN A 1 408 ? -35.865 -0.654 17.044 1.00 76.00 408 ASN A N 1
ATOM 3164 C CA . ASN A 1 408 ? -36.114 -2.055 16.665 1.00 76.00 408 ASN A CA 1
ATOM 3165 C C . ASN A 1 408 ? -34.939 -2.793 15.997 1.00 76.00 408 ASN A C 1
ATOM 3167 O O . ASN A 1 408 ? -35.129 -3.570 15.063 1.00 76.00 408 ASN A O 1
ATOM 3171 N N . VAL A 1 409 ? -33.714 -2.584 16.480 1.00 84.62 409 VAL A N 1
ATOM 3172 C CA . VAL A 1 409 ? -32.570 -3.382 16.022 1.00 84.62 409 VAL A CA 1
ATOM 3173 C C . VAL A 1 409 ? -32.703 -4.803 16.564 1.00 84.62 409 VAL A C 1
ATOM 3175 O O . VAL A 1 409 ? -32.696 -5.000 17.780 1.00 84.62 409 VAL A O 1
ATOM 3178 N N . GLU A 1 410 ? -32.793 -5.786 15.669 1.00 87.81 410 GLU A N 1
ATOM 3179 C CA . GLU A 1 410 ? -32.812 -7.197 16.051 1.00 87.81 410 GLU A CA 1
ATOM 3180 C C . GLU A 1 410 ? -31.589 -7.541 16.918 1.00 87.81 410 GLU A C 1
ATOM 3182 O O . GLU A 1 410 ? -30.476 -7.058 16.642 1.00 87.81 410 GLU A O 1
ATOM 3187 N N . PRO A 1 411 ? -31.764 -8.357 17.976 1.00 84.12 411 PRO A N 1
ATOM 3188 C CA . PRO A 1 411 ? -30.642 -8.834 18.773 1.00 84.12 411 PRO A CA 1
ATOM 3189 C C . PRO A 1 411 ? -29.620 -9.511 17.851 1.00 84.12 411 PRO A C 1
ATOM 3191 O O . PRO A 1 411 ? -30.000 -10.129 16.854 1.00 84.12 411 PRO A O 1
ATOM 3194 N N . PRO A 1 412 ? -28.312 -9.360 18.117 1.00 85.44 412 PRO A N 1
ATOM 3195 C CA . PRO A 1 412 ? -27.322 -9.961 17.241 1.00 85.44 412 PRO A CA 1
ATOM 3196 C C . PRO A 1 412 ? -27.456 -11.483 17.308 1.00 85.44 412 PRO A C 1
ATOM 3198 O O . PRO A 1 412 ? -27.665 -12.057 18.378 1.00 85.44 412 PRO A O 1
ATOM 3201 N N . ASN A 1 413 ? -27.282 -12.136 16.167 1.00 88.06 413 ASN A N 1
ATOM 3202 C CA . ASN A 1 413 ? -27.051 -13.565 16.164 1.00 88.06 413 ASN A CA 1
ATOM 3203 C C . ASN A 1 413 ? -25.570 -13.815 16.490 1.00 88.06 413 ASN A C 1
ATOM 3205 O O . ASN A 1 413 ? -24.708 -13.610 15.635 1.00 88.06 413 ASN A O 1
ATOM 3209 N N . PHE A 1 414 ? -25.282 -14.213 17.731 1.00 86.69 414 PHE A N 1
ATOM 3210 C CA . PHE A 1 414 ? -23.919 -14.505 18.189 1.00 86.69 414 PHE A CA 1
ATOM 3211 C C . PHE A 1 414 ? -23.309 -15.750 17.523 1.00 86.69 414 PHE A C 1
ATOM 3213 O O . PHE A 1 414 ? -22.096 -15.924 17.584 1.00 86.69 414 PHE A O 1
ATOM 3220 N N . ASP A 1 415 ? -24.115 -16.569 16.840 1.00 87.12 415 ASP A N 1
ATOM 3221 C CA . ASP A 1 415 ? -23.626 -17.736 16.098 1.00 87.12 415 ASP A CA 1
ATOM 3222 C C . ASP A 1 415 ? -22.972 -17.342 14.760 1.00 87.12 415 ASP A C 1
ATOM 3224 O O . ASP A 1 415 ? -22.259 -18.139 14.148 1.00 87.12 415 ASP A O 1
ATOM 3228 N N . ILE A 1 416 ? -23.183 -16.105 14.289 1.00 88.44 416 ILE A N 1
ATOM 3229 C CA . ILE A 1 416 ? -22.579 -15.613 13.048 1.00 88.44 416 ILE A CA 1
ATOM 3230 C C . ILE A 1 416 ? -21.166 -15.105 13.336 1.00 88.44 416 ILE A C 1
ATOM 3232 O O . ILE A 1 416 ? -20.956 -13.984 13.804 1.00 88.44 416 ILE A O 1
ATOM 3236 N N . HIS A 1 417 ? -20.172 -15.919 12.989 1.00 92.94 417 HIS A N 1
ATOM 3237 C CA . HIS A 1 417 ? -18.770 -15.538 13.094 1.00 92.94 417 HIS A CA 1
ATOM 3238 C C . HIS A 1 417 ? -18.321 -14.729 11.864 1.00 92.94 417 HIS A C 1
ATOM 3240 O O . HIS A 1 417 ? -18.052 -15.280 10.793 1.00 92.94 417 HIS A O 1
ATOM 3246 N N . LEU A 1 418 ? -18.190 -13.410 12.031 1.00 95.38 418 LEU A N 1
ATOM 3247 C CA . LEU A 1 418 ? -17.713 -12.518 10.970 1.00 95.38 418 LEU A CA 1
ATOM 3248 C C . LEU A 1 418 ? -16.241 -12.790 10.629 1.00 95.38 418 LEU A C 1
ATOM 3250 O O . LEU A 1 418 ? -15.366 -12.784 11.499 1.00 95.38 418 LEU A O 1
ATOM 3254 N N . ASP A 1 419 ? -15.944 -12.998 9.351 1.00 96.06 419 ASP A N 1
ATOM 3255 C CA . ASP A 1 419 ? -14.583 -13.227 8.872 1.00 96.06 419 ASP A CA 1
ATOM 3256 C C . ASP A 1 419 ? -14.429 -12.822 7.402 1.00 96.06 419 ASP A C 1
ATOM 3258 O O . ASP A 1 419 ? -15.393 -12.705 6.650 1.00 96.06 419 ASP A O 1
ATOM 3262 N N . ILE A 1 420 ? -13.190 -12.604 6.971 1.00 94.88 420 ILE A N 1
ATOM 3263 C CA . ILE A 1 420 ? -12.891 -12.379 5.559 1.00 94.88 420 ILE A CA 1
ATOM 3264 C C . ILE A 1 420 ? -12.821 -13.736 4.844 1.00 94.88 420 ILE A C 1
ATOM 3266 O O . ILE A 1 420 ? -12.071 -14.607 5.288 1.00 94.88 420 ILE A O 1
ATOM 3270 N N . PRO A 1 421 ? -13.505 -13.918 3.699 1.00 96.00 421 PRO A N 1
ATOM 3271 C CA . PRO A 1 421 ? -13.422 -15.151 2.928 1.00 96.00 421 PRO A CA 1
ATOM 3272 C C . PRO A 1 421 ? -11.984 -15.560 2.621 1.00 96.00 421 PRO A C 1
ATOM 3274 O O . PRO A 1 421 ? -11.142 -14.726 2.261 1.00 96.00 421 PRO A O 1
ATOM 3277 N N . ALA A 1 422 ? -11.706 -16.861 2.709 1.00 92.44 422 ALA A N 1
ATOM 3278 C CA . ALA A 1 422 ? -10.356 -17.407 2.558 1.00 92.44 422 ALA A CA 1
ATOM 3279 C C . ALA A 1 422 ? -9.695 -17.012 1.223 1.00 92.44 422 ALA A C 1
ATOM 3281 O O . ALA A 1 422 ? -8.490 -16.751 1.175 1.00 92.44 422 ALA A O 1
ATOM 3282 N N . GLU A 1 423 ? -10.484 -16.900 0.152 1.00 91.81 423 GLU A N 1
ATOM 3283 C CA . GLU A 1 423 ? -10.023 -16.455 -1.165 1.00 91.81 423 GLU A CA 1
ATOM 3284 C C . GLU A 1 423 ? -9.449 -15.026 -1.126 1.00 91.81 423 GLU A C 1
ATOM 3286 O O . GLU A 1 423 ? -8.342 -14.770 -1.616 1.00 91.81 423 GLU A O 1
ATOM 3291 N N . LEU A 1 424 ? -10.148 -14.099 -0.460 1.00 91.88 424 LEU A N 1
ATOM 3292 C CA . LEU A 1 424 ? -9.676 -12.726 -0.274 1.00 91.88 424 LEU A CA 1
ATOM 3293 C C . LEU A 1 424 ? -8.437 -12.687 0.617 1.00 91.88 424 LEU A C 1
ATOM 3295 O O . LEU A 1 424 ? -7.482 -11.975 0.295 1.00 91.88 424 LEU A O 1
ATOM 3299 N N . ILE A 1 425 ? -8.407 -13.480 1.694 1.00 90.69 425 ILE A N 1
ATOM 3300 C CA . ILE A 1 425 ? -7.233 -13.588 2.571 1.00 90.69 425 ILE A CA 1
ATOM 3301 C C . ILE A 1 425 ? -6.014 -14.043 1.768 1.00 90.69 425 ILE A C 1
ATOM 3303 O O . ILE A 1 425 ? -4.963 -13.407 1.856 1.00 90.69 425 ILE A O 1
ATOM 3307 N N . LYS A 1 426 ? -6.144 -15.096 0.953 1.00 89.25 426 LYS A N 1
ATOM 3308 C CA . LYS A 1 426 ? -5.063 -15.606 0.099 1.00 89.25 426 LYS A CA 1
ATOM 3309 C C . LYS A 1 426 ? -4.581 -14.529 -0.873 1.00 89.25 426 LYS A C 1
ATOM 3311 O O . LYS A 1 426 ? -3.376 -14.279 -0.964 1.00 89.25 426 LYS A O 1
ATOM 3316 N N . SER A 1 427 ? -5.500 -13.825 -1.539 1.00 86.75 427 SER A N 1
ATOM 3317 C CA . SER A 1 427 ? -5.145 -12.745 -2.469 1.00 86.75 427 SER A CA 1
ATOM 3318 C C . SER A 1 427 ? -4.468 -11.548 -1.786 1.00 86.75 427 SER A C 1
ATOM 3320 O O . SER A 1 427 ? -3.654 -10.871 -2.419 1.00 86.75 427 SER A O 1
ATOM 3322 N N . VAL A 1 428 ? -4.808 -11.252 -0.530 1.00 86.88 428 VAL A N 1
ATOM 3323 C CA . VAL A 1 428 ? -4.239 -10.135 0.239 1.00 86.88 428 VAL A CA 1
ATOM 3324 C C . VAL A 1 428 ? -2.887 -10.514 0.848 1.00 86.88 428 VAL A C 1
ATOM 3326 O O . VAL A 1 428 ? -1.907 -9.787 0.670 1.00 86.88 428 VAL A O 1
ATOM 3329 N N . ARG A 1 429 ? -2.802 -11.662 1.529 1.00 85.69 429 ARG A N 1
ATOM 3330 C CA . ARG A 1 429 ? -1.603 -12.102 2.261 1.00 85.69 429 ARG A CA 1
ATOM 3331 C C . ARG A 1 429 ? -0.454 -12.524 1.354 1.00 85.69 429 ARG A C 1
ATOM 3333 O O . ARG A 1 429 ? 0.687 -12.236 1.693 1.00 85.69 429 ARG A O 1
ATOM 3340 N N . SER A 1 430 ? -0.738 -13.117 0.192 1.00 79.31 430 SER A N 1
ATOM 3341 C CA . SER A 1 430 ? 0.293 -13.436 -0.819 1.00 79.31 430 SER A CA 1
ATOM 3342 C C . SER A 1 430 ? 1.098 -12.211 -1.263 1.00 79.31 430 SER A C 1
ATOM 3344 O O . SER A 1 430 ? 2.236 -12.336 -1.700 1.00 79.31 430 SER A O 1
ATOM 3346 N N . ARG A 1 431 ? 0.519 -11.012 -1.140 1.00 75.81 431 ARG A N 1
ATOM 3347 C CA . ARG A 1 431 ? 1.134 -9.753 -1.575 1.00 75.81 431 ARG A CA 1
ATOM 3348 C C . ARG A 1 431 ? 1.615 -8.897 -0.416 1.00 75.81 431 ARG A C 1
ATOM 3350 O O . ARG A 1 431 ? 2.618 -8.201 -0.539 1.00 75.81 431 ARG A O 1
ATOM 3357 N N . ASN A 1 432 ? 0.875 -8.895 0.688 1.00 76.94 432 ASN A N 1
ATOM 3358 C CA . ASN A 1 432 ? 1.256 -8.187 1.896 1.00 76.94 432 ASN A CA 1
ATOM 3359 C C . ASN A 1 432 ? 0.920 -9.041 3.128 1.00 76.94 432 ASN A C 1
ATOM 3361 O O . ASN A 1 432 ? -0.180 -8.914 3.676 1.00 76.94 432 ASN A O 1
ATOM 3365 N N . PRO A 1 433 ? 1.868 -9.870 3.602 1.00 76.62 433 PRO A N 1
ATOM 3366 C CA . PRO A 1 433 ? 1.641 -10.745 4.751 1.00 76.62 433 PRO A CA 1
ATOM 3367 C C . PRO A 1 433 ? 1.389 -9.959 6.046 1.00 76.62 433 PRO A C 1
ATOM 3369 O O . PRO A 1 433 ? 0.774 -10.473 6.971 1.00 76.62 433 PRO A O 1
ATOM 3372 N N . THR A 1 434 ? 1.807 -8.689 6.100 1.00 79.19 434 THR A N 1
ATOM 3373 C CA . THR A 1 434 ? 1.610 -7.798 7.257 1.00 79.19 434 THR A CA 1
ATOM 3374 C C . THR A 1 434 ? 0.310 -6.993 7.199 1.00 79.19 434 THR A C 1
ATOM 3376 O O . THR A 1 434 ? 0.048 -6.164 8.075 1.00 79.19 434 THR A O 1
ATOM 3379 N N . CYS A 1 435 ? -0.513 -7.184 6.161 1.00 82.56 435 CYS A N 1
ATOM 3380 C CA . CYS A 1 435 ? -1.764 -6.453 6.034 1.00 82.56 435 CYS A CA 1
ATOM 3381 C C . CYS A 1 435 ? -2.725 -6.868 7.151 1.00 82.56 435 CYS A C 1
ATOM 3383 O O . CYS A 1 435 ? -3.205 -8.000 7.182 1.00 82.56 435 CYS A O 1
ATOM 3385 N N . ARG A 1 436 ? -3.053 -5.925 8.042 1.00 88.00 436 ARG A N 1
ATOM 3386 C CA . ARG A 1 436 ? -4.176 -6.091 8.971 1.00 88.00 436 ARG A CA 1
ATOM 3387 C C . ARG A 1 436 ? -5.459 -6.196 8.151 1.00 88.00 436 ARG A C 1
ATOM 3389 O O . ARG A 1 436 ? -5.683 -5.364 7.269 1.00 88.00 436 ARG A O 1
ATOM 3396 N N . LEU A 1 437 ? -6.249 -7.223 8.428 1.00 92.25 437 LEU A N 1
ATOM 3397 C CA . LEU A 1 437 ? -7.542 -7.457 7.794 1.00 92.25 437 LEU A CA 1
ATOM 3398 C C . LEU A 1 437 ? -8.637 -6.721 8.572 1.00 92.25 437 LEU A C 1
ATOM 3400 O O . LEU A 1 437 ? -8.407 -6.244 9.681 1.00 92.25 437 LEU A O 1
ATOM 3404 N N . ARG A 1 438 ? -9.812 -6.570 7.969 1.00 94.75 438 ARG A N 1
ATOM 3405 C CA . ARG A 1 438 ? -10.951 -5.880 8.571 1.00 94.75 438 ARG A CA 1
ATOM 3406 C C . ARG A 1 438 ? -11.539 -6.657 9.733 1.00 94.75 438 ARG A C 1
ATOM 3408 O O . ARG A 1 438 ? -11.892 -6.032 10.722 1.00 94.75 438 ARG A O 1
ATOM 3415 N N . TYR A 1 439 ? -11.638 -7.971 9.599 1.00 95.31 439 TYR A N 1
ATOM 3416 C CA . TYR A 1 439 ? -12.114 -8.860 10.646 1.00 95.31 439 TYR A CA 1
ATOM 3417 C C . TYR A 1 439 ? -10.960 -9.748 11.110 1.00 95.31 439 TYR A C 1
ATOM 3419 O O . TYR A 1 439 ? -10.136 -10.183 10.301 1.00 95.31 439 TYR A O 1
ATOM 3427 N N . GLU A 1 440 ? -10.862 -9.954 12.420 1.00 90.75 440 GLU A N 1
ATOM 3428 C CA . GLU A 1 440 ? -9.922 -10.889 13.041 1.00 90.75 440 GLU A CA 1
ATOM 3429 C C . GLU A 1 440 ? -10.627 -11.526 14.247 1.00 90.75 440 GLU A C 1
ATOM 3431 O O . GLU A 1 440 ? -10.978 -10.817 15.191 1.00 90.75 440 GLU A O 1
ATOM 3436 N N . HIS A 1 441 ? -10.840 -12.846 14.211 1.00 89.62 441 HIS A N 1
ATOM 3437 C CA . HIS A 1 441 ? -11.569 -13.602 15.244 1.00 89.62 441 HIS A CA 1
ATOM 3438 C C . HIS A 1 441 ? -12.980 -13.041 15.521 1.00 89.62 441 HIS A C 1
ATOM 3440 O O . HIS A 1 441 ? -13.287 -12.680 16.654 1.00 89.62 441 HIS A O 1
ATOM 3446 N N . GLY A 1 442 ? -13.804 -12.841 14.486 1.00 91.25 442 GLY A N 1
ATOM 3447 C CA . GLY A 1 442 ? -15.176 -12.344 14.663 1.00 91.25 442 GLY A CA 1
ATOM 3448 C C . GLY A 1 442 ? -15.280 -10.838 14.920 1.00 91.25 442 GLY A C 1
ATOM 3449 O O . GLY A 1 442 ? -16.366 -10.268 14.861 1.00 91.25 442 GLY A O 1
ATOM 3450 N N . HIS A 1 443 ? -14.163 -10.153 15.182 1.00 93.50 443 HIS A N 1
ATOM 3451 C CA . HIS A 1 443 ? -14.175 -8.750 15.576 1.00 93.50 443 HIS A CA 1
ATOM 3452 C C . HIS A 1 443 ? -13.759 -7.817 14.444 1.00 93.50 443 HIS A C 1
ATOM 3454 O O . HIS A 1 443 ? -12.715 -7.996 13.812 1.00 93.50 443 HIS A O 1
ATOM 3460 N N . LEU A 1 444 ? -14.535 -6.747 14.260 1.00 96.19 444 LEU A N 1
ATOM 3461 C CA . LEU A 1 444 ? -14.168 -5.634 13.395 1.00 96.19 444 LEU A CA 1
ATOM 3462 C C . LEU A 1 444 ? -12.922 -4.920 13.938 1.00 96.19 444 LEU A C 1
ATOM 3464 O O . LEU A 1 444 ? -12.815 -4.599 15.122 1.00 96.19 444 LEU A O 1
ATOM 3468 N N . LEU A 1 445 ? -11.975 -4.624 13.059 1.00 95.06 445 LEU A N 1
ATOM 3469 C CA . LEU A 1 445 ? -10.733 -3.941 13.384 1.00 95.06 445 LEU A CA 1
ATOM 3470 C C . LEU A 1 445 ? -10.757 -2.487 12.921 1.00 95.06 445 LEU A C 1
ATOM 3472 O O . LEU A 1 445 ? -11.234 -2.155 11.837 1.00 95.06 445 LEU A O 1
ATOM 3476 N N . SER A 1 446 ? -10.151 -1.625 13.737 1.00 93.50 446 SER A N 1
ATOM 3477 C CA . SER A 1 446 ? -9.902 -0.217 13.426 1.00 93.50 446 SER A CA 1
ATOM 3478 C C . SER A 1 446 ? -8.508 -0.003 12.827 1.00 93.50 446 SER A C 1
ATOM 3480 O O . SER A 1 446 ? -7.531 -0.693 13.169 1.00 93.50 446 SER A O 1
ATOM 3482 N N . ASN A 1 447 ? -8.392 0.996 11.949 1.00 88.56 447 ASN A N 1
ATOM 3483 C CA . ASN A 1 447 ? -7.109 1.468 11.433 1.00 88.56 447 ASN A CA 1
ATOM 3484 C C . ASN A 1 447 ? -6.190 1.997 12.548 1.00 88.56 447 ASN A C 1
ATOM 3486 O O . ASN A 1 447 ? -4.967 1.948 12.406 1.00 88.56 447 ASN A O 1
ATOM 3490 N N . GLN A 1 448 ? -6.759 2.420 13.678 1.00 89.62 448 GLN A N 1
ATOM 3491 C CA . GLN A 1 448 ? -6.039 2.760 14.899 1.00 89.62 448 GLN A CA 1
ATOM 3492 C C . GLN A 1 448 ? -5.820 1.490 15.734 1.00 89.62 448 GLN A C 1
ATOM 3494 O O . GLN A 1 448 ? -6.717 1.023 16.430 1.00 89.62 448 GLN A O 1
ATOM 3499 N N . SER A 1 449 ? -4.614 0.915 15.687 1.00 86.12 449 SER A N 1
ATOM 3500 C CA . SER A 1 449 ? -4.275 -0.329 16.411 1.00 86.12 449 SER A CA 1
ATOM 3501 C C . SER A 1 449 ? -4.391 -0.228 17.935 1.00 86.12 449 SER A C 1
ATOM 3503 O O . SER A 1 449 ? -4.470 -1.248 18.615 1.00 86.12 449 SER A O 1
ATOM 3505 N N . SER A 1 450 ? -4.410 0.990 18.475 1.00 88.00 450 SER A N 1
ATOM 3506 C CA . SER A 1 450 ? -4.648 1.265 19.890 1.00 88.00 450 SER A CA 1
ATOM 3507 C C . SER A 1 450 ? -6.108 1.115 20.305 1.00 88.00 450 SER A C 1
ATOM 3509 O O . SER A 1 450 ? -6.385 1.213 21.497 1.00 88.00 450 SER A O 1
ATOM 3511 N N . LEU A 1 451 ? -7.035 0.909 19.367 1.00 92.44 451 LEU A N 1
ATOM 3512 C CA . LEU A 1 451 ? -8.459 0.757 19.636 1.00 92.44 451 LEU A CA 1
ATOM 3513 C C . LEU A 1 451 ? -8.937 -0.649 19.267 1.00 92.44 451 LEU A C 1
ATOM 3515 O O . LEU A 1 451 ? -8.590 -1.192 18.217 1.00 92.44 451 LEU A O 1
ATOM 3519 N N . ARG A 1 452 ? -9.769 -1.217 20.137 1.00 94.50 452 ARG A N 1
ATOM 3520 C CA . ARG A 1 452 ? -10.548 -2.433 19.897 1.00 94.50 452 ARG A CA 1
ATOM 3521 C C . ARG A 1 452 ? -12.013 -2.038 19.748 1.00 94.50 452 ARG A C 1
ATOM 3523 O O . ARG A 1 452 ? -12.516 -1.287 20.580 1.00 94.50 452 ARG A O 1
ATOM 3530 N N . ILE A 1 453 ? -12.680 -2.556 18.722 1.00 96.88 453 ILE A N 1
ATOM 3531 C CA . ILE A 1 453 ? -14.132 -2.435 18.559 1.00 96.88 453 ILE A CA 1
ATOM 3532 C C . ILE A 1 453 ? -14.756 -3.637 19.279 1.00 96.88 453 ILE A C 1
ATOM 3534 O O . ILE A 1 453 ? -14.371 -4.774 19.015 1.00 96.88 453 ILE A O 1
ATOM 3538 N N . LEU A 1 454 ? -15.636 -3.378 20.246 1.00 96.12 454 LEU A N 1
ATOM 3539 C CA . LEU A 1 454 ? -16.301 -4.407 21.058 1.00 96.12 454 LEU A CA 1
ATOM 3540 C C . LEU A 1 454 ? -17.604 -4.881 20.412 1.00 96.12 454 LEU A C 1
ATOM 3542 O O . LEU A 1 454 ? -17.913 -6.063 20.442 1.00 96.12 454 LEU A O 1
ATOM 3546 N N . SER A 1 455 ? -18.342 -3.953 19.812 1.00 96.69 455 SER A N 1
ATOM 3547 C CA . SER A 1 455 ? -19.530 -4.216 19.005 1.00 96.69 455 SER A CA 1
ATOM 3548 C C . SER A 1 455 ? -19.680 -3.111 17.967 1.00 96.69 455 SER A C 1
ATOM 3550 O O . SER A 1 455 ? -19.154 -2.004 18.141 1.00 96.69 455 SER A O 1
ATOM 3552 N N . HIS A 1 456 ? -20.383 -3.405 16.879 1.00 97.12 456 HIS A N 1
ATOM 3553 C CA . HIS A 1 456 ? -20.732 -2.417 15.870 1.00 97.12 456 HIS A CA 1
ATOM 3554 C C . HIS A 1 456 ? -22.116 -2.672 15.283 1.00 97.12 456 HIS A C 1
ATOM 3556 O O . HIS A 1 456 ? -22.682 -3.756 15.418 1.00 97.12 456 HIS A O 1
ATOM 3562 N N . LEU A 1 457 ? -22.631 -1.662 14.596 1.00 96.06 457 LEU A N 1
ATOM 3563 C CA . LEU A 1 457 ? -23.865 -1.705 13.837 1.00 96.06 457 LEU A CA 1
ATOM 3564 C C . LEU A 1 457 ? -23.704 -0.860 12.574 1.00 96.06 457 LEU A C 1
ATOM 3566 O O . LEU A 1 457 ? -23.111 0.222 12.610 1.00 96.06 457 LEU A O 1
ATOM 3570 N N . LEU A 1 458 ? -24.212 -1.368 11.459 1.00 95.50 458 LEU A N 1
ATOM 3571 C CA . LEU A 1 458 ? -24.220 -0.660 10.188 1.00 95.50 458 LEU A CA 1
ATOM 3572 C C . LEU A 1 458 ? -25.254 0.469 10.237 1.00 95.50 458 LEU A C 1
ATOM 3574 O O . LEU A 1 458 ? -26.403 0.252 10.618 1.00 95.50 458 LEU A O 1
ATOM 3578 N N . VAL A 1 459 ? -24.854 1.680 9.856 1.00 95.69 459 VAL A N 1
ATOM 3579 C CA . VAL A 1 459 ? -25.794 2.799 9.745 1.00 95.69 459 VAL A CA 1
ATOM 3580 C C . VAL A 1 459 ? -26.572 2.646 8.428 1.00 95.69 459 VAL A C 1
ATOM 3582 O O . VAL A 1 459 ? -25.975 2.266 7.405 1.00 95.69 459 VAL A O 1
ATOM 3585 N N . PRO A 1 460 ? -27.892 2.921 8.417 1.00 93.88 460 PRO A N 1
ATOM 3586 C CA . PRO A 1 460 ? -28.664 2.994 7.182 1.00 93.88 460 PRO A CA 1
ATOM 3587 C C . PRO A 1 460 ? -28.027 3.939 6.158 1.00 93.88 460 PRO A C 1
ATOM 3589 O O . PRO A 1 460 ? -27.381 4.925 6.518 1.00 93.88 460 PRO A O 1
ATOM 3592 N N . ALA A 1 461 ? -28.211 3.629 4.874 1.00 93.81 461 ALA A N 1
ATOM 3593 C CA . ALA A 1 461 ? -27.761 4.495 3.791 1.00 93.81 461 ALA A CA 1
ATOM 3594 C C . ALA A 1 461 ? -28.347 5.905 3.961 1.00 93.81 461 ALA A C 1
ATOM 3596 O O . ALA A 1 461 ? -29.528 6.056 4.282 1.00 93.81 461 ALA A O 1
ATOM 3597 N N . ARG A 1 462 ? -27.525 6.937 3.760 1.00 92.38 462 ARG A N 1
ATOM 3598 C CA . ARG A 1 462 ? -27.954 8.331 3.876 1.00 92.38 462 ARG A CA 1
ATOM 3599 C C . ARG A 1 462 ? -27.149 9.256 2.976 1.00 92.38 462 ARG A C 1
ATOM 3601 O O . ARG A 1 462 ? -25.953 9.069 2.750 1.00 92.38 462 ARG A O 1
ATOM 3608 N N . VAL A 1 463 ? -27.819 10.296 2.498 1.00 91.00 463 VAL A N 1
ATOM 3609 C CA . VAL A 1 463 ? -27.182 11.378 1.749 1.00 91.00 463 VAL A CA 1
ATOM 3610 C C . VAL A 1 463 ? -26.495 12.311 2.742 1.00 91.00 463 VAL A C 1
ATOM 3612 O O . VAL A 1 463 ? -27.082 12.687 3.757 1.00 91.00 463 VAL A O 1
ATOM 3615 N N . LEU A 1 464 ? -25.241 12.660 2.464 1.00 89.62 464 LEU A N 1
ATOM 3616 C CA . LEU A 1 464 ? -24.511 13.657 3.240 1.00 89.62 464 LEU A CA 1
ATOM 3617 C C . LEU A 1 464 ? -24.862 15.046 2.716 1.00 89.62 464 LEU A C 1
ATOM 3619 O O . LEU A 1 464 ? -24.780 15.292 1.513 1.00 89.62 464 LEU A O 1
ATOM 3623 N N . ASP A 1 465 ? -25.224 15.957 3.615 1.00 89.19 465 ASP A N 1
ATOM 3624 C CA . ASP A 1 465 ? -25.278 17.371 3.267 1.00 89.19 465 ASP A CA 1
ATOM 3625 C C . ASP A 1 465 ? -23.856 17.909 3.005 1.00 89.19 465 ASP A C 1
ATOM 3627 O O . ASP A 1 465 ? -22.850 17.311 3.402 1.00 89.19 465 ASP A O 1
ATOM 3631 N N . GLN A 1 466 ? -23.751 19.040 2.302 1.00 88.94 466 GLN A N 1
ATOM 3632 C CA . GLN A 1 466 ? -22.450 19.629 1.968 1.00 88.94 466 GLN A CA 1
ATOM 3633 C C . GLN A 1 466 ? -21.576 19.907 3.214 1.00 88.94 466 GLN A C 1
ATOM 3635 O O . GLN A 1 466 ? -20.371 19.645 3.160 1.00 88.94 466 GLN A O 1
ATOM 3640 N N . PRO A 1 467 ? -22.124 20.388 4.353 1.00 89.06 467 PRO A N 1
ATOM 3641 C CA . PRO A 1 467 ? -21.350 20.533 5.585 1.00 89.06 467 PRO A CA 1
ATOM 3642 C C . PRO A 1 467 ? -20.774 19.212 6.114 1.00 89.06 467 PRO A C 1
ATOM 3644 O O . PRO A 1 467 ? -19.589 19.162 6.450 1.00 89.06 467 PRO A O 1
ATOM 3647 N N . ALA A 1 468 ? -21.560 18.130 6.166 1.00 88.56 468 ALA A N 1
ATOM 3648 C CA . ALA A 1 468 ? -21.056 16.825 6.582 1.00 88.56 468 ALA A CA 1
ATOM 3649 C C . ALA A 1 468 ? -20.011 16.303 5.594 1.00 88.56 468 ALA A C 1
ATOM 3651 O O . ALA A 1 468 ? -18.953 15.850 6.024 1.00 88.56 468 ALA A O 1
ATOM 3652 N N . LEU A 1 469 ? -20.247 16.439 4.286 1.00 90.75 469 LEU A N 1
ATOM 3653 C CA . LEU A 1 469 ? -19.287 16.068 3.247 1.00 90.75 469 LEU A CA 1
ATOM 3654 C C . LEU A 1 469 ? -17.924 16.749 3.461 1.00 90.75 469 LEU A C 1
ATOM 3656 O O . LEU A 1 469 ? -16.881 16.090 3.442 1.00 90.75 469 LEU A O 1
ATOM 3660 N N . ASN A 1 470 ? -17.931 18.052 3.744 1.00 89.38 470 ASN A N 1
ATOM 3661 C CA . ASN A 1 470 ? -16.719 18.820 4.027 1.00 89.38 470 ASN A CA 1
ATOM 3662 C C . ASN A 1 470 ? -16.019 18.340 5.310 1.00 89.38 470 ASN A C 1
ATOM 3664 O O . ASN A 1 470 ? -14.796 18.196 5.317 1.00 89.38 470 ASN A O 1
ATOM 3668 N N . ASN A 1 471 ? -16.773 18.029 6.372 1.00 89.88 471 ASN A N 1
ATOM 3669 C CA . ASN A 1 471 ? -16.213 17.472 7.610 1.00 89.88 471 ASN A CA 1
ATOM 3670 C C . ASN A 1 471 ? -15.547 16.111 7.373 1.00 89.88 471 ASN A C 1
ATOM 3672 O O . ASN A 1 471 ? -14.445 15.862 7.861 1.00 89.88 471 ASN A O 1
ATOM 3676 N N . TYR A 1 472 ? -16.181 15.248 6.581 1.00 91.62 472 TYR A N 1
ATOM 3677 C CA . TYR A 1 472 ? -15.622 13.964 6.171 1.00 91.62 472 TYR A CA 1
ATOM 3678 C C . TYR A 1 472 ? -14.285 14.138 5.446 1.00 91.62 472 TYR A C 1
ATOM 3680 O O . TYR A 1 472 ? -13.287 13.520 5.822 1.00 91.62 472 TYR A O 1
ATOM 3688 N N . LEU A 1 473 ? -14.241 15.016 4.441 1.00 89.31 473 LEU A N 1
ATOM 3689 C CA . LEU A 1 473 ? -13.018 15.315 3.693 1.00 89.31 473 LEU A CA 1
ATOM 3690 C C . LEU A 1 473 ? -11.925 15.903 4.592 1.00 89.31 473 LEU A C 1
ATOM 3692 O O . LEU A 1 473 ? -10.769 15.492 4.490 1.00 89.31 473 LEU A O 1
ATOM 3696 N N . ALA A 1 474 ? -12.277 16.803 5.512 1.00 88.62 474 ALA A N 1
ATOM 3697 C CA . ALA A 1 474 ? -11.332 17.386 6.460 1.00 88.62 474 ALA A CA 1
ATOM 3698 C C . ALA A 1 474 ? -10.702 16.319 7.373 1.00 88.62 474 ALA A C 1
ATOM 3700 O O . ALA A 1 474 ? -9.478 16.277 7.514 1.00 88.62 474 ALA A O 1
ATOM 3701 N N . ILE A 1 475 ? -11.509 15.406 7.931 1.00 89.12 475 ILE A N 1
ATOM 3702 C CA . ILE A 1 475 ? -11.024 14.297 8.770 1.00 89.12 475 ILE A CA 1
ATOM 3703 C C . ILE A 1 475 ? -10.110 13.363 7.965 1.00 89.12 475 ILE A C 1
ATOM 3705 O O . ILE A 1 475 ? -9.035 12.980 8.439 1.00 89.12 475 ILE A O 1
ATOM 3709 N N . LEU A 1 476 ? -10.505 13.018 6.736 1.00 86.38 476 LEU A N 1
ATOM 3710 C CA . LEU A 1 476 ? -9.712 12.166 5.844 1.00 86.38 476 LEU A CA 1
ATOM 3711 C C . LEU A 1 476 ? -8.352 12.797 5.521 1.00 86.38 476 LEU A C 1
ATOM 3713 O O . LEU A 1 476 ? -7.327 12.118 5.603 1.00 86.38 476 LEU A O 1
ATOM 3717 N N . ASN A 1 477 ? -8.333 14.096 5.222 1.00 85.56 477 ASN A N 1
ATOM 3718 C CA . ASN A 1 477 ? -7.118 14.843 4.902 1.00 85.56 477 ASN A CA 1
ATOM 3719 C C . ASN A 1 477 ? -6.215 15.053 6.128 1.00 85.56 477 ASN A C 1
ATOM 3721 O O . ASN A 1 477 ? -4.988 15.074 5.996 1.00 85.56 477 ASN A O 1
ATOM 3725 N N . ALA A 1 478 ? -6.787 15.172 7.329 1.00 85.75 478 ALA A N 1
ATOM 3726 C CA . ALA A 1 478 ? -6.029 15.287 8.573 1.00 85.75 478 ALA A CA 1
ATOM 3727 C C . ALA A 1 478 ? -5.362 13.962 8.986 1.00 85.75 478 ALA A C 1
ATOM 3729 O O . ALA A 1 478 ? -4.307 13.961 9.627 1.00 85.75 478 ALA A O 1
ATOM 3730 N N . ASN A 1 479 ? -5.934 12.816 8.609 1.00 81.75 479 ASN A N 1
ATOM 3731 C CA . ASN A 1 479 ? -5.438 11.521 9.051 1.00 81.75 479 ASN A CA 1
ATOM 3732 C C . ASN A 1 479 ? -4.151 11.105 8.305 1.00 81.75 479 ASN A C 1
ATOM 3734 O O . ASN A 1 479 ? -4.170 10.633 7.168 1.00 81.75 479 ASN A O 1
ATOM 3738 N N . ALA A 1 480 ? -2.999 11.208 8.977 1.00 72.38 480 ALA A N 1
ATOM 3739 C CA . ALA A 1 480 ? -1.692 10.860 8.407 1.00 72.38 480 ALA A CA 1
ATOM 3740 C C . ALA A 1 480 ? -1.591 9.400 7.919 1.00 72.38 480 ALA A C 1
ATOM 3742 O O . ALA A 1 480 ? -0.852 9.115 6.976 1.00 72.38 480 ALA A O 1
ATOM 3743 N N . SER A 1 481 ? -2.354 8.473 8.518 1.00 67.00 481 SER A N 1
ATOM 3744 C CA . SER A 1 481 ? -2.389 7.070 8.074 1.00 67.00 481 SER A CA 1
ATOM 3745 C C . SER A 1 481 ? -3.070 6.890 6.710 1.00 67.00 481 SER A C 1
ATOM 3747 O O . SER A 1 481 ? -2.820 5.892 6.027 1.00 67.00 481 SER A O 1
ATOM 3749 N N . PHE A 1 482 ? -3.882 7.874 6.304 1.00 66.75 482 PHE A N 1
ATOM 3750 C CA . PHE A 1 482 ? -4.553 7.953 5.011 1.00 66.75 482 PHE A CA 1
ATOM 3751 C C . PHE A 1 482 ? -3.656 8.591 3.938 1.00 66.75 482 PHE A C 1
ATOM 3753 O O . PHE A 1 482 ? -3.585 8.050 2.840 1.00 66.75 482 PHE A O 1
ATOM 3760 N N . LYS A 1 483 ? -2.870 9.631 4.257 1.00 64.38 483 LYS A N 1
ATOM 3761 C CA . LYS A 1 483 ? -2.065 10.404 3.279 1.00 64.38 483 LYS A CA 1
ATOM 3762 C C . LYS A 1 483 ? -1.123 9.598 2.365 1.00 64.38 483 LYS A C 1
ATOM 3764 O O . LYS A 1 483 ? -0.759 10.083 1.305 1.00 64.38 483 LYS A O 1
ATOM 3769 N N . ARG A 1 484 ? -0.690 8.395 2.759 1.00 57.75 484 ARG A N 1
ATOM 3770 C CA . ARG A 1 484 ? 0.330 7.607 2.028 1.00 57.75 484 ARG A CA 1
ATOM 3771 C C . ARG A 1 484 ? -0.219 6.403 1.250 1.00 57.75 484 ARG A C 1
ATOM 3773 O O . ARG A 1 484 ? 0.558 5.540 0.849 1.00 57.75 484 ARG A O 1
ATOM 3780 N N . LYS A 1 485 ? -1.540 6.243 1.117 1.00 66.62 485 LYS A N 1
ATOM 3781 C CA . LYS A 1 485 ? -2.156 5.034 0.525 1.00 66.62 485 LYS A CA 1
ATOM 3782 C C . LYS A 1 485 ? -3.255 5.429 -0.464 1.00 66.62 485 LYS A C 1
ATOM 3784 O O . LYS A 1 485 ? -3.733 6.540 -0.377 1.00 66.62 485 LYS A O 1
ATOM 3789 N N . MET A 1 486 ? -3.692 4.529 -1.355 1.00 64.50 486 MET A N 1
ATOM 3790 C CA . MET A 1 486 ? -4.825 4.764 -2.284 1.00 64.50 486 MET A CA 1
ATOM 3791 C C . MET A 1 486 ? -6.221 4.685 -1.638 1.00 64.50 486 MET A C 1
ATOM 3793 O O . MET A 1 486 ? -7.216 5.041 -2.258 1.00 64.50 486 MET A O 1
ATOM 3797 N N . SER A 1 487 ? -6.327 4.223 -0.389 1.00 75.69 487 SER A N 1
ATOM 3798 C CA . SER A 1 487 ? -7.609 4.178 0.334 1.00 75.69 487 SER A CA 1
ATOM 3799 C C . SER A 1 487 ? -8.354 5.530 0.429 1.00 75.69 487 SER A C 1
ATOM 3801 O O . SER A 1 487 ? -9.570 5.505 0.267 1.00 75.69 487 SER A O 1
ATOM 3803 N N . PRO A 1 488 ? -7.699 6.695 0.624 1.00 82.56 488 PRO A N 1
ATOM 3804 C CA . PRO A 1 488 ? -8.331 8.007 0.518 1.00 82.56 488 PRO A CA 1
ATOM 3805 C C . PRO A 1 488 ? -8.902 8.262 -0.867 1.00 82.56 488 PRO A C 1
ATOM 3807 O O . PRO A 1 488 ? -10.030 8.714 -0.933 1.00 82.56 488 PRO A O 1
ATOM 3810 N N . ALA A 1 489 ? -8.181 7.937 -1.947 1.00 87.94 489 ALA A N 1
ATOM 3811 C CA . ALA A 1 489 ? -8.655 8.184 -3.310 1.00 87.94 489 ALA A CA 1
ATOM 3812 C C . ALA A 1 489 ? -9.961 7.426 -3.592 1.00 87.94 489 ALA A C 1
ATOM 3814 O O . ALA A 1 489 ? -10.890 7.982 -4.161 1.00 87.94 489 ALA A O 1
ATOM 3815 N N . ILE A 1 490 ? -10.078 6.182 -3.111 1.00 92.62 490 ILE A N 1
ATOM 3816 C CA . ILE A 1 490 ? -11.320 5.400 -3.232 1.00 92.62 490 ILE A CA 1
ATOM 3817 C C . ILE A 1 490 ? -12.441 6.012 -2.394 1.00 92.62 490 ILE A C 1
ATOM 3819 O O . ILE A 1 490 ? -13.556 6.162 -2.885 1.00 92.62 490 ILE A O 1
ATOM 3823 N N . VAL A 1 491 ? -12.159 6.386 -1.142 1.00 93.12 491 VAL A N 1
ATOM 3824 C CA . VAL A 1 491 ? -13.159 7.037 -0.286 1.00 93.12 491 VAL A CA 1
ATOM 3825 C C . VAL A 1 491 ? -13.609 8.361 -0.905 1.00 93.12 491 VAL A C 1
ATOM 3827 O O . VAL A 1 491 ? -14.805 8.585 -1.001 1.00 93.12 491 VAL A O 1
ATOM 3830 N N . GLN A 1 492 ? -12.687 9.194 -1.388 1.00 91.19 492 GLN A N 1
ATOM 3831 C CA . GLN A 1 492 ? -12.958 10.465 -2.065 1.00 91.19 492 GLN A CA 1
ATOM 3832 C C . GLN A 1 492 ? -13.724 10.274 -3.377 1.00 91.19 492 GLN A C 1
ATOM 3834 O O . GLN A 1 492 ? -14.594 11.079 -3.679 1.00 91.19 492 GLN A O 1
ATOM 3839 N N . ALA A 1 493 ? -13.458 9.206 -4.135 1.00 93.38 493 ALA A N 1
ATOM 3840 C CA . ALA A 1 493 ? -14.198 8.894 -5.356 1.00 93.38 493 ALA A CA 1
ATOM 3841 C C . ALA A 1 493 ? -15.639 8.429 -5.073 1.00 93.38 493 ALA A C 1
ATOM 3843 O O . ALA A 1 493 ? -16.534 8.690 -5.880 1.00 93.38 493 ALA A O 1
ATOM 3844 N N . LEU A 1 494 ? -15.863 7.755 -3.937 1.00 95.69 494 LEU A N 1
ATOM 3845 C CA . LEU A 1 494 ? -17.176 7.267 -3.502 1.00 95.69 494 LEU A CA 1
ATOM 3846 C C . LEU A 1 494 ? -18.000 8.327 -2.761 1.00 95.69 494 LEU A C 1
ATOM 3848 O O . LEU A 1 494 ? -19.220 8.338 -2.883 1.00 95.69 494 LEU A O 1
ATOM 3852 N N . LEU A 1 495 ? -17.354 9.230 -2.021 1.00 94.25 495 LEU A N 1
ATOM 3853 C CA . LEU A 1 495 ? -18.012 10.217 -1.160 1.00 94.25 495 LEU A CA 1
ATOM 3854 C C . LEU A 1 495 ? -19.086 11.066 -1.882 1.00 94.25 495 LEU A C 1
ATOM 3856 O O . LEU A 1 495 ? -20.157 11.242 -1.302 1.00 94.25 495 LEU A O 1
ATOM 3860 N N . PRO A 1 496 ? -18.882 11.532 -3.138 1.00 91.94 496 PRO A N 1
ATOM 3861 C CA . PRO A 1 496 ? -19.888 12.297 -3.879 1.00 91.94 496 PRO A CA 1
ATOM 3862 C C . PRO A 1 496 ? -21.176 11.528 -4.186 1.00 91.94 496 PRO A C 1
ATOM 3864 O O . PRO A 1 496 ? -22.193 12.150 -4.470 1.00 91.94 496 PRO A O 1
ATOM 3867 N N . TYR A 1 497 ? -21.152 10.192 -4.153 1.00 93.62 497 TYR A N 1
ATOM 3868 C CA . TYR A 1 497 ? -22.348 9.372 -4.358 1.00 93.62 497 TYR A CA 1
ATOM 3869 C C . TYR A 1 497 ? -23.205 9.246 -3.090 1.00 93.62 497 TYR A C 1
ATOM 3871 O O . TYR A 1 497 ? -24.348 8.798 -3.170 1.00 93.62 497 TYR A O 1
ATOM 3879 N N . GLY A 1 498 ? -22.680 9.642 -1.927 1.00 94.50 498 GLY A N 1
ATOM 3880 C CA . GLY A 1 498 ? -23.329 9.472 -0.629 1.00 94.50 498 GLY A CA 1
ATOM 3881 C C . GLY A 1 498 ? -22.978 8.152 0.065 1.00 94.50 498 GLY A C 1
ATOM 3882 O O . GLY A 1 498 ? -22.208 7.331 -0.437 1.00 94.50 498 GLY A O 1
ATOM 3883 N N . LEU A 1 499 ? -23.524 7.962 1.268 1.00 95.94 499 LEU A N 1
ATOM 3884 C CA . LEU A 1 499 ? -23.275 6.774 2.080 1.00 95.94 499 LEU A CA 1
ATOM 3885 C C . LEU A 1 499 ? -24.328 5.710 1.777 1.00 95.94 499 LEU A C 1
ATOM 3887 O O . LEU A 1 499 ? -25.520 5.939 1.955 1.00 95.94 499 LEU A O 1
ATOM 3891 N N . GLY A 1 500 ? -23.885 4.526 1.369 1.00 96.12 500 GLY A N 1
ATOM 3892 C CA . GLY A 1 500 ? -24.751 3.408 1.001 1.00 96.12 500 GLY A CA 1
ATOM 3893 C C . GLY A 1 500 ? -25.139 3.349 -0.471 1.00 96.12 500 GLY A C 1
ATOM 3894 O O . GLY A 1 500 ? -25.792 2.386 -0.862 1.00 96.12 500 GLY A O 1
ATOM 3895 N N . THR A 1 501 ? -24.722 4.321 -1.285 1.00 97.19 501 THR A N 1
ATOM 3896 C CA . THR A 1 501 ? -24.970 4.309 -2.728 1.00 97.19 501 THR A CA 1
ATOM 3897 C C . THR A 1 501 ? -23.965 3.391 -3.431 1.00 97.19 501 THR A C 1
ATOM 3899 O O . THR A 1 501 ? -22.759 3.661 -3.388 1.00 97.19 501 THR A O 1
ATOM 3902 N N . PRO A 1 502 ? -24.425 2.316 -4.092 1.00 97.88 502 PRO A N 1
ATOM 3903 C CA . PRO A 1 502 ? -23.541 1.383 -4.771 1.00 97.88 502 PRO A CA 1
ATOM 3904 C C . PRO A 1 502 ? -22.986 1.985 -6.070 1.00 97.88 502 PRO A C 1
ATOM 3906 O O . PRO A 1 502 ? -23.700 2.614 -6.848 1.00 97.88 502 PRO A O 1
ATOM 3909 N N . VAL A 1 503 ? -21.700 1.752 -6.323 1.00 98.00 503 VAL A N 1
ATOM 3910 C CA . VAL A 1 503 ? -20.964 2.168 -7.522 1.00 98.00 503 VAL A CA 1
ATOM 3911 C C . VAL A 1 503 ? -20.282 0.941 -8.113 1.00 98.00 503 VAL A C 1
ATOM 3913 O O . VAL A 1 503 ? -19.562 0.232 -7.409 1.00 98.00 503 VAL A O 1
ATOM 3916 N N . SER A 1 504 ? -20.496 0.674 -9.400 1.00 97.50 504 SER A N 1
ATOM 3917 C CA . SER A 1 504 ? -19.911 -0.499 -10.055 1.00 97.50 504 SER A CA 1
ATOM 3918 C C . SER A 1 504 ? -18.380 -0.438 -10.078 1.00 97.50 504 SER A C 1
ATOM 3920 O O . SER A 1 504 ? -17.770 0.641 -10.049 1.00 97.50 504 SER A O 1
ATOM 3922 N N . HIS A 1 505 ? -17.747 -1.610 -10.163 1.00 95.00 505 HIS A N 1
ATOM 3923 C CA . HIS A 1 505 ? -16.299 -1.737 -10.286 1.00 95.00 505 HIS A CA 1
ATOM 3924 C C . HIS A 1 505 ? -15.738 -0.864 -11.419 1.00 95.00 505 HIS A C 1
ATOM 3926 O O . HIS A 1 505 ? -14.783 -0.111 -11.223 1.00 95.00 505 HIS A O 1
ATOM 3932 N N . GLU A 1 506 ? -16.348 -0.940 -12.601 1.00 94.81 506 GLU A N 1
ATOM 3933 C CA . GLU A 1 506 ? -15.892 -0.215 -13.783 1.00 94.81 506 GLU A CA 1
ATOM 3934 C C . GLU A 1 506 ? -16.003 1.304 -13.621 1.00 94.81 506 GLU A C 1
ATOM 3936 O O . GLU A 1 506 ? -15.045 2.021 -13.920 1.00 94.81 506 GLU A O 1
ATOM 3941 N N . THR A 1 507 ? -17.120 1.799 -13.080 1.00 96.62 507 THR A N 1
ATOM 3942 C CA . THR A 1 507 ? -17.314 3.234 -12.843 1.00 96.62 507 THR A CA 1
ATOM 3943 C C . THR A 1 507 ? -16.307 3.773 -11.830 1.00 96.62 507 THR A C 1
ATOM 3945 O O . THR A 1 507 ? -15.686 4.813 -12.065 1.00 96.62 507 THR A O 1
ATOM 3948 N N . LEU A 1 508 ? -16.097 3.062 -10.717 1.00 95.69 508 LEU A N 1
ATOM 3949 C CA . LEU A 1 508 ? -15.122 3.471 -9.706 1.00 95.69 508 LEU A CA 1
ATOM 3950 C C . LEU A 1 508 ? -13.691 3.441 -10.270 1.00 95.69 508 LEU A C 1
ATOM 3952 O O . LEU A 1 508 ? -12.920 4.371 -10.035 1.00 95.69 508 LEU A O 1
ATOM 3956 N N . ARG A 1 509 ? -13.349 2.428 -11.075 1.00 93.19 509 ARG A N 1
ATOM 3957 C CA . ARG A 1 509 ? -12.060 2.344 -11.777 1.00 93.19 509 ARG A CA 1
ATOM 3958 C C . ARG A 1 509 ? -11.840 3.533 -12.712 1.00 93.19 509 ARG A C 1
ATOM 3960 O O . ARG A 1 509 ? -10.770 4.134 -12.658 1.00 93.19 509 ARG A O 1
ATOM 3967 N N . GLY A 1 510 ? -12.832 3.879 -13.535 1.00 92.25 510 GLY A N 1
ATOM 3968 C CA . GLY A 1 510 ? -12.757 5.019 -14.454 1.00 92.25 510 GLY A CA 1
ATOM 3969 C C . GLY A 1 510 ? -12.519 6.341 -13.721 1.00 92.25 510 GLY A C 1
ATOM 3970 O O . GLY A 1 510 ? -11.655 7.120 -14.115 1.00 92.25 510 GLY A O 1
ATOM 3971 N N . LYS A 1 511 ? -13.201 6.552 -12.587 1.00 92.81 511 LYS A N 1
ATOM 3972 C CA . LYS A 1 511 ? -12.983 7.730 -11.732 1.00 92.81 511 LYS A CA 1
ATOM 3973 C C . LYS A 1 511 ? -11.581 7.797 -11.141 1.00 92.81 511 LYS A C 1
ATOM 3975 O O . LYS A 1 511 ? -10.977 8.866 -11.120 1.00 92.81 511 LYS A O 1
ATOM 3980 N N . LEU A 1 512 ? -11.063 6.669 -10.659 1.00 90.56 512 LEU A N 1
ATOM 3981 C CA . LEU A 1 512 ? -9.711 6.617 -10.108 1.00 90.56 512 LEU A CA 1
ATOM 3982 C C . LEU A 1 512 ? -8.676 6.912 -11.193 1.00 90.56 512 LEU A C 1
ATOM 3984 O O . LEU A 1 512 ? -7.826 7.764 -10.971 1.00 90.56 512 LEU A O 1
ATOM 3988 N N . ALA A 1 513 ? -8.799 6.301 -12.374 1.00 87.25 513 ALA A N 1
ATOM 3989 C CA . ALA A 1 513 ? -7.906 6.557 -13.506 1.00 87.25 513 ALA A CA 1
ATOM 3990 C C . ALA A 1 513 ? -7.911 8.033 -13.949 1.00 87.25 513 ALA A C 1
ATOM 3992 O O . ALA A 1 513 ? -6.865 8.569 -14.291 1.00 87.25 513 ALA A O 1
ATOM 3993 N N . ALA A 1 514 ? -9.062 8.710 -13.881 1.00 86.38 514 ALA A N 1
ATOM 3994 C CA . ALA A 1 514 ? -9.163 10.138 -14.183 1.00 86.38 514 ALA A CA 1
ATOM 3995 C C . ALA A 1 514 ? -8.524 11.049 -13.116 1.00 86.38 514 ALA A C 1
ATOM 3997 O O . ALA A 1 514 ? -8.254 12.213 -13.394 1.00 86.38 514 ALA A O 1
ATOM 3998 N N . THR A 1 515 ? -8.310 10.550 -11.894 1.00 82.88 515 THR A N 1
ATOM 3999 C CA . THR A 1 515 ? -7.764 11.349 -10.784 1.00 82.88 515 THR A CA 1
ATOM 4000 C C . THR A 1 515 ? -6.232 11.414 -10.812 1.00 82.88 515 THR A C 1
ATOM 4002 O O . THR A 1 515 ? -5.663 12.400 -10.356 1.00 82.88 515 THR A O 1
ATOM 4005 N N . ASP A 1 516 ? -5.554 10.384 -11.324 1.00 77.44 516 ASP A N 1
ATOM 4006 C CA . ASP A 1 516 ? -4.089 10.344 -11.441 1.00 77.44 516 ASP A CA 1
ATOM 4007 C C . ASP A 1 516 ? -3.690 9.364 -12.555 1.00 77.44 516 ASP A C 1
ATOM 4009 O O . ASP A 1 516 ? -3.998 8.168 -12.492 1.00 77.44 516 ASP A O 1
ATOM 4013 N N . ALA A 1 517 ? -2.980 9.874 -13.564 1.00 71.50 517 ALA A N 1
ATOM 4014 C CA . ALA A 1 517 ? -2.512 9.096 -14.710 1.00 71.50 517 ALA A CA 1
ATOM 4015 C C . ALA A 1 517 ? -1.538 7.969 -14.311 1.00 71.50 517 ALA A C 1
ATOM 4017 O O . ALA A 1 517 ? -1.400 6.985 -15.035 1.00 71.50 517 ALA A O 1
ATOM 4018 N N . ASN A 1 518 ? -0.912 8.053 -13.131 1.00 70.12 518 ASN A N 1
ATOM 4019 C CA . ASN A 1 518 ? -0.001 7.024 -12.625 1.00 70.12 518 ASN A CA 1
ATOM 4020 C C . ASN A 1 518 ? -0.722 5.766 -12.110 1.00 70.12 518 ASN A C 1
ATOM 4022 O O . ASN A 1 518 ? -0.084 4.764 -11.755 1.00 70.12 518 ASN A O 1
ATOM 4026 N N . TYR A 1 519 ? -2.056 5.775 -12.042 1.00 74.75 519 TYR A N 1
ATOM 4027 C CA . TYR A 1 519 ? -2.828 4.615 -11.617 1.00 74.75 519 TYR A CA 1
ATOM 4028 C C . TYR A 1 519 ? -2.949 3.565 -12.728 1.00 74.75 519 TYR A C 1
ATOM 4030 O O . TYR A 1 519 ? -3.955 3.456 -13.427 1.00 74.75 519 TYR A O 1
ATOM 4038 N N . THR A 1 520 ? -1.931 2.705 -12.823 1.00 75.75 520 THR A N 1
ATOM 4039 C CA . THR A 1 520 ? -1.988 1.498 -13.663 1.00 75.75 520 THR A CA 1
ATOM 4040 C C . THR A 1 520 ? -3.183 0.612 -13.292 1.00 75.75 520 THR A C 1
ATOM 4042 O O . THR A 1 520 ? -3.560 0.499 -12.119 1.00 75.75 520 THR A O 1
ATOM 4045 N N . PHE A 1 521 ? -3.738 -0.102 -14.280 1.00 74.00 521 PHE A N 1
ATOM 4046 C CA . PHE A 1 521 ? -4.865 -1.028 -14.097 1.00 74.00 521 PHE A CA 1
ATOM 4047 C C . PHE A 1 521 ? -4.674 -1.969 -12.896 1.00 74.00 521 PHE A C 1
ATOM 4049 O O . PHE A 1 521 ? -5.547 -2.100 -12.034 1.00 74.00 521 PHE A O 1
ATOM 4056 N N . VAL A 1 522 ? -3.487 -2.574 -12.800 1.00 75.06 522 VAL A N 1
ATOM 4057 C CA . VAL A 1 522 ? -3.125 -3.516 -11.736 1.00 75.06 522 VAL A CA 1
ATOM 4058 C C . VAL A 1 522 ? -3.171 -2.854 -10.356 1.00 75.06 522 VAL A C 1
ATOM 4060 O O . VAL A 1 522 ? -3.556 -3.493 -9.374 1.00 75.06 522 VAL A O 1
ATOM 4063 N N . TYR A 1 523 ? -2.773 -1.587 -10.255 1.00 78.25 523 TYR A N 1
ATOM 4064 C CA . TYR A 1 523 ? -2.715 -0.864 -8.991 1.00 78.25 523 TYR A CA 1
ATOM 4065 C C . TYR A 1 523 ? -4.095 -0.377 -8.531 1.00 78.25 523 TYR A C 1
ATOM 4067 O O . TYR A 1 523 ? -4.429 -0.539 -7.353 1.00 78.25 523 TYR A O 1
ATOM 4075 N N . THR A 1 524 ? -4.929 0.112 -9.451 1.00 83.06 524 THR A N 1
ATOM 4076 C CA . THR A 1 524 ? -6.325 0.495 -9.180 1.00 83.06 524 THR A CA 1
ATOM 4077 C C . THR A 1 524 ? -7.129 -0.702 -8.689 1.00 83.06 524 THR A C 1
ATOM 4079 O O . THR A 1 524 ? -7.703 -0.662 -7.599 1.00 83.06 524 THR A O 1
ATOM 4082 N N . TRP A 1 525 ? -7.058 -1.814 -9.429 1.00 83.88 525 TRP A N 1
ATOM 4083 C CA . TRP A 1 525 ? -7.677 -3.087 -9.062 1.00 83.88 525 TRP A CA 1
ATOM 4084 C C . TRP A 1 525 ? -7.306 -3.516 -7.636 1.00 83.88 525 TRP A C 1
ATOM 4086 O O . TRP A 1 525 ? -8.162 -3.788 -6.790 1.00 83.88 525 TRP A O 1
ATOM 4096 N N . ARG A 1 526 ? -6.002 -3.533 -7.339 1.00 83.19 526 ARG A N 1
ATOM 4097 C CA . ARG A 1 526 ? -5.480 -3.910 -6.020 1.00 83.19 526 ARG A CA 1
ATOM 4098 C C . ARG A 1 526 ? -6.007 -3.004 -4.927 1.00 83.19 526 ARG A C 1
ATOM 4100 O O . ARG A 1 526 ? -6.372 -3.485 -3.859 1.00 83.19 526 ARG A O 1
ATOM 4107 N N . SER A 1 527 ? -6.029 -1.706 -5.172 1.00 85.75 527 SER A N 1
ATOM 4108 C CA . SER A 1 527 ? -6.469 -0.742 -4.177 1.00 85.75 527 SER A CA 1
ATOM 4109 C C . SER A 1 527 ? -7.947 -0.901 -3.848 1.00 85.75 527 SER A C 1
ATOM 4111 O O . SER A 1 527 ? -8.292 -0.851 -2.669 1.00 85.75 527 SER A O 1
ATOM 4113 N N . MET A 1 528 ? -8.784 -1.183 -4.849 1.00 91.06 528 MET A N 1
ATOM 4114 C CA . MET A 1 528 ? -10.205 -1.489 -4.662 1.00 91.06 528 MET A CA 1
ATOM 4115 C C . MET A 1 528 ? -10.416 -2.802 -3.902 1.00 91.06 528 MET A C 1
ATOM 4117 O O . MET A 1 528 ? -11.266 -2.877 -3.022 1.00 91.06 528 MET A O 1
ATOM 4121 N N . LEU A 1 529 ? -9.614 -3.835 -4.174 1.00 88.75 529 LEU A N 1
ATOM 4122 C CA . LEU A 1 529 ? -9.632 -5.070 -3.383 1.00 88.75 529 LEU A CA 1
ATOM 4123 C C . LEU A 1 529 ? -9.260 -4.802 -1.917 1.00 88.75 529 LEU A C 1
ATOM 4125 O O . LEU A 1 529 ? -9.933 -5.247 -0.992 1.00 88.75 529 LEU A O 1
ATOM 4129 N N . TYR A 1 530 ? -8.183 -4.050 -1.691 1.00 88.38 530 TYR A N 1
ATOM 4130 C CA . TYR A 1 530 ? -7.704 -3.758 -0.346 1.00 88.38 530 TYR A CA 1
ATOM 4131 C C . TYR A 1 530 ? -8.619 -2.809 0.428 1.00 88.38 530 TYR A C 1
ATOM 4133 O O . TYR A 1 530 ? -8.591 -2.844 1.656 1.00 88.38 530 TYR A O 1
ATOM 4141 N N . SER A 1 531 ? -9.389 -1.939 -0.229 1.00 89.62 531 SER A N 1
ATOM 4142 C CA . SER A 1 531 ? -10.181 -0.927 0.474 1.00 89.62 531 SER A CA 1
ATOM 4143 C C . SER A 1 531 ? -11.284 -1.537 1.332 1.00 89.62 531 SER A C 1
ATOM 4145 O O . SER A 1 531 ? -11.487 -1.054 2.446 1.00 89.62 531 SER A O 1
ATOM 4147 N N . PHE A 1 532 ? -11.930 -2.616 0.875 1.00 92.00 532 PHE A N 1
ATOM 4148 C CA . PHE A 1 532 ? -12.976 -3.286 1.655 1.00 92.00 532 PHE A CA 1
ATOM 4149 C C . PHE A 1 532 ? -12.484 -4.450 2.525 1.00 92.00 532 PHE A C 1
ATOM 4151 O O . PHE A 1 532 ? -13.208 -4.931 3.384 1.00 92.00 532 PHE A O 1
ATOM 4158 N N . VAL A 1 533 ? -11.223 -4.864 2.391 1.00 92.94 533 VAL A N 1
ATOM 4159 C CA . VAL A 1 533 ? -10.609 -5.850 3.303 1.00 92.94 533 VAL A CA 1
ATOM 4160 C C . VAL A 1 533 ? -9.852 -5.169 4.451 1.00 92.94 533 VAL A C 1
ATOM 4162 O O . VAL A 1 533 ? -9.399 -5.827 5.382 1.00 92.94 533 VAL A O 1
ATOM 4165 N N . ARG A 1 534 ? -9.694 -3.842 4.425 1.00 90.50 534 ARG A N 1
ATOM 4166 C CA . ARG A 1 534 ? -8.945 -3.095 5.446 1.00 90.50 534 ARG A CA 1
ATOM 4167 C C . ARG A 1 534 ? -9.774 -2.748 6.687 1.00 90.50 534 ARG A C 1
ATOM 4169 O O . ARG A 1 534 ? -10.993 -2.579 6.582 1.00 90.50 534 ARG A O 1
ATOM 4176 N N . PRO A 1 535 ? -9.095 -2.555 7.838 1.00 91.94 535 PRO A N 1
ATOM 4177 C CA . PRO A 1 535 ? -9.694 -1.992 9.039 1.00 91.94 535 PRO A CA 1
ATOM 4178 C C . PRO A 1 535 ? -10.429 -0.681 8.755 1.00 91.94 535 PRO A C 1
ATOM 4180 O O . PRO A 1 535 ? -9.966 0.132 7.950 1.00 91.94 535 PRO A O 1
ATOM 4183 N N . VAL A 1 536 ? -11.546 -0.471 9.444 1.00 94.81 536 VAL A N 1
ATOM 4184 C CA . VAL A 1 536 ? -12.375 0.729 9.287 1.00 94.81 536 VAL A CA 1
ATOM 4185 C C . VAL A 1 536 ? -11.698 1.959 9.888 1.00 94.81 536 VAL A C 1
ATOM 4187 O O . VAL A 1 536 ? -10.890 1.864 10.816 1.00 94.81 536 VAL A O 1
ATOM 4190 N N . LEU A 1 537 ? -12.018 3.128 9.342 1.00 93.31 537 LEU A N 1
ATOM 4191 C CA . LEU A 1 537 ? -11.529 4.416 9.817 1.00 93.31 537 LEU A CA 1
ATOM 4192 C C . LEU A 1 537 ? -12.402 4.916 10.968 1.00 93.31 537 LEU A C 1
ATOM 4194 O O . LEU A 1 537 ? -13.615 4.967 10.826 1.00 93.31 537 LEU A O 1
ATOM 4198 N N . VAL A 1 538 ? -11.794 5.348 12.071 1.00 93.88 538 VAL A N 1
ATOM 4199 C CA . VAL A 1 538 ? -12.508 6.096 13.121 1.00 93.88 538 VAL A CA 1
ATOM 4200 C C . VAL A 1 538 ? -12.591 7.559 12.705 1.00 93.88 538 VAL A C 1
ATOM 4202 O O . VAL A 1 538 ? -11.551 8.208 12.571 1.00 93.88 538 VAL A O 1
ATOM 4205 N N . LEU A 1 539 ? -13.807 8.056 12.485 1.00 93.62 539 LEU A N 1
ATOM 4206 C CA . LEU A 1 539 ? -14.056 9.451 12.124 1.00 93.62 539 LEU A CA 1
ATOM 4207 C C . LEU A 1 539 ? -14.173 10.338 13.357 1.00 93.62 539 LEU A C 1
ATOM 4209 O O . LEU A 1 539 ? -13.553 11.393 13.430 1.00 93.62 539 LEU A O 1
ATOM 4213 N N . GLU A 1 540 ? -14.963 9.889 14.325 1.00 94.81 540 GLU A N 1
ATOM 4214 C CA . GLU A 1 540 ? -15.302 10.650 15.521 1.00 94.81 540 GLU A CA 1
ATOM 4215 C C . GLU A 1 540 ? -15.564 9.694 16.683 1.00 94.81 540 GLU A C 1
ATOM 4217 O O . GLU A 1 540 ? -16.009 8.562 16.475 1.00 94.81 540 GLU A O 1
ATOM 4222 N N . THR A 1 541 ? -15.309 10.154 17.906 1.00 95.56 541 THR A N 1
ATOM 4223 C CA . THR A 1 541 ? -15.720 9.472 19.132 1.00 95.56 541 THR A CA 1
ATOM 4224 C C . THR A 1 541 ? -16.644 10.353 19.966 1.00 95.56 541 THR A C 1
ATOM 4226 O O . THR A 1 541 ? -16.528 11.577 19.968 1.00 95.56 541 THR A O 1
ATOM 4229 N N . ALA A 1 542 ? -17.550 9.719 20.703 1.00 96.12 542 ALA A N 1
ATOM 4230 C CA . ALA A 1 542 ? -18.467 10.378 21.622 1.00 96.12 542 ALA A CA 1
ATOM 4231 C C . ALA A 1 542 ? -18.558 9.640 22.951 1.00 96.12 542 ALA A C 1
ATOM 4233 O O . ALA A 1 542 ? -18.318 8.433 23.062 1.00 96.12 542 ALA A O 1
ATOM 4234 N N . THR A 1 543 ? -18.920 10.381 23.990 1.00 95.19 543 THR A N 1
ATOM 4235 C CA . THR A 1 543 ? -19.185 9.794 25.301 1.00 95.19 543 THR A CA 1
ATOM 4236 C C . THR A 1 543 ? -20.519 9.044 25.311 1.00 95.19 543 THR A C 1
ATOM 4238 O O . THR A 1 543 ? -21.429 9.333 24.535 1.00 95.19 543 THR A O 1
ATOM 4241 N N . LYS A 1 544 ? -20.664 8.096 26.245 1.00 93.81 544 LYS A N 1
ATOM 4242 C CA . LYS A 1 544 ? -21.917 7.355 26.476 1.00 93.81 544 LYS A CA 1
ATOM 4243 C C . LYS A 1 544 ? -23.140 8.272 26.653 1.00 93.81 544 LYS A C 1
ATOM 4245 O O . LYS A 1 544 ? -24.240 7.888 26.276 1.00 93.81 544 LYS A O 1
ATOM 4250 N N . GLY A 1 545 ? -22.955 9.451 27.254 1.00 94.62 545 GLY A N 1
ATOM 4251 C CA . GLY A 1 545 ? -24.043 10.388 27.546 1.00 94.62 545 GLY A CA 1
ATOM 4252 C C . GLY A 1 545 ? -24.567 11.152 26.328 1.00 94.62 545 GLY A C 1
ATOM 4253 O O . GLY A 1 545 ? -25.676 11.663 26.384 1.00 94.62 545 GLY A O 1
ATOM 4254 N N . GLU A 1 546 ? -23.808 11.219 25.232 1.00 94.88 546 GLU A N 1
ATOM 4255 C CA . GLU A 1 546 ? -24.202 11.988 24.041 1.00 94.88 546 GLU A CA 1
ATOM 4256 C C . GLU A 1 546 ? -25.257 11.277 23.188 1.00 94.88 546 GLU A C 1
ATOM 4258 O O . GLU A 1 546 ? -26.104 11.930 22.585 1.00 94.88 546 GLU A O 1
ATOM 4263 N N . ARG A 1 547 ? -25.201 9.942 23.132 1.00 95.56 547 ARG A N 1
ATOM 4264 C CA . ARG A 1 547 ? -26.146 9.082 22.403 1.00 95.56 547 ARG A CA 1
ATOM 4265 C C . ARG A 1 547 ? -26.471 7.837 23.235 1.00 95.56 547 ARG A C 1
ATOM 4267 O O . ARG A 1 547 ? -25.984 6.742 22.932 1.00 95.56 547 ARG A O 1
ATOM 4274 N N . PRO A 1 548 ? -27.232 7.994 24.336 1.00 95.75 548 PRO A N 1
ATOM 4275 C CA . PRO A 1 548 ? -27.553 6.886 25.234 1.00 95.75 548 PRO A CA 1
ATOM 4276 C C . PRO A 1 548 ? -28.370 5.788 24.539 1.00 95.75 548 PRO A C 1
ATOM 4278 O O . PRO A 1 548 ? -28.234 4.620 24.897 1.00 95.75 548 PRO A O 1
ATOM 4281 N N . ASP A 1 549 ? -29.150 6.157 23.522 1.00 95.00 549 ASP A N 1
ATOM 4282 C CA . ASP A 1 549 ? -29.886 5.261 22.630 1.00 95.00 549 ASP A CA 1
ATOM 4283 C C . ASP A 1 549 ? -28.937 4.308 21.880 1.00 95.00 549 ASP A C 1
ATOM 4285 O O . ASP A 1 549 ? -29.036 3.088 22.028 1.00 95.00 549 ASP A O 1
ATOM 4289 N N . LEU A 1 550 ? -27.932 4.849 21.176 1.00 95.94 550 LEU A N 1
ATOM 4290 C CA . LEU A 1 550 ? -26.933 4.050 20.455 1.00 95.94 550 LEU A CA 1
ATOM 4291 C C . LEU A 1 550 ? -26.103 3.192 21.403 1.00 95.94 550 LEU A C 1
ATOM 4293 O O . LEU A 1 550 ? -25.787 2.043 21.095 1.00 95.94 550 LEU A O 1
ATOM 4297 N N . TRP A 1 551 ? -25.741 3.747 22.562 1.00 96.88 551 TRP A N 1
ATOM 4298 C CA . TRP A 1 551 ? -24.988 3.011 23.569 1.00 96.88 551 TRP A CA 1
ATOM 4299 C C . TRP A 1 551 ? -25.760 1.798 24.080 1.00 96.88 551 TRP A C 1
ATOM 4301 O O . TRP A 1 551 ? -25.174 0.725 24.212 1.00 96.88 551 TRP A O 1
ATOM 4311 N N . ALA A 1 552 ? -27.052 1.951 24.379 1.00 95.25 552 ALA A N 1
ATOM 4312 C CA . ALA A 1 552 ? -27.885 0.854 24.859 1.00 95.25 552 ALA A CA 1
ATOM 4313 C C . ALA A 1 552 ? -27.974 -0.271 23.817 1.00 95.25 552 ALA A C 1
ATOM 4315 O O . ALA A 1 552 ? -27.694 -1.423 24.151 1.00 95.25 552 ALA A O 1
ATOM 4316 N N . VAL A 1 553 ? -28.255 0.080 22.556 1.00 95.62 553 VAL A N 1
ATOM 4317 C CA . VAL A 1 553 ? -28.331 -0.876 21.440 1.00 95.62 553 VAL A CA 1
ATOM 4318 C C . VAL A 1 553 ? -26.998 -1.596 21.237 1.00 95.62 553 VAL A C 1
ATOM 4320 O O . VAL A 1 553 ? -26.948 -2.823 21.229 1.00 95.62 553 VAL A O 1
ATOM 4323 N N . LEU A 1 554 ? -25.888 -0.863 21.125 1.00 96.50 554 LEU A N 1
ATOM 4324 C CA . LEU A 1 554 ? -24.574 -1.467 20.894 1.00 96.50 554 LEU A CA 1
ATOM 4325 C C . LEU A 1 554 ? -24.093 -2.304 22.080 1.00 96.50 554 LEU A C 1
ATOM 4327 O O . LEU A 1 554 ? -23.415 -3.309 21.871 1.00 96.50 554 LEU A O 1
ATOM 4331 N N . ARG A 1 555 ? -24.433 -1.919 23.315 1.00 96.06 555 ARG A N 1
ATOM 4332 C CA . ARG A 1 555 ? -24.085 -2.689 24.515 1.00 96.06 555 ARG A CA 1
ATOM 4333 C C . ARG A 1 555 ? -24.847 -4.006 24.576 1.00 96.06 555 ARG A C 1
ATOM 4335 O O . ARG A 1 555 ? -24.251 -5.003 24.964 1.00 96.06 555 ARG A O 1
ATOM 4342 N N . ALA A 1 556 ? -26.118 -4.020 24.178 1.00 94.25 556 ALA A N 1
ATOM 4343 C CA . ALA A 1 556 ? -26.893 -5.254 24.063 1.00 94.25 556 ALA A CA 1
ATOM 4344 C C . ALA A 1 556 ? -26.308 -6.215 23.013 1.00 94.25 556 ALA A C 1
ATOM 4346 O O . ALA A 1 556 ? -26.562 -7.413 23.082 1.00 94.25 556 ALA A O 1
ATOM 4347 N N . ARG A 1 557 ? -25.495 -5.702 22.072 1.00 94.56 557 ARG A N 1
ATOM 4348 C CA . ARG A 1 557 ? -24.807 -6.514 21.061 1.00 94.56 557 ARG A CA 1
ATOM 4349 C C . ARG A 1 557 ? -23.442 -7.069 21.479 1.00 94.56 557 ARG A C 1
ATOM 4351 O O . ARG A 1 557 ? -22.788 -7.723 20.675 1.00 94.56 557 ARG A O 1
ATOM 4358 N N . ILE A 1 558 ? -22.967 -6.760 22.681 1.00 94.94 558 ILE A N 1
ATOM 4359 C CA . ILE A 1 558 ? -21.698 -7.298 23.183 1.00 94.94 558 ILE A CA 1
ATOM 4360 C C . ILE A 1 558 ? -21.958 -8.706 23.721 1.00 94.94 558 ILE A C 1
ATOM 4362 O O . ILE A 1 558 ? -22.919 -8.903 24.463 1.00 94.94 558 ILE A O 1
ATOM 4366 N N . GLU A 1 559 ? -21.108 -9.664 23.344 1.00 91.81 559 GLU A N 1
ATOM 4367 C CA . GLU A 1 559 ? -21.201 -11.058 23.795 1.00 91.81 559 GLU A CA 1
ATOM 4368 C C . GLU A 1 559 ? -21.357 -11.151 25.324 1.00 91.81 559 GLU A C 1
ATOM 4370 O O . GLU A 1 559 ? -20.642 -10.453 26.064 1.00 91.81 559 GLU A O 1
ATOM 4375 N N . PRO A 1 560 ? -22.260 -12.017 25.823 1.00 91.31 560 PRO A N 1
ATOM 4376 C CA . PRO A 1 560 ? -22.403 -12.252 27.252 1.00 91.31 560 PRO A CA 1
ATOM 4377 C C . PRO A 1 560 ? -21.056 -12.620 27.891 1.00 91.31 560 PRO A C 1
ATOM 4379 O O . PRO A 1 560 ? -20.360 -13.520 27.435 1.00 91.31 560 PRO A O 1
ATOM 4382 N N . GLY A 1 561 ? -20.680 -11.914 28.961 1.00 91.06 561 GLY A N 1
ATOM 4383 C CA . GLY A 1 561 ? -19.414 -12.134 29.674 1.00 91.06 561 GLY A CA 1
ATOM 4384 C C . GLY A 1 561 ? -18.229 -11.290 29.188 1.00 91.06 561 GLY A C 1
ATOM 4385 O O . GLY A 1 561 ? -17.184 -11.290 29.837 1.00 91.06 561 GLY A O 1
ATOM 4386 N N . VAL A 1 562 ? -18.370 -10.517 28.106 1.00 92.44 562 VAL A N 1
ATOM 4387 C CA . VAL A 1 562 ? -17.338 -9.553 27.703 1.00 92.44 562 VAL A CA 1
ATOM 4388 C C . VAL A 1 562 ? -17.474 -8.260 28.513 1.00 92.44 562 VAL A C 1
ATOM 4390 O O . VAL A 1 562 ? -18.414 -7.481 28.346 1.00 92.44 562 VAL A O 1
ATOM 4393 N N . ASP A 1 563 ? -16.487 -7.998 29.370 1.00 94.56 563 ASP A N 1
ATOM 4394 C CA . ASP A 1 563 ? -16.416 -6.760 30.147 1.00 94.56 563 ASP A CA 1
ATOM 4395 C C . ASP A 1 563 ? -16.234 -5.530 29.250 1.00 94.56 563 ASP A C 1
ATOM 4397 O O . ASP A 1 563 ? -15.277 -5.432 28.473 1.00 94.56 563 ASP A O 1
ATOM 4401 N N . VAL A 1 564 ? -17.110 -4.538 29.428 1.00 96.12 564 VAL A N 1
ATOM 4402 C CA . VAL A 1 564 ? -16.995 -3.223 28.786 1.00 96.12 564 VAL A CA 1
ATOM 4403 C C . VAL A 1 564 ? -16.141 -2.309 29.669 1.00 96.12 564 VAL A C 1
ATOM 4405 O O . VAL A 1 564 ? -16.577 -1.956 30.770 1.00 96.12 564 VAL A O 1
ATOM 4408 N N . PRO A 1 565 ? -14.939 -1.893 29.227 1.00 95.44 565 PRO A N 1
ATOM 4409 C CA . PRO A 1 565 ? -14.085 -1.010 30.012 1.00 95.44 565 PRO A CA 1
ATOM 4410 C C . PRO A 1 565 ? -14.761 0.328 30.334 1.00 95.44 565 PRO A C 1
ATOM 4412 O O . PRO A 1 565 ? -15.564 0.841 29.557 1.00 95.44 565 PRO A O 1
ATOM 4415 N N . LYS A 1 566 ? -14.400 0.934 31.472 1.00 94.62 566 LYS A N 1
ATOM 4416 C CA . LYS A 1 566 ? -14.944 2.242 31.891 1.00 94.62 566 LYS A CA 1
ATOM 4417 C C . LYS A 1 566 ? -14.581 3.378 30.927 1.00 94.62 566 LYS A C 1
ATOM 4419 O O . LYS A 1 566 ? -15.312 4.358 30.856 1.00 94.62 566 LYS A O 1
ATOM 4424 N N . ASP A 1 567 ? -13.469 3.245 30.209 1.00 93.88 567 ASP A N 1
ATOM 4425 C CA . ASP A 1 567 ? -12.990 4.180 29.187 1.00 93.88 567 ASP A CA 1
ATOM 4426 C C . ASP A 1 567 ? -13.484 3.824 27.774 1.00 93.88 567 ASP A C 1
ATOM 4428 O O . ASP A 1 567 ? -12.904 4.265 26.783 1.00 93.88 567 ASP A O 1
ATOM 4432 N N . ALA A 1 568 ? -14.523 2.994 27.659 1.00 96.94 568 ALA A N 1
ATOM 4433 C CA . ALA A 1 568 ? -15.152 2.725 26.379 1.00 96.94 568 ALA A CA 1
ATOM 4434 C C . ALA A 1 568 ? -15.999 3.924 25.915 1.00 96.94 568 ALA A C 1
ATOM 4436 O O . ALA A 1 568 ? -16.696 4.573 26.699 1.00 96.94 568 ALA A O 1
ATOM 4437 N N . HIS A 1 569 ? -15.955 4.192 24.614 1.00 97.00 569 HIS A N 1
ATOM 4438 C CA . HIS A 1 569 ? -16.617 5.316 23.960 1.00 97.00 569 HIS A CA 1
ATOM 4439 C C . HIS A 1 569 ? -17.438 4.833 22.765 1.00 97.00 569 HIS A C 1
ATOM 4441 O O . HIS A 1 569 ? -17.175 3.766 22.211 1.00 97.00 569 HIS A O 1
ATOM 4447 N N . LEU A 1 570 ? -18.412 5.636 22.342 1.00 97.88 570 LEU A N 1
ATOM 4448 C CA . LEU A 1 570 ? -19.016 5.472 21.025 1.00 97.88 570 LEU A CA 1
ATOM 4449 C C . LEU A 1 570 ? -18.039 5.969 19.965 1.00 97.88 570 LEU A C 1
ATOM 4451 O O . LEU A 1 570 ? -17.316 6.939 20.190 1.00 97.88 570 LEU A O 1
ATOM 4455 N N . ALA A 1 571 ? -18.042 5.332 18.803 1.00 97.50 571 ALA A N 1
ATOM 4456 C CA . ALA A 1 571 ? -17.307 5.782 17.637 1.00 97.50 571 ALA A CA 1
ATOM 4457 C C . ALA A 1 571 ? -18.181 5.729 16.389 1.00 97.50 571 ALA A C 1
ATOM 4459 O O . ALA A 1 571 ? -18.888 4.745 16.164 1.00 97.50 571 ALA A O 1
ATOM 4460 N N . LEU A 1 572 ? -18.069 6.769 15.565 1.00 97.38 572 LEU A N 1
ATOM 4461 C CA . LEU A 1 572 ? -18.499 6.743 14.176 1.00 97.38 572 LEU A CA 1
ATOM 4462 C C . LEU A 1 572 ? -17.333 6.242 13.323 1.00 97.38 572 LEU A C 1
ATOM 4464 O O . LEU A 1 572 ? -16.221 6.777 13.373 1.00 97.38 572 LEU A O 1
ATOM 4468 N N . LEU A 1 573 ? -17.594 5.193 12.559 1.00 97.00 573 LEU A N 1
ATOM 4469 C CA . LEU A 1 573 ? -16.623 4.466 11.761 1.00 97.00 573 LEU A CA 1
ATOM 4470 C C . LEU A 1 573 ? -16.997 4.566 10.281 1.00 97.00 573 LEU A C 1
ATOM 4472 O O . LEU A 1 573 ? -18.177 4.591 9.938 1.00 97.00 573 LEU A O 1
AT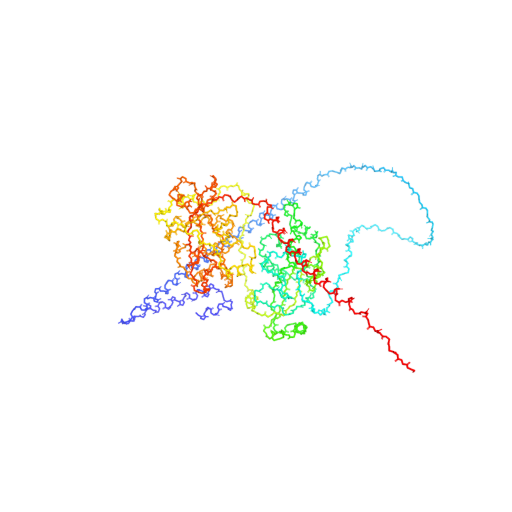OM 4476 N N . LEU A 1 574 ? -15.994 4.556 9.409 1.00 96.38 574 LEU A N 1
ATOM 4477 C CA . LEU A 1 574 ? -16.158 4.609 7.962 1.00 96.38 574 LEU A CA 1
ATOM 4478 C C . LEU A 1 574 ? -15.408 3.465 7.287 1.00 96.38 574 LEU A C 1
ATOM 4480 O O . LEU A 1 574 ? -14.209 3.273 7.513 1.00 96.38 574 LEU A O 1
ATOM 4484 N N . GLY A 1 575 ? -16.106 2.729 6.430 1.00 95.38 575 GLY A N 1
ATOM 4485 C CA . GLY A 1 575 ? -15.538 1.653 5.626 1.00 95.38 575 GLY A CA 1
ATOM 4486 C C . GLY A 1 575 ? -15.967 1.760 4.170 1.00 95.38 575 GLY A C 1
ATOM 4487 O O . GLY A 1 575 ? -17.095 2.143 3.872 1.00 95.38 575 GLY A O 1
ATOM 4488 N N . VAL A 1 576 ? -15.065 1.401 3.255 1.00 96.38 576 VAL A N 1
ATOM 4489 C CA . VAL A 1 576 ? -15.454 1.042 1.884 1.00 96.38 576 VAL A CA 1
ATOM 4490 C C . VAL A 1 576 ? -15.970 -0.386 1.939 1.00 96.38 576 VAL A C 1
ATOM 4492 O O . VAL A 1 576 ? -15.247 -1.259 2.392 1.00 96.38 576 VAL A O 1
ATOM 4495 N N . GLU A 1 577 ? -17.187 -0.643 1.512 1.00 96.25 577 GLU A N 1
ATOM 4496 C CA . GLU A 1 577 ? -17.803 -1.965 1.507 1.00 96.25 577 GLU A CA 1
ATOM 4497 C C . GLU A 1 577 ? -17.927 -2.484 0.073 1.00 96.25 577 GLU A C 1
ATOM 4499 O O . GLU A 1 577 ? -18.035 -1.696 -0.870 1.00 96.25 577 GLU A O 1
ATOM 4504 N N . CYS A 1 578 ? -17.910 -3.806 -0.083 1.00 96.56 578 CYS A N 1
ATOM 4505 C CA . CYS A 1 578 ? -18.398 -4.467 -1.289 1.00 96.56 578 CYS A CA 1
ATOM 4506 C C . CYS A 1 578 ? -19.837 -4.906 -1.001 1.00 96.56 578 CYS A C 1
ATOM 4508 O O . CYS A 1 578 ? -20.085 -5.496 0.049 1.00 96.56 578 CYS A O 1
ATOM 4510 N N . VAL A 1 579 ? -20.776 -4.587 -1.889 1.00 96.31 579 VAL A N 1
ATOM 4511 C CA . VAL A 1 579 ? -22.205 -4.873 -1.686 1.00 96.31 579 VAL A CA 1
ATOM 4512 C C . VAL A 1 579 ? -22.423 -6.381 -1.564 1.00 96.31 579 VAL A C 1
ATOM 4514 O O . VAL A 1 579 ? -21.924 -7.143 -2.393 1.00 96.31 579 VAL A O 1
ATOM 4517 N N . GLY A 1 580 ? -23.148 -6.803 -0.527 1.00 95.06 580 GLY A N 1
ATOM 4518 C CA . GLY A 1 580 ? -23.350 -8.213 -0.176 1.00 95.06 580 GLY A CA 1
ATOM 4519 C C . GLY A 1 580 ? -22.220 -8.811 0.671 1.00 95.06 580 GLY A C 1
ATOM 4520 O O . GLY A 1 580 ? -22.289 -9.977 1.042 1.00 95.06 580 GLY A O 1
ATOM 4521 N N . MET A 1 581 ? -21.188 -8.024 0.982 1.00 95.50 581 MET A N 1
ATOM 4522 C CA . MET A 1 581 ? -20.010 -8.412 1.764 1.00 95.50 581 MET A CA 1
ATOM 4523 C C . MET A 1 581 ? -19.737 -7.415 2.899 1.00 95.50 581 MET A C 1
ATOM 4525 O O . MET A 1 581 ? -18.593 -7.254 3.328 1.00 95.50 581 MET A O 1
ATOM 4529 N N . GLU A 1 582 ? -20.769 -6.708 3.367 1.00 94.69 582 GLU A N 1
ATOM 4530 C CA . GLU A 1 582 ? -20.669 -5.765 4.479 1.00 94.69 582 GLU A CA 1
ATOM 4531 C C . GLU A 1 582 ? -20.329 -6.484 5.790 1.00 94.69 582 GLU A C 1
ATOM 4533 O O . GLU A 1 582 ? -19.482 -6.026 6.550 1.00 94.69 582 GLU A O 1
ATOM 4538 N N . GLU A 1 583 ? -20.962 -7.617 6.073 1.00 94.38 583 GLU A N 1
ATOM 4539 C CA . GLU A 1 583 ? -20.721 -8.425 7.276 1.00 94.38 583 GLU A CA 1
ATOM 4540 C C . GLU A 1 583 ? -20.420 -9.866 6.848 1.00 94.38 583 GLU A C 1
ATOM 4542 O O . GLU A 1 583 ? -21.254 -10.753 7.007 1.00 94.38 583 GLU A O 1
ATOM 4547 N N . PRO A 1 584 ? -19.258 -10.094 6.209 1.00 95.44 584 PRO A N 1
ATOM 4548 C CA . PRO A 1 584 ? -18.964 -11.366 5.576 1.00 95.44 584 PRO A CA 1
ATOM 4549 C C . PRO A 1 584 ? -18.699 -12.451 6.621 1.00 95.44 584 PRO A C 1
ATOM 4551 O O . PRO A 1 584 ? -18.133 -12.184 7.684 1.00 95.44 584 PRO A O 1
ATOM 4554 N N . THR A 1 585 ? -19.069 -13.684 6.288 1.00 95.50 585 THR A N 1
ATOM 4555 C CA . THR A 1 585 ? -18.590 -14.890 6.970 1.00 95.50 585 THR A CA 1
ATOM 4556 C C . THR A 1 585 ? -17.445 -15.511 6.173 1.00 95.50 585 THR A C 1
ATOM 4558 O O . THR A 1 585 ? -17.167 -15.126 5.031 1.00 95.50 585 THR A O 1
ATOM 4561 N N . ARG A 1 586 ? -16.769 -16.504 6.752 1.00 93.12 586 ARG A N 1
ATOM 4562 C CA . ARG A 1 586 ? -15.658 -17.199 6.089 1.00 93.12 586 ARG A CA 1
ATOM 4563 C C . ARG A 1 586 ? -16.094 -17.922 4.807 1.00 93.12 586 ARG A C 1
ATOM 4565 O O . ARG A 1 586 ? -15.290 -18.057 3.883 1.00 93.12 586 ARG A O 1
ATOM 4572 N N . GLU A 1 587 ? -17.348 -18.360 4.762 1.00 93.88 587 GLU A N 1
ATOM 4573 C CA . GLU A 1 587 ? -17.990 -19.094 3.667 1.00 93.88 587 GLU A CA 1
ATOM 4574 C C . GLU A 1 587 ? -18.632 -18.170 2.625 1.00 93.88 587 GLU A C 1
ATOM 4576 O O . GLU A 1 587 ? -19.092 -18.646 1.586 1.00 93.88 587 GLU A O 1
ATOM 4581 N N . ALA A 1 588 ? -18.684 -16.859 2.884 1.00 95.06 588 ALA A N 1
ATOM 4582 C CA . ALA A 1 588 ? -19.316 -15.914 1.979 1.00 95.06 588 ALA A CA 1
ATOM 4583 C C . ALA A 1 588 ? -18.632 -15.933 0.602 1.00 95.06 588 ALA A C 1
ATOM 4585 O O . ALA A 1 588 ? -17.405 -15.834 0.481 1.00 95.06 588 ALA A O 1
ATOM 4586 N N . GLN A 1 589 ? -19.443 -16.060 -0.449 1.00 94.19 589 GLN A N 1
ATOM 4587 C CA . GLN A 1 589 ? -18.950 -16.115 -1.818 1.00 94.19 589 GLN A CA 1
ATOM 4588 C C . GLN A 1 589 ? -18.518 -14.730 -2.287 1.00 94.19 589 GLN A C 1
ATOM 4590 O O . GLN A 1 589 ? -19.268 -13.755 -2.237 1.00 94.19 589 GLN A O 1
ATOM 4595 N N . VAL A 1 590 ? -17.286 -14.652 -2.775 1.00 92.31 590 VAL A N 1
ATOM 4596 C CA . VAL A 1 590 ? -16.723 -13.411 -3.286 1.00 92.31 590 VAL A CA 1
ATOM 4597 C C . VAL A 1 590 ? -17.148 -13.265 -4.741 1.00 92.31 590 VAL A C 1
ATOM 4599 O O . VAL A 1 590 ? -16.751 -14.059 -5.588 1.00 92.31 590 VAL A O 1
ATOM 4602 N N . GLN A 1 591 ? -17.911 -12.219 -5.051 1.00 93.69 591 GLN A N 1
ATOM 4603 C CA . GLN A 1 591 ? -18.307 -11.948 -6.433 1.00 93.69 591 GLN A CA 1
ATOM 4604 C C . GLN A 1 591 ? -17.080 -11.785 -7.353 1.00 93.69 591 GLN A C 1
ATOM 4606 O O . GLN A 1 591 ? -16.038 -11.254 -6.919 1.00 93.69 591 GLN A O 1
ATOM 4611 N N . PRO A 1 592 ? -17.186 -12.173 -8.635 1.00 92.62 592 PRO A N 1
ATOM 4612 C CA . PRO A 1 592 ? -16.170 -11.887 -9.635 1.00 92.62 592 PRO A CA 1
ATOM 4613 C C . PRO A 1 592 ? -15.832 -10.398 -9.692 1.00 92.62 592 PRO A C 1
ATOM 4615 O O . PRO A 1 592 ? -16.677 -9.529 -9.520 1.00 92.62 592 PRO A O 1
ATOM 4618 N N . VAL A 1 593 ? -14.563 -10.100 -9.951 1.00 88.88 593 VAL A N 1
ATOM 4619 C CA . VAL A 1 593 ? -13.981 -8.748 -10.017 1.00 88.88 593 VAL A CA 1
ATOM 4620 C C . VAL A 1 593 ? -14.873 -7.712 -10.708 1.00 88.88 593 VAL A C 1
ATOM 4622 O O . VAL A 1 593 ? -15.154 -6.668 -10.120 1.00 88.88 593 VAL A O 1
ATOM 4625 N N . GLY A 1 594 ? -15.288 -7.999 -11.944 1.00 89.12 594 GLY A N 1
ATOM 4626 C CA . GLY A 1 594 ? -16.044 -7.070 -12.786 1.00 89.12 594 GLY A CA 1
ATOM 4627 C C . GLY A 1 594 ? -17.498 -6.880 -12.358 1.00 89.12 594 GLY A C 1
ATOM 4628 O O . GLY A 1 594 ? -18.105 -5.883 -12.726 1.00 89.12 594 GLY A O 1
ATOM 4629 N N . GLU A 1 595 ? -18.031 -7.790 -11.544 1.00 95.06 595 GLU A N 1
ATOM 4630 C CA . GLU A 1 595 ? -19.421 -7.771 -11.076 1.00 95.06 595 GLU A CA 1
ATOM 4631 C C . GLU A 1 595 ? -19.576 -7.062 -9.728 1.00 95.06 595 GLU A C 1
ATOM 4633 O O . GLU A 1 595 ? -20.691 -6.814 -9.280 1.00 95.06 595 GLU A O 1
ATOM 4638 N N . ARG A 1 596 ? -18.464 -6.706 -9.075 1.00 95.69 596 ARG A N 1
ATOM 4639 C CA . ARG A 1 596 ? -18.488 -6.085 -7.750 1.00 95.69 596 ARG A CA 1
ATOM 4640 C C . ARG A 1 596 ? -19.064 -4.680 -7.794 1.00 95.69 596 ARG A C 1
ATOM 4642 O O . ARG A 1 596 ? -18.705 -3.854 -8.637 1.00 95.69 596 ARG A O 1
ATOM 4649 N N . TRP A 1 597 ? -19.842 -4.377 -6.766 1.00 97.75 597 TRP A N 1
ATOM 4650 C CA . TRP A 1 597 ? -20.306 -3.033 -6.460 1.00 97.75 597 TRP A CA 1
ATOM 4651 C C . TRP A 1 597 ? -19.689 -2.573 -5.148 1.00 97.75 597 TRP A C 1
ATOM 4653 O O . TRP A 1 597 ? -19.605 -3.332 -4.185 1.00 97.75 597 TRP A O 1
ATOM 4663 N N . TYR A 1 598 ? -19.250 -1.323 -5.115 1.00 97.62 598 TYR A N 1
ATOM 4664 C CA . TYR A 1 598 ? -18.584 -0.710 -3.979 1.00 97.62 598 TYR A CA 1
ATOM 4665 C C . TYR A 1 598 ? -19.448 0.410 -3.432 1.00 97.62 598 TYR A C 1
ATOM 4667 O O . TYR A 1 598 ? -20.029 1.180 -4.187 1.00 97.62 598 TYR A O 1
ATOM 4675 N N . THR A 1 599 ? -19.501 0.541 -2.117 1.00 97.62 599 THR A N 1
ATOM 4676 C CA . THR A 1 599 ? -20.199 1.648 -1.462 1.00 97.62 599 THR A CA 1
ATOM 4677 C C . THR A 1 599 ? -19.392 2.125 -0.270 1.00 97.62 599 THR A C 1
ATOM 4679 O O . THR A 1 599 ? -18.622 1.375 0.321 1.00 97.62 599 THR A O 1
ATOM 4682 N N . LEU A 1 600 ? -19.571 3.377 0.125 1.00 97.50 600 LEU A N 1
ATOM 4683 C CA . LEU A 1 600 ? -19.079 3.859 1.406 1.00 97.50 600 LEU A CA 1
ATOM 4684 C C . LEU A 1 600 ? -20.162 3.627 2.468 1.00 97.50 600 LEU A C 1
ATOM 4686 O O . LEU A 1 600 ? -21.316 3.971 2.226 1.00 97.50 600 LEU A O 1
ATOM 4690 N N . ARG A 1 601 ? -19.841 3.027 3.618 1.00 97.31 601 ARG A N 1
ATOM 4691 C CA . ARG A 1 601 ? -20.806 2.828 4.716 1.00 97.31 601 ARG A CA 1
ATOM 4692 C C . ARG A 1 601 ? -20.270 3.369 6.027 1.00 97.31 601 ARG A C 1
ATOM 4694 O O . ARG A 1 601 ? -19.096 3.203 6.364 1.00 97.31 601 ARG A O 1
ATOM 4701 N N . GLU A 1 602 ? -21.175 3.980 6.773 1.00 97.12 602 GLU A N 1
ATOM 4702 C CA . GLU A 1 602 ? -20.968 4.298 8.175 1.00 97.12 602 GLU A CA 1
ATOM 4703 C C . GLU A 1 602 ? -21.282 3.081 9.047 1.00 97.12 602 GLU A C 1
ATOM 4705 O O . GLU A 1 602 ? -22.212 2.313 8.783 1.00 97.12 602 GLU A O 1
ATOM 4710 N N . ARG A 1 603 ? -20.530 2.945 10.135 1.00 97.50 603 ARG A N 1
ATOM 4711 C CA . ARG A 1 603 ? -20.872 2.071 11.257 1.00 97.50 603 ARG A CA 1
ATOM 4712 C C . ARG A 1 603 ? -20.793 2.870 12.542 1.00 97.50 603 ARG A C 1
ATOM 4714 O O . ARG A 1 603 ? -19.940 3.742 12.681 1.00 97.50 603 ARG A O 1
ATOM 4721 N N . VAL A 1 604 ? -21.632 2.532 13.504 1.00 97.81 604 VAL A N 1
ATOM 4722 C CA . VAL A 1 604 ? -21.446 2.953 14.892 1.00 97.81 604 VAL A CA 1
ATOM 4723 C C . VAL A 1 604 ? -20.917 1.783 15.692 1.00 97.81 604 VAL A C 1
ATOM 4725 O O . VAL A 1 604 ? -21.308 0.647 15.444 1.00 97.81 604 VAL A O 1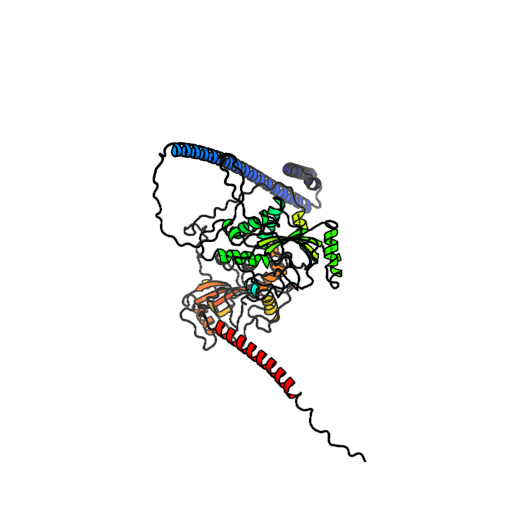
ATOM 4728 N N . GLY A 1 605 ? -20.015 2.030 16.632 1.00 97.75 605 GLY A N 1
ATOM 4729 C CA . GLY A 1 605 ? -19.485 0.966 17.476 1.00 97.75 605 GLY A CA 1
ATOM 4730 C C . GLY A 1 605 ? -19.057 1.442 18.850 1.00 97.75 605 GLY A C 1
ATOM 4731 O O . GLY A 1 605 ? -18.811 2.630 19.057 1.00 97.75 605 GLY A O 1
ATOM 4732 N N . ILE A 1 606 ? -18.960 0.501 19.787 1.00 98.25 606 ILE A N 1
ATOM 4733 C CA . ILE A 1 606 ? -18.314 0.738 21.079 1.00 98.25 606 ILE A CA 1
ATOM 4734 C C . ILE A 1 606 ? -16.831 0.423 20.912 1.00 98.25 606 ILE A C 1
ATOM 4736 O O . ILE A 1 606 ? -16.457 -0.708 20.598 1.00 98.25 606 ILE A O 1
ATOM 4740 N N . VAL A 1 607 ? -15.982 1.424 21.128 1.00 97.50 607 VAL A N 1
ATOM 4741 C CA . VAL A 1 607 ? -14.525 1.292 21.071 1.00 97.50 607 VAL A CA 1
ATOM 4742 C C . VAL A 1 607 ? -13.918 1.428 22.456 1.00 97.50 607 VAL A C 1
ATOM 4744 O O . VAL A 1 607 ? -14.350 2.250 23.258 1.00 97.50 607 VAL A O 1
ATOM 4747 N N . ALA A 1 608 ? -12.879 0.650 22.726 1.00 96.25 608 ALA A N 1
ATOM 4748 C CA . ALA A 1 608 ? -12.080 0.755 23.940 1.00 96.25 608 ALA A CA 1
ATOM 4749 C C . ALA A 1 608 ? -10.593 0.748 23.591 1.00 96.25 608 ALA A C 1
ATOM 4751 O O . ALA A 1 608 ? -10.193 0.263 22.526 1.00 96.25 608 ALA A O 1
ATOM 4752 N N . LYS A 1 609 ? -9.746 1.250 24.494 1.00 92.94 609 LYS A N 1
ATOM 4753 C CA . LYS A 1 609 ? -8.298 1.119 24.323 1.00 92.94 609 LYS A CA 1
ATOM 4754 C C . LYS A 1 609 ? -7.931 -0.361 24.305 1.00 92.94 609 LYS A C 1
ATOM 4756 O O . LYS A 1 609 ? -8.241 -1.114 25.228 1.00 92.94 609 LYS A O 1
ATOM 4761 N N . ALA A 1 610 ? -7.249 -0.785 23.249 1.00 87.62 610 ALA A N 1
ATOM 4762 C CA . ALA A 1 610 ? -6.678 -2.113 23.187 1.00 87.62 610 ALA A CA 1
ATOM 4763 C C . ALA A 1 610 ? -5.674 -2.236 24.338 1.00 87.62 610 ALA A C 1
ATOM 4765 O O . ALA A 1 610 ? -4.687 -1.495 24.394 1.00 87.62 610 ALA A O 1
ATOM 4766 N N . LYS A 1 611 ? -5.916 -3.171 25.267 1.00 82.88 611 LYS A N 1
ATOM 4767 C CA . LYS A 1 611 ? -4.898 -3.557 26.247 1.00 82.88 611 LYS A CA 1
ATOM 4768 C C . LYS A 1 611 ? -3.698 -4.003 25.426 1.00 82.88 611 LYS A C 1
ATOM 4770 O O . LYS A 1 611 ? -3.784 -5.015 24.731 1.00 82.88 611 LYS A O 1
ATOM 4775 N N . ARG A 1 612 ? -2.611 -3.222 25.438 1.00 69.94 612 ARG A N 1
ATOM 4776 C CA . ARG A 1 612 ? -1.382 -3.626 24.762 1.00 69.94 612 ARG A CA 1
ATOM 4777 C C . ARG A 1 612 ? -1.033 -4.995 25.336 1.00 69.94 612 ARG A C 1
ATOM 4779 O O . ARG A 1 612 ? -0.663 -5.090 26.503 1.00 69.94 612 ARG A O 1
ATOM 4786 N N . GLN A 1 613 ? -1.158 -6.050 24.537 1.00 57.56 613 GLN A N 1
ATOM 4787 C CA . GLN A 1 613 ? -0.578 -7.344 24.868 1.00 57.56 613 GLN A CA 1
ATOM 4788 C C . GLN A 1 613 ? 0.941 -7.212 24.705 1.00 57.56 613 GLN A C 1
ATOM 4790 O O . GLN A 1 613 ? 1.541 -7.778 23.796 1.00 57.56 613 GLN A O 1
ATOM 4795 N N . VAL A 1 614 ? 1.565 -6.374 25.538 1.00 44.62 614 VAL A N 1
ATOM 4796 C CA . VAL A 1 614 ? 3.013 -6.209 25.593 1.00 44.62 614 VAL A CA 1
ATOM 4797 C C . VAL A 1 614 ? 3.561 -7.548 26.078 1.00 44.62 614 VAL A C 1
ATOM 4799 O O . VAL A 1 614 ? 3.390 -7.919 27.233 1.00 44.62 614 VAL A O 1
ATOM 4802 N N . GLY A 1 615 ? 4.139 -8.329 25.168 1.00 46.91 615 GLY A N 1
ATOM 4803 C CA . GLY A 1 615 ? 4.997 -9.468 25.504 1.00 46.91 615 GLY A CA 1
ATOM 4804 C C . GLY A 1 615 ? 4.388 -10.872 25.441 1.00 46.91 615 GLY A C 1
ATOM 4805 O O . GLY A 1 615 ? 5.140 -11.807 25.183 1.00 46.91 615 GLY A O 1
ATOM 4806 N N . LYS A 1 616 ? 3.070 -11.073 25.601 1.00 48.69 616 LYS A N 1
ATOM 4807 C CA . LYS A 1 616 ? 2.521 -12.449 25.637 1.00 48.69 616 LYS A CA 1
ATOM 4808 C C . LYS A 1 616 ? 2.478 -13.137 24.268 1.00 48.69 616 LYS A C 1
ATOM 4810 O O . LYS A 1 616 ? 3.034 -14.220 24.159 1.00 48.69 616 LYS A O 1
ATOM 4815 N N . ARG A 1 617 ? 1.935 -12.499 23.218 1.00 51.72 617 ARG A N 1
ATOM 4816 C CA . ARG A 1 617 ? 1.818 -13.107 21.869 1.00 51.72 617 ARG A CA 1
ATOM 4817 C C . ARG A 1 617 ? 3.164 -13.470 21.228 1.00 51.72 617 ARG A C 1
ATOM 4819 O O . ARG A 1 617 ? 3.249 -14.492 20.564 1.00 51.72 617 ARG A O 1
ATOM 4826 N N . ARG A 1 618 ? 4.224 -12.679 21.457 1.00 52.69 618 ARG A N 1
ATOM 4827 C CA . ARG A 1 618 ? 5.579 -13.027 20.983 1.00 52.69 618 ARG A CA 1
ATOM 4828 C C . ARG A 1 618 ? 6.132 -14.274 21.676 1.00 52.69 618 ARG A C 1
ATOM 4830 O O . ARG A 1 618 ? 6.780 -15.066 21.014 1.00 52.69 618 ARG A O 1
ATOM 4837 N N . ARG A 1 619 ? 5.848 -14.467 22.971 1.00 54.19 619 ARG A N 1
ATOM 4838 C CA . ARG A 1 619 ? 6.220 -15.697 23.684 1.00 54.19 619 ARG A CA 1
ATOM 4839 C C . ARG A 1 619 ? 5.385 -16.893 23.235 1.00 54.19 619 ARG A C 1
ATOM 4841 O O . ARG A 1 619 ? 5.958 -17.941 23.020 1.00 54.19 619 ARG A O 1
ATOM 4848 N N . THR A 1 620 ? 4.072 -16.751 23.050 1.00 57.53 620 THR A N 1
ATOM 4849 C CA . THR A 1 620 ? 3.218 -17.890 22.649 1.00 57.53 620 THR A CA 1
ATOM 4850 C C . THR A 1 620 ? 3.492 -18.357 21.223 1.00 57.53 620 THR A C 1
ATOM 4852 O O . THR A 1 620 ? 3.529 -19.554 20.994 1.00 57.53 620 THR A O 1
ATOM 4855 N N . ALA A 1 621 ? 3.731 -17.434 20.284 1.00 59.31 621 ALA A N 1
ATOM 4856 C CA . ALA A 1 621 ? 4.109 -17.800 18.918 1.00 59.31 621 ALA A CA 1
ATOM 4857 C C . ALA A 1 621 ? 5.502 -18.450 18.859 1.00 59.31 621 ALA A C 1
ATOM 4859 O O . ALA A 1 621 ? 5.665 -19.439 18.162 1.00 59.31 621 ALA A O 1
ATOM 4860 N N . ALA A 1 622 ? 6.470 -17.944 19.635 1.00 65.62 622 ALA A N 1
ATOM 4861 C CA . ALA A 1 622 ? 7.793 -18.561 19.731 1.00 65.62 622 ALA A CA 1
ATOM 4862 C C . ALA A 1 622 ? 7.738 -19.959 20.369 1.00 65.62 622 ALA A C 1
ATOM 4864 O O . ALA A 1 622 ? 8.396 -20.863 19.880 1.00 65.62 622 ALA A O 1
ATOM 4865 N N . ILE A 1 623 ? 6.919 -20.147 21.412 1.00 74.62 623 ILE A N 1
ATOM 4866 C CA . ILE A 1 623 ? 6.717 -21.457 22.051 1.00 74.62 623 ILE A CA 1
ATOM 4867 C C . ILE A 1 623 ? 6.041 -22.437 21.081 1.00 74.62 623 ILE A C 1
ATOM 4869 O O . ILE A 1 623 ? 6.469 -23.578 20.998 1.00 74.62 623 ILE A O 1
ATOM 4873 N N . ALA A 1 624 ? 5.037 -21.997 20.315 1.00 77.44 624 ALA A N 1
ATOM 4874 C CA . ALA A 1 624 ? 4.369 -22.847 19.327 1.00 77.44 624 ALA A CA 1
ATOM 4875 C C . ALA A 1 624 ? 5.292 -23.233 18.153 1.00 77.44 624 ALA A C 1
ATOM 4877 O O . ALA A 1 624 ? 5.291 -24.386 17.741 1.00 77.44 624 ALA A O 1
ATOM 4878 N N . GLU A 1 625 ? 6.112 -22.302 17.643 1.00 80.62 625 GLU A N 1
ATOM 4879 C CA . GLU A 1 625 ? 7.135 -22.617 16.628 1.00 80.62 625 GLU A CA 1
ATOM 4880 C C . GLU A 1 625 ? 8.211 -23.570 17.174 1.00 80.62 625 GLU A C 1
ATOM 4882 O O . GLU A 1 625 ? 8.678 -24.450 16.453 1.00 80.62 625 GLU A O 1
ATOM 4887 N N . GLU A 1 626 ? 8.604 -23.418 18.440 1.00 85.25 626 GLU A N 1
ATOM 4888 C CA . GLU A 1 626 ? 9.568 -24.301 19.103 1.00 85.25 626 GLU A CA 1
ATOM 4889 C C . GLU A 1 626 ? 8.995 -25.712 19.323 1.00 85.25 626 GLU A C 1
ATOM 4891 O O . GLU A 1 626 ? 9.702 -26.701 19.132 1.00 85.25 626 GLU A O 1
ATOM 4896 N N . GLU A 1 627 ? 7.709 -25.821 19.660 1.00 87.88 627 GLU A N 1
ATOM 4897 C CA . GLU A 1 627 ? 7.003 -27.094 19.828 1.00 87.88 627 GLU A CA 1
ATOM 4898 C C . GLU A 1 627 ? 6.819 -27.820 18.484 1.00 87.88 627 GLU A C 1
ATOM 4900 O O . GLU A 1 627 ? 7.166 -28.997 18.383 1.00 87.88 627 GLU A O 1
ATOM 4905 N N . GLU A 1 628 ? 6.434 -27.106 17.419 1.00 87.81 628 GLU A N 1
ATOM 4906 C CA . GLU A 1 628 ? 6.350 -27.666 16.060 1.00 87.81 628 GLU A CA 1
ATOM 4907 C C . GLU A 1 628 ? 7.730 -28.120 15.544 1.00 87.81 628 GLU A C 1
ATOM 4909 O O . GLU A 1 628 ? 7.867 -29.195 14.957 1.00 87.81 628 GLU A O 1
ATOM 4914 N N . GLN A 1 629 ? 8.795 -27.347 15.797 1.00 86.19 629 GLN A N 1
ATOM 4915 C CA . GLN A 1 629 ? 10.161 -27.770 15.462 1.00 86.19 629 GLN A CA 1
ATOM 4916 C C . GLN A 1 629 ? 10.605 -28.998 16.263 1.00 86.19 629 GLN A C 1
ATOM 4918 O O . GLN A 1 629 ? 11.343 -29.837 15.741 1.00 86.19 629 GLN A O 1
ATOM 4923 N N . ARG A 1 630 ? 10.175 -29.120 17.521 1.00 90.25 630 ARG A N 1
ATOM 4924 C CA . ARG A 1 630 ? 10.494 -30.269 18.372 1.00 90.25 630 ARG A CA 1
ATOM 4925 C C . ARG A 1 630 ? 9.774 -31.535 17.914 1.00 90.25 630 ARG A C 1
ATOM 4927 O O . ARG A 1 630 ? 10.378 -32.603 17.966 1.00 90.25 630 ARG A O 1
ATOM 4934 N N . GLU A 1 631 ? 8.533 -31.424 17.448 1.00 89.12 631 GLU A N 1
ATOM 4935 C CA . GLU A 1 631 ? 7.801 -32.546 16.851 1.00 89.12 631 GLU A CA 1
ATOM 4936 C C . GLU A 1 631 ? 8.440 -33.013 15.543 1.00 89.12 631 GLU A C 1
ATOM 4938 O O . GLU A 1 631 ? 8.667 -34.209 15.384 1.00 89.12 631 GLU A O 1
ATOM 4943 N N . ARG A 1 632 ? 8.847 -32.089 14.661 1.00 88.00 632 ARG A N 1
ATOM 4944 C CA . ARG A 1 632 ? 9.573 -32.445 13.426 1.00 88.00 632 ARG A CA 1
ATOM 4945 C C . ARG A 1 632 ? 10.875 -33.193 13.715 1.00 88.00 632 ARG A C 1
ATOM 4947 O O . ARG A 1 632 ? 11.111 -34.248 13.147 1.00 88.00 632 ARG A O 1
ATOM 4954 N N . ARG A 1 633 ? 11.669 -32.719 14.682 1.00 87.44 633 ARG A N 1
ATOM 4955 C CA . ARG A 1 633 ? 12.907 -33.407 15.097 1.00 87.44 633 ARG A CA 1
ATOM 4956 C C . ARG A 1 633 ? 12.663 -34.789 15.705 1.00 87.44 633 ARG A C 1
ATOM 4958 O O . ARG A 1 633 ? 13.537 -35.640 15.615 1.00 87.44 633 ARG A O 1
ATOM 4965 N N . ARG A 1 634 ? 11.519 -35.008 16.362 1.00 86.31 634 ARG A N 1
ATOM 4966 C CA . ARG A 1 634 ? 11.145 -36.330 16.890 1.00 86.31 634 ARG A CA 1
ATOM 4967 C C . ARG A 1 634 ? 10.729 -37.289 15.782 1.00 86.31 634 ARG A C 1
ATOM 4969 O O . ARG A 1 634 ? 11.067 -38.460 15.883 1.00 86.31 634 ARG A O 1
ATOM 4976 N N . ALA A 1 635 ? 10.029 -36.800 14.761 1.00 82.19 635 ALA A N 1
ATOM 4977 C CA . ALA A 1 635 ? 9.685 -37.601 13.591 1.00 82.19 635 ALA A CA 1
ATOM 4978 C C . ALA A 1 635 ? 10.954 -38.036 12.837 1.00 82.19 635 ALA A C 1
ATOM 4980 O O . ALA A 1 635 ? 11.145 -39.226 12.624 1.00 82.19 635 ALA A O 1
ATOM 4981 N N . ASP A 1 636 ? 11.874 -37.103 12.574 1.00 80.25 636 ASP A N 1
ATOM 4982 C CA . ASP A 1 636 ? 13.125 -37.401 11.859 1.00 80.25 636 ASP A CA 1
ATOM 4983 C C . ASP A 1 636 ? 14.062 -38.342 12.650 1.00 80.25 636 ASP A C 1
ATOM 4985 O O . ASP A 1 636 ? 14.806 -39.121 12.061 1.00 80.25 636 ASP A O 1
ATOM 4989 N N . ALA A 1 637 ? 14.042 -38.284 13.988 1.00 77.31 637 ALA A N 1
ATOM 4990 C CA . ALA A 1 637 ? 14.839 -39.173 14.840 1.00 77.31 637 ALA A CA 1
ATOM 4991 C C . ALA A 1 637 ? 14.232 -40.581 14.987 1.00 77.31 637 ALA A C 1
ATOM 4993 O O . ALA A 1 637 ? 14.970 -41.529 15.232 1.00 77.31 637 ALA A O 1
ATOM 4994 N N . GLY A 1 638 ? 12.908 -40.716 14.856 1.00 70.44 638 GLY A N 1
ATOM 4995 C CA . GLY A 1 638 ? 12.222 -42.008 14.926 1.00 70.44 638 GLY A CA 1
ATOM 4996 C C . GLY A 1 638 ? 12.477 -42.893 13.705 1.00 70.44 638 GLY A C 1
ATOM 4997 O O . GLY A 1 638 ? 12.565 -44.107 13.858 1.00 70.44 638 GLY A O 1
ATOM 4998 N N . ASP A 1 639 ? 12.660 -42.294 12.525 1.00 64.38 639 ASP A N 1
ATOM 4999 C CA . ASP A 1 639 ? 12.983 -43.042 11.302 1.00 64.38 639 ASP A CA 1
ATOM 5000 C C . ASP A 1 639 ? 14.435 -43.555 11.305 1.00 64.38 639 ASP A C 1
ATOM 5002 O O . ASP A 1 639 ? 14.684 -44.685 10.907 1.00 64.38 639 ASP A O 1
ATOM 5006 N N . GLN A 1 640 ? 15.390 -42.806 11.873 1.00 59.66 640 GLN A N 1
ATOM 5007 C CA . GLN A 1 640 ? 16.794 -43.255 11.960 1.00 59.66 640 GLN A CA 1
ATOM 5008 C C . GLN A 1 640 ? 17.023 -44.417 12.933 1.00 59.66 640 GLN A C 1
ATOM 5010 O O . GLN A 1 640 ? 18.052 -45.082 12.854 1.00 59.66 640 GLN A O 1
ATOM 5015 N N . GLN A 1 641 ? 16.100 -44.637 13.870 1.00 57.09 641 GLN A N 1
ATOM 5016 C CA . GLN A 1 641 ? 16.213 -45.710 14.856 1.00 57.09 641 GLN A CA 1
ATOM 5017 C C . GLN A 1 641 ? 15.605 -47.028 14.353 1.00 57.09 641 GLN A C 1
ATOM 5019 O O . GLN A 1 641 ? 15.991 -48.082 14.837 1.00 57.09 641 GLN A O 1
ATOM 5024 N N . ARG A 1 642 ? 14.709 -46.978 13.355 1.00 56.84 642 ARG A N 1
ATOM 5025 C CA . ARG A 1 642 ? 14.189 -48.175 12.673 1.00 56.84 642 ARG A CA 1
ATOM 5026 C C . ARG A 1 642 ? 15.175 -48.747 11.664 1.00 56.84 642 ARG A C 1
ATOM 5028 O O . ARG A 1 642 ? 15.346 -49.954 11.628 1.00 56.84 642 ARG A O 1
ATOM 5035 N N . ASP A 1 643 ? 15.893 -47.889 10.946 1.00 57.03 643 ASP A N 1
ATOM 5036 C CA . ASP A 1 643 ? 16.896 -48.331 9.968 1.00 57.03 643 ASP A CA 1
ATOM 5037 C C . ASP A 1 643 ? 18.174 -48.918 10.618 1.00 57.03 643 ASP A C 1
ATOM 5039 O O . ASP A 1 643 ? 19.066 -49.356 9.904 1.00 57.03 643 ASP A O 1
ATOM 5043 N N . GLN A 1 644 ? 18.300 -48.913 11.954 1.00 55.12 644 GLN A N 1
ATOM 5044 C CA . GLN A 1 644 ? 19.410 -49.559 12.678 1.00 55.12 644 GLN A CA 1
ATOM 5045 C C . GLN A 1 644 ? 19.029 -50.880 13.357 1.00 55.12 644 GLN A C 1
ATOM 5047 O O . GLN A 1 644 ? 19.928 -51.635 13.706 1.00 55.12 644 GLN A O 1
ATOM 5052 N N . GLU A 1 645 ? 17.739 -51.169 13.555 1.00 55.44 645 GLU A N 1
ATOM 5053 C CA . GLU A 1 645 ? 17.300 -52.437 14.163 1.00 55.44 645 GLU A CA 1
ATOM 5054 C C . GLU A 1 645 ? 17.114 -53.555 13.118 1.00 55.44 645 GLU A C 1
ATOM 5056 O O . GLU A 1 645 ? 17.124 -54.723 13.491 1.00 55.44 645 GLU A O 1
ATOM 5061 N N . ASP A 1 646 ? 17.031 -53.224 11.823 1.00 54.88 646 ASP A N 1
ATOM 5062 C CA . ASP A 1 646 ? 16.851 -54.204 10.736 1.00 54.88 646 ASP A CA 1
ATOM 5063 C C . ASP A 1 646 ? 18.180 -54.755 10.150 1.00 54.88 646 ASP A C 1
ATOM 5065 O O . ASP A 1 646 ? 18.141 -55.629 9.288 1.00 54.88 646 ASP A O 1
ATOM 5069 N N . ASP A 1 647 ? 19.351 -54.297 10.623 1.00 55.06 647 ASP A N 1
ATOM 5070 C CA . ASP A 1 647 ? 20.681 -54.712 10.118 1.00 55.06 647 ASP A CA 1
ATOM 5071 C C . ASP A 1 647 ? 21.466 -55.642 11.088 1.00 55.06 647 ASP A C 1
ATOM 5073 O O . ASP A 1 647 ? 22.602 -56.012 10.791 1.00 55.06 647 ASP A O 1
ATOM 5077 N N . GLU A 1 648 ? 20.901 -56.047 12.238 1.00 56.53 648 GLU A N 1
ATOM 5078 C CA . GLU A 1 648 ? 21.584 -56.908 13.237 1.00 56.53 648 GLU A CA 1
ATOM 5079 C C . GLU A 1 648 ? 21.014 -58.349 13.370 1.00 56.53 648 GLU A C 1
ATOM 5081 O O . GLU A 1 648 ? 21.444 -59.083 14.257 1.00 56.53 648 GLU A O 1
ATOM 5086 N N . GLU A 1 649 ? 20.100 -58.804 12.496 1.00 56.22 649 GLU A N 1
ATOM 5087 C CA . GLU A 1 649 ? 19.453 -60.142 12.584 1.00 56.22 649 GLU A CA 1
ATOM 5088 C C . GLU A 1 649 ? 19.791 -61.147 11.447 1.00 56.22 649 GLU A C 1
ATOM 5090 O O . GLU A 1 649 ? 19.049 -62.103 11.225 1.00 56.22 649 GLU A O 1
ATOM 5095 N N . GLU A 1 650 ? 20.926 -61.019 10.750 1.00 56.50 650 GLU A N 1
ATOM 5096 C CA . GLU A 1 650 ? 21.401 -62.052 9.803 1.00 56.50 650 GLU A CA 1
ATOM 5097 C C . GLU A 1 650 ? 22.869 -62.424 10.060 1.00 56.50 650 GLU A C 1
ATOM 5099 O O . GLU A 1 650 ? 23.747 -61.964 9.347 1.00 56.50 650 GLU A O 1
ATOM 5104 N N . ASP A 1 651 ? 23.147 -63.239 11.082 1.00 55.53 651 ASP A N 1
ATOM 5105 C CA . ASP A 1 651 ? 24.386 -64.035 11.178 1.00 55.53 651 ASP A CA 1
ATOM 5106 C C . ASP A 1 651 ? 24.272 -65.039 12.342 1.00 55.53 651 ASP A C 1
ATOM 5108 O O . ASP A 1 651 ? 24.898 -64.866 13.380 1.00 55.53 651 ASP A O 1
ATOM 5112 N N . GLU A 1 652 ? 23.455 -66.086 12.206 1.00 56.91 652 GLU A N 1
ATOM 5113 C CA . GLU A 1 652 ? 23.600 -67.336 12.976 1.00 56.91 652 GLU A CA 1
ATOM 5114 C C . GLU A 1 652 ? 22.673 -68.407 12.374 1.00 56.91 652 GLU A C 1
ATOM 5116 O O . GLU A 1 652 ? 21.457 -68.296 12.487 1.00 56.91 652 GLU A O 1
ATOM 5121 N N . ASP A 1 653 ? 23.256 -69.369 11.638 1.00 53.12 653 ASP A N 1
ATOM 5122 C CA . ASP A 1 653 ? 22.878 -70.800 11.567 1.00 53.12 653 ASP A CA 1
ATOM 5123 C C . ASP A 1 653 ? 23.307 -71.441 10.223 1.00 53.12 653 ASP A C 1
ATOM 5125 O O . ASP A 1 653 ? 22.499 -71.681 9.324 1.00 53.12 653 ASP A O 1
ATOM 5129 N N . GLU A 1 654 ? 24.595 -71.790 10.093 1.00 54.38 654 GLU A N 1
ATOM 5130 C CA . GLU A 1 654 ? 25.030 -72.867 9.187 1.00 54.38 654 GLU A CA 1
ATOM 5131 C C . GLU A 1 654 ? 25.549 -74.053 10.018 1.00 54.38 654 GLU A C 1
ATOM 5133 O O . GLU A 1 654 ? 26.656 -74.038 10.560 1.00 54.38 654 GLU A O 1
ATOM 5138 N N . ASP A 1 655 ? 24.709 -75.085 10.115 1.00 57.91 655 ASP A N 1
ATOM 5139 C CA . ASP A 1 655 ? 25.029 -76.409 10.651 1.00 57.91 655 ASP A CA 1
ATOM 5140 C C . ASP A 1 655 ? 25.964 -77.211 9.710 1.00 57.91 655 ASP A C 1
ATOM 5142 O O . ASP A 1 655 ? 25.984 -76.994 8.493 1.00 57.91 655 ASP A O 1
ATOM 5146 N N . PRO A 1 656 ? 26.724 -78.191 10.241 1.00 59.97 656 PRO A N 1
ATOM 5147 C CA . PRO A 1 656 ? 27.757 -78.909 9.505 1.00 59.97 656 PRO A CA 1
ATOM 5148 C C . PRO A 1 656 ? 27.178 -80.047 8.650 1.00 59.97 656 PRO A C 1
ATOM 5150 O O . PRO A 1 656 ? 26.381 -80.862 9.115 1.00 59.97 656 PRO A O 1
ATOM 5153 N N . VAL A 1 657 ? 27.647 -80.156 7.405 1.00 58.16 657 VAL A N 1
ATOM 5154 C CA . VAL A 1 657 ? 27.373 -81.299 6.522 1.00 58.16 657 VAL A CA 1
ATOM 5155 C C . VAL A 1 657 ? 28.525 -82.301 6.606 1.00 58.16 657 VAL A C 1
ATOM 5157 O O . VAL A 1 657 ? 29.657 -81.995 6.231 1.00 58.16 657 VAL A O 1
ATOM 5160 N N . ASP A 1 658 ? 28.200 -83.506 7.077 1.00 60.00 658 ASP A N 1
ATOM 5161 C CA . ASP A 1 658 ? 28.996 -84.728 6.945 1.00 60.00 658 ASP A CA 1
ATOM 5162 C C . ASP A 1 658 ? 29.315 -85.029 5.469 1.00 60.00 658 ASP A C 1
ATOM 5164 O O . ASP A 1 658 ? 28.412 -85.093 4.630 1.00 60.00 658 ASP A O 1
ATOM 5168 N N . ILE A 1 659 ? 30.589 -85.294 5.161 1.00 48.47 659 ILE A N 1
ATOM 5169 C CA . ILE A 1 659 ? 31.008 -85.999 3.942 1.00 48.47 659 ILE A CA 1
ATOM 5170 C C . ILE A 1 659 ? 32.064 -87.043 4.332 1.00 48.47 659 ILE A C 1
ATOM 5172 O O . ILE A 1 659 ? 33.070 -86.700 4.955 1.00 48.47 659 ILE A O 1
ATOM 5176 N N . ASP A 1 660 ? 31.776 -88.293 3.951 1.00 45.34 660 ASP A N 1
ATOM 5177 C CA . ASP A 1 660 ? 32.637 -89.490 3.982 1.00 45.34 660 ASP A CA 1
ATOM 5178 C C . ASP A 1 660 ? 34.018 -89.307 3.321 1.00 45.34 660 ASP A C 1
ATOM 5180 O O . ASP A 1 660 ? 34.095 -88.677 2.235 1.00 45.34 660 ASP A O 1
#

Secondary structure (DSSP, 8-state):
-HHHHHHTTT--HHHHHHHHHHHHHHHHHHHHH----SS--HHHHHHHHHHHHHHHHHHHHHHHHHHHHHHHHHHHHHHHHHHHHHHHHHHHHHHHHHHHHTTPPPPP---PPPP-----------------------------PPPPP------TT-PPPSSPP---GGGGGG--SS--SEETTEE-BSSTT-EEEEEEEPPP-PPPHHHHHHHHHHHHHHHT---HHHHHHHHHHHHTTTT--EEHHHHHHHS------TTHHHHHHHHHHHHHTSPBEEEEEPPTTTTHHHHHHHHHHS-GGGGGGGGGEEEEEEEEEEETT-TT---TTPPPPPTTT-EEEEEEEEEEEES--HHHHTTTS------------------S-SS-S--PPP--S-GGGGSPP--SPPPP-TT--B---HHHHHHHHTT-TT---SEETTEEBBSSTTEEEEEEEEPPPBPPPHHHHHHHHHHHHH-TTTTTSSHHHHHHHHGGG-BS--EEHHHHHHHHHHH-TT--HHHHHHHHHHHHHSPBEEEEEE-TTT-HHHHHHHHHTSPTT----TT-EEEEEEEEEETT-SS-BTTPPPPPGGG-EEEEEEEEEEEEE-----SHHHHHHHHHHHHHHHHHHHHHHHHHHHTTTSSSS-----PPPP--

Foldseek 3Di:
DVLVVCVVVPPDPVVSLVVVLVVLVVVLVVLVPDPDPDDDPPPSVVVNVVSVVVSVVSVVVVVVVVVVVVVVVVVVVVVVVVVVVVVVVVVVVVVVVVVVVVPDDDDDDDDDDDDDDDDDDDDDDDDDDDDDDDDDDDDDPDPPDPDDDPPPQPPVDDQADPWFFDDAPVCVVLQQDQAWCHDPSAGAALDPPKGFQFKDFDHWDADDPVQLVLQLVQLCVSVVDPDLQVSQLSSVQNRRTQPDWDALVRSCVRGPCPPDDPCPSVVSLSVLSSQQTHGWYFRDFDDPPPPVVVLVSQLVNGDPVCNVQLVQWTKTKTKTKHWPPQNNHHHNPDDDDDNRPTIIHMTIMITTMGDDPPVVVVVPPDDDDDDDDPDPDDDPPDDPDDDDDPDPDDLPDDPVLPADFDPPDPADDPVFQFDDAPVLVCVVCVRPVPADWQDDRSFGAAPPNQKGFQFKDWGPFDADDPSRLVLQLVLLVPDPSNPPACLSVLCVLQSVCGFPRWDFLVRSLVSSCVVDVPCDPVNSLVRLSSQQGHHWYFSDWAACVSCVSVVVNQVSRGPPPDDQDPQKIKTKTKGWHWPVNNRDGNPRDDDDSRGIIIGIIIMITTMDGDPPPPPDVVVVVVVVVVVVVVVVVVVVVVVVVVVVVVPPPPDDDDDDDDDD

pLDDT: mean 76.07, std 20.76, range [25.17, 98.25]

Organism: NCBI:txid765915